Protein AF-0000000084546762 (afdb_homodimer)

Structure (mmCIF, N/CA/C/O backbone):
data_AF-0000000084546762-model_v1
#
loop_
_entity.id
_entity.type
_entity.pdbx_description
1 polymer 'Phosphoserine aminotransferase'
#
loop_
_atom_site.group_PDB
_atom_site.id
_atom_site.type_symbol
_atom_site.label_atom_id
_atom_site.label_alt_id
_atom_site.label_comp_id
_atom_site.label_asym_id
_atom_site.label_entity_id
_atom_site.label_seq_id
_atom_site.pdbx_PDB_ins_code
_atom_site.Cartn_x
_atom_site.Cartn_y
_atom_site.Cartn_z
_atom_site.occupancy
_atom_site.B_iso_or_equiv
_atom_site.auth_seq_id
_atom_site.auth_comp_id
_atom_site.auth_asym_id
_atom_site.auth_atom_id
_atom_site.pdbx_PDB_model_num
ATOM 1 N N . MET A 1 1 ? 28.578 -10.852 -1.796 1 57.81 1 MET A N 1
ATOM 2 C CA . MET A 1 1 ? 27.297 -11.039 -1.132 1 57.81 1 MET A CA 1
ATOM 3 C C . MET A 1 1 ? 26.719 -12.414 -1.463 1 57.81 1 MET A C 1
ATOM 5 O O . MET A 1 1 ? 26.859 -12.898 -2.588 1 57.81 1 MET A O 1
ATOM 9 N N . ASP A 1 2 ? 26.531 -13.266 -0.466 1 83.56 2 ASP A N 1
ATOM 10 C CA . ASP A 1 2 ? 26.078 -14.633 -0.708 1 83.56 2 ASP A CA 1
ATOM 11 C C . ASP A 1 2 ? 24.547 -14.688 -0.795 1 83.56 2 ASP A C 1
ATOM 13 O O . ASP A 1 2 ? 23.875 -14.93 0.208 1 83.56 2 ASP A O 1
ATOM 17 N N . ARG A 1 3 ? 24.031 -14.391 -1.993 1 93.69 3 ARG A N 1
ATOM 18 C CA . ARG A 1 3 ? 22.594 -14.383 -2.199 1 93.69 3 ARG A CA 1
ATOM 19 C C . ARG A 1 3 ? 22.062 -15.797 -2.436 1 93.69 3 ARG A C 1
ATOM 21 O O . ARG A 1 3 ? 22.703 -16.609 -3.094 1 93.69 3 ARG A O 1
ATOM 28 N N . VAL A 1 4 ? 20.922 -16.078 -1.923 1 96.88 4 VAL A N 1
ATOM 29 C CA . VAL A 1 4 ? 20.266 -17.359 -2.135 1 96.88 4 VAL A CA 1
ATOM 30 C C . VAL A 1 4 ? 19.562 -17.375 -3.49 1 96.88 4 VAL A C 1
ATOM 32 O O . VAL A 1 4 ? 19.375 -16.312 -4.105 1 96.88 4 VAL A O 1
ATOM 35 N N . VAL A 1 5 ? 19.281 -18.594 -4.016 1 97.62 5 VAL A N 1
ATOM 36 C CA . VAL A 1 5 ? 18.391 -18.766 -5.164 1 97.62 5 VAL A CA 1
ATOM 37 C C . VAL A 1 5 ? 16.938 -18.859 -4.688 1 97.62 5 VAL A C 1
ATOM 39 O O . VAL A 1 5 ? 16.531 -19.859 -4.109 1 97.62 5 VAL A O 1
ATOM 42 N N . ASN A 1 6 ? 16.172 -17.828 -4.965 1 97.44 6 ASN A N 1
ATOM 43 C CA . ASN A 1 6 ? 14.852 -17.641 -4.387 1 97.44 6 ASN A CA 1
ATOM 44 C C . ASN A 1 6 ? 13.75 -18.031 -5.371 1 97.44 6 ASN A C 1
ATOM 46 O O . ASN A 1 6 ? 13.547 -17.359 -6.383 1 97.44 6 ASN A O 1
ATOM 50 N N . PHE A 1 7 ? 13.016 -19.078 -5.066 1 98 7 PHE A N 1
ATOM 51 C CA . PHE A 1 7 ? 11.938 -19.562 -5.918 1 98 7 PHE A CA 1
ATOM 52 C C . PHE A 1 7 ? 10.578 -19.188 -5.344 1 98 7 PHE A C 1
ATOM 54 O O . PHE A 1 7 ? 9.578 -19.859 -5.594 1 98 7 PHE A O 1
ATOM 61 N N . SER A 1 8 ? 10.523 -18.062 -4.586 1 96.81 8 SER A N 1
ATOM 62 C CA . SER A 1 8 ? 9.297 -17.625 -3.92 1 96.81 8 SER A CA 1
ATOM 63 C C . SER A 1 8 ? 8.211 -17.266 -4.93 1 96.81 8 SER A C 1
ATOM 65 O O . SER A 1 8 ? 8.5 -16.688 -5.977 1 96.81 8 SER A O 1
ATOM 67 N N . ALA A 1 9 ? 6.977 -17.562 -4.57 1 95.88 9 ALA A N 1
ATOM 68 C CA . ALA A 1 9 ? 5.824 -17.344 -5.441 1 95.88 9 ALA A CA 1
ATOM 69 C C . ALA A 1 9 ? 5.289 -15.93 -5.293 1 95.88 9 ALA A C 1
ATOM 71 O O . ALA A 1 9 ? 4.348 -15.539 -5.988 1 95.88 9 ALA A O 1
ATOM 72 N N . GLY A 1 10 ? 5.828 -15.094 -4.348 1 92.31 10 GLY A N 1
ATOM 73 C CA . GLY A 1 10 ? 5.414 -13.719 -4.121 1 92.31 10 GLY A CA 1
ATOM 74 C C . GLY A 1 10 ? 5.383 -13.344 -2.652 1 92.31 10 GLY A C 1
ATOM 75 O O . GLY A 1 10 ? 4.566 -13.867 -1.889 1 92.31 10 GLY A O 1
ATOM 76 N N . PRO A 1 11 ? 6.23 -12.336 -2.232 1 96.31 11 PRO A N 1
ATOM 77 C CA . PRO A 1 11 ? 7.18 -11.562 -3.031 1 96.31 11 PRO A CA 1
ATOM 78 C C . PRO A 1 11 ? 8.289 -12.422 -3.633 1 96.31 11 PRO A C 1
ATOM 80 O O . PRO A 1 11 ? 8.625 -13.477 -3.078 1 96.31 11 PRO A O 1
ATOM 83 N N . SER A 1 12 ? 8.758 -12.055 -4.754 1 95.31 12 SER A N 1
ATOM 84 C CA . SER A 1 12 ? 9.688 -12.906 -5.492 1 95.31 12 SER A CA 1
ATOM 85 C C . SER A 1 12 ? 11.008 -12.188 -5.758 1 95.31 12 SER A C 1
ATOM 87 O O . SER A 1 12 ? 11.148 -11.008 -5.441 1 95.31 12 SER A O 1
ATOM 89 N N . ALA A 1 13 ? 11.906 -12.953 -6.285 1 95.81 13 ALA A N 1
ATOM 90 C CA . ALA A 1 13 ? 13.219 -12.414 -6.641 1 95.81 13 ALA A CA 1
ATOM 91 C 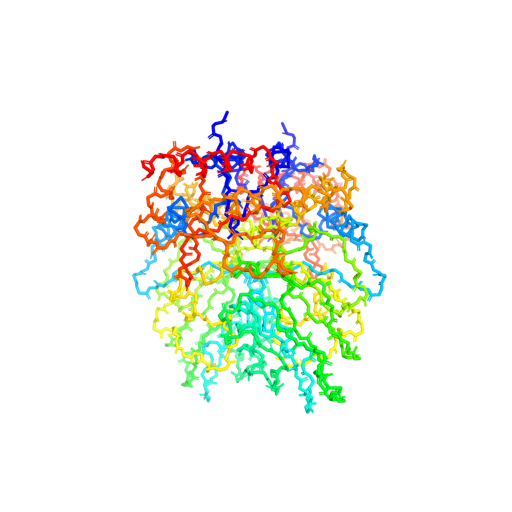C . ALA A 1 13 ? 13.078 -11.219 -7.582 1 95.81 13 ALA A C 1
ATOM 93 O O . ALA A 1 13 ? 12.203 -11.203 -8.453 1 95.81 13 ALA A O 1
ATOM 94 N N . MET A 1 14 ? 13.93 -10.266 -7.348 1 97.56 14 MET A N 1
ATOM 95 C CA . MET A 1 14 ? 14.086 -9.117 -8.242 1 97.56 14 MET A CA 1
ATOM 96 C C . MET A 1 14 ? 15.461 -9.117 -8.898 1 97.56 14 MET A C 1
ATOM 98 O O . MET A 1 14 ? 16.422 -9.672 -8.344 1 97.56 14 MET A O 1
ATOM 102 N N . PRO A 1 15 ? 15.562 -8.508 -10.117 1 97.56 15 PRO A N 1
ATOM 103 C CA . PRO A 1 15 ? 16.891 -8.445 -10.727 1 97.56 15 PRO A CA 1
ATOM 104 C C . PRO A 1 15 ? 17.906 -7.699 -9.859 1 97.56 15 PRO A C 1
ATOM 106 O O . PRO A 1 15 ? 17.609 -6.617 -9.352 1 97.56 15 PRO A O 1
ATOM 109 N N . LEU A 1 16 ? 19.062 -8.336 -9.742 1 97 16 LEU A N 1
ATOM 110 C CA . LEU A 1 16 ? 20.109 -7.727 -8.922 1 97 16 LEU A CA 1
ATOM 111 C C . LEU A 1 16 ? 20.422 -6.316 -9.406 1 97 16 LEU A C 1
ATOM 113 O O . LEU A 1 16 ? 20.625 -5.406 -8.602 1 97 16 LEU A O 1
ATOM 117 N N . GLU A 1 17 ? 20.438 -6.125 -10.727 1 97.25 17 GLU A N 1
ATOM 118 C CA . GLU A 1 17 ? 20.719 -4.82 -11.312 1 97.25 17 GLU A CA 1
ATOM 119 C C . GLU A 1 17 ? 19.703 -3.771 -10.859 1 97.25 17 GLU A C 1
ATOM 121 O O . GLU A 1 17 ? 20.062 -2.625 -10.594 1 97.25 17 GLU A O 1
ATOM 126 N N . VAL A 1 18 ? 18.5 -4.156 -10.797 1 98.38 18 VAL A N 1
ATOM 127 C CA . VAL A 1 18 ? 17.438 -3.248 -10.383 1 98.38 18 VAL A CA 1
ATOM 128 C C . VAL A 1 18 ? 17.594 -2.91 -8.898 1 98.38 18 VAL A C 1
ATOM 130 O O . VAL A 1 18 ? 17.469 -1.747 -8.508 1 98.38 18 VAL A O 1
ATOM 133 N N . LEU A 1 19 ? 17.859 -3.896 -8.039 1 98.44 19 LEU A N 1
ATOM 134 C CA . LEU A 1 19 ? 18.062 -3.684 -6.613 1 98.44 19 LEU A CA 1
ATOM 135 C C . LEU A 1 19 ? 19.25 -2.754 -6.367 1 98.44 19 LEU A C 1
ATOM 137 O O . LEU A 1 19 ? 19.188 -1.858 -5.523 1 98.44 19 LEU A O 1
ATOM 141 N N . MET A 1 20 ? 20.297 -2.973 -7.105 1 98.31 20 MET A N 1
ATOM 142 C CA . MET A 1 20 ? 21.5 -2.17 -6.934 1 98.31 20 MET A CA 1
ATOM 143 C C . MET A 1 20 ? 21.266 -0.725 -7.359 1 98.31 20 MET A C 1
ATOM 145 O O . MET A 1 20 ? 21.781 0.205 -6.734 1 98.31 20 MET A O 1
ATOM 149 N N . ARG A 1 21 ? 20.531 -0.541 -8.43 1 98.31 21 ARG A N 1
ATOM 150 C CA . ARG A 1 21 ? 20.156 0.807 -8.836 1 98.31 21 ARG A CA 1
ATOM 151 C C . ARG A 1 21 ? 19.312 1.494 -7.762 1 98.31 21 ARG A C 1
ATOM 153 O O . ARG A 1 21 ? 19.594 2.637 -7.391 1 98.31 21 ARG A O 1
ATOM 160 N N . ALA A 1 22 ? 18.344 0.836 -7.273 1 98.56 22 ALA A N 1
ATOM 161 C CA . ALA A 1 22 ? 17.5 1.38 -6.203 1 98.56 22 ALA A CA 1
ATOM 162 C C . ALA A 1 22 ? 18.344 1.715 -4.973 1 98.56 22 ALA A C 1
ATOM 164 O O . ALA A 1 22 ? 18.141 2.748 -4.332 1 98.56 22 ALA A O 1
ATOM 165 N N . GLN A 1 23 ? 19.234 0.809 -4.621 1 98.44 23 GLN A N 1
ATOM 166 C CA . GLN A 1 23 ? 20.125 1.029 -3.486 1 98.44 23 GLN A CA 1
ATOM 167 C C . GLN A 1 23 ? 20.938 2.311 -3.662 1 98.44 23 GLN A C 1
ATOM 169 O O . GLN A 1 23 ? 21.016 3.135 -2.748 1 98.44 23 GLN A O 1
ATOM 174 N N . SER A 1 24 ? 21.469 2.494 -4.809 1 97.81 24 SER A N 1
ATOM 175 C CA . SER A 1 24 ? 22.344 3.627 -5.066 1 97.81 24 SER A CA 1
ATOM 176 C C . SER A 1 24 ? 21.578 4.945 -5.02 1 97.81 24 SER A C 1
ATOM 178 O O . SER A 1 24 ? 22.156 5.992 -4.711 1 97.81 24 SER A O 1
ATOM 180 N N . GLU A 1 25 ? 20.281 4.887 -5.246 1 96.94 25 GLU A N 1
ATOM 181 C CA . GLU A 1 25 ? 19.469 6.094 -5.367 1 96.94 25 GLU A CA 1
ATOM 182 C C . GLU A 1 25 ? 18.594 6.293 -4.137 1 96.94 25 GLU A C 1
ATOM 184 O O . GLU A 1 25 ? 17.828 7.254 -4.062 1 96.94 25 GLU A O 1
ATOM 189 N N . LEU A 1 26 ? 18.703 5.43 -3.189 1 98.19 26 LEU A N 1
ATOM 190 C CA . LEU A 1 26 ? 17.703 5.363 -2.135 1 98.19 26 LEU A CA 1
ATOM 191 C C . LEU A 1 26 ? 17.641 6.672 -1.355 1 98.19 26 LEU A C 1
ATOM 193 O O . LEU A 1 26 ? 16.562 7.152 -1.022 1 98.19 26 LEU A O 1
ATOM 197 N N . VAL A 1 27 ? 18.781 7.309 -1.034 1 97.88 27 VAL A N 1
ATOM 198 C CA . VAL A 1 27 ? 18.875 8.492 -0.187 1 97.88 27 VAL A CA 1
ATOM 199 C C . VAL A 1 27 ? 18.594 9.742 -1.02 1 97.88 27 VAL A C 1
ATOM 201 O O . VAL A 1 27 ? 18.047 10.727 -0.516 1 97.88 27 VAL A O 1
ATOM 204 N N . ASP A 1 28 ? 18.953 9.703 -2.281 1 97.38 28 ASP A N 1
ATOM 205 C CA . ASP A 1 28 ? 18.781 10.797 -3.234 1 97.38 28 ASP A CA 1
ATOM 206 C C . ASP A 1 28 ? 18.391 10.266 -4.613 1 97.38 28 ASP A C 1
ATOM 208 O O . ASP A 1 28 ? 19.25 10.047 -5.465 1 97.38 28 ASP A O 1
ATOM 212 N N . THR A 1 29 ? 17.078 10.211 -4.809 1 97.56 29 THR A N 1
ATOM 213 C CA . THR A 1 29 ? 16.562 9.602 -6.023 1 97.56 29 THR A CA 1
ATOM 214 C C . THR A 1 29 ? 16.609 10.586 -7.188 1 97.56 29 THR A C 1
ATOM 216 O O . THR A 1 29 ? 16.094 11.703 -7.086 1 97.56 29 THR A O 1
ATOM 219 N N . ASN A 1 30 ? 17.266 10.188 -8.312 1 95.5 30 ASN A N 1
ATOM 220 C CA . ASN A 1 30 ? 17.359 10.984 -9.531 1 95.5 30 ASN A CA 1
ATOM 221 C C . ASN A 1 30 ? 17.969 12.359 -9.258 1 95.5 30 ASN A C 1
ATOM 223 O O . ASN A 1 30 ? 17.578 13.344 -9.875 1 95.5 30 ASN A O 1
ATOM 227 N N . HIS A 1 31 ? 18.719 12.484 -8.195 1 94.81 31 HIS A N 1
ATOM 228 C CA . HIS A 1 31 ? 19.422 13.711 -7.824 1 94.81 31 HIS A CA 1
ATOM 229 C C . HIS A 1 31 ? 18.438 14.812 -7.461 1 94.81 31 HIS A C 1
ATOM 231 O O . HIS A 1 31 ? 18.656 15.984 -7.785 1 94.81 31 HIS A O 1
ATOM 237 N N . ALA A 1 32 ? 17.344 14.43 -6.867 1 95.38 32 ALA A N 1
ATOM 238 C CA . ALA A 1 32 ? 16.312 15.391 -6.492 1 95.38 32 ALA A CA 1
ATOM 239 C C . ALA A 1 32 ? 16.641 16.062 -5.156 1 95.38 32 ALA A C 1
ATOM 241 O O . ALA A 1 32 ? 15.953 16.984 -4.73 1 95.38 32 ALA A O 1
ATOM 242 N N . GLY A 1 33 ? 17.672 15.609 -4.5 1 96.38 33 GLY A N 1
ATOM 243 C CA . GLY A 1 33 ? 18.016 16.125 -3.182 1 96.38 33 GLY A CA 1
ATOM 244 C C . GLY A 1 33 ? 17.219 15.477 -2.066 1 96.38 33 GLY A C 1
ATOM 245 O O . GLY A 1 33 ? 17.219 15.961 -0.934 1 96.38 33 GLY A O 1
ATOM 246 N N . MET A 1 34 ? 16.5 14.461 -2.377 1 97.44 34 MET A N 1
ATOM 247 C CA . MET A 1 34 ? 15.703 13.711 -1.408 1 97.44 34 MET A CA 1
ATOM 248 C C . MET A 1 34 ? 15.359 12.328 -1.94 1 97.44 34 MET A C 1
ATOM 250 O O . MET A 1 34 ? 15.516 12.055 -3.133 1 97.44 34 MET A O 1
ATOM 254 N N . SER A 1 35 ? 14.977 11.398 -1.072 1 98.19 35 SER A N 1
ATOM 255 C CA . SER A 1 35 ? 14.516 10.062 -1.427 1 98.19 35 SER A CA 1
ATOM 256 C C . SER A 1 35 ? 13.133 10.102 -2.076 1 98.19 35 SER A C 1
ATOM 258 O O . SER A 1 35 ? 12.32 10.969 -1.755 1 98.19 35 SER A O 1
ATOM 260 N N . VAL A 1 36 ? 12.828 9.172 -2.984 1 98.44 36 VAL A N 1
ATOM 261 C CA . VAL A 1 36 ? 11.5 9.016 -3.566 1 98.44 36 VAL A CA 1
ATOM 262 C C . VAL A 1 36 ? 10.469 8.828 -2.457 1 98.44 36 VAL A C 1
ATOM 264 O O . VAL A 1 36 ? 9.312 9.227 -2.607 1 98.44 36 VAL A O 1
ATOM 267 N N . MET A 1 37 ? 10.859 8.352 -1.28 1 98.44 37 MET A N 1
ATOM 268 C CA . MET A 1 37 ? 9.969 8.141 -0.143 1 98.44 37 MET A CA 1
ATOM 269 C C . MET A 1 37 ? 9.617 9.469 0.524 1 98.44 37 MET A C 1
ATOM 271 O O . MET A 1 37 ? 8.703 9.531 1.346 1 98.44 37 MET A O 1
ATOM 275 N N . GLU A 1 38 ? 10.312 10.547 0.164 1 98 38 GLU A N 1
ATOM 276 C CA . GLU A 1 38 ? 10.133 11.852 0.78 1 98 38 GLU A CA 1
ATOM 277 C C . GLU A 1 38 ? 9.477 12.836 -0.187 1 98 38 GLU A C 1
ATOM 279 O O . GLU A 1 38 ? 9.117 13.945 0.198 1 98 38 GLU A O 1
ATOM 284 N N . MET A 1 39 ? 9.281 12.43 -1.425 1 97.31 39 MET A N 1
ATOM 285 C CA . MET A 1 39 ? 8.75 13.312 -2.459 1 97.31 39 MET A CA 1
ATOM 286 C C . MET A 1 39 ? 7.25 13.523 -2.283 1 97.31 39 MET A C 1
ATOM 288 O O . MET A 1 39 ? 6.5 12.562 -2.113 1 97.31 39 MET A O 1
ATOM 292 N N . SER A 1 40 ? 6.887 14.805 -2.357 1 95 40 SER A N 1
ATOM 293 C CA . SER A 1 40 ? 5.457 15.039 -2.529 1 95 40 SER A CA 1
ATOM 294 C C . SER A 1 40 ? 4.93 14.352 -3.783 1 95 40 SER A C 1
ATOM 296 O O . SER A 1 40 ? 5.562 14.406 -4.84 1 95 40 SER A O 1
ATOM 298 N N . HIS A 1 41 ? 3.783 13.742 -3.66 1 93.75 41 HIS A N 1
ATOM 299 C CA . HIS A 1 41 ? 3.193 13.07 -4.809 1 93.75 41 HIS A CA 1
ATOM 300 C C . HIS A 1 41 ? 2.643 14.07 -5.816 1 93.75 41 HIS A C 1
ATOM 302 O O . HIS A 1 41 ? 2.176 13.688 -6.891 1 93.75 41 HIS A O 1
ATOM 308 N N . ARG A 1 42 ? 2.734 15.336 -5.457 1 91.25 42 ARG A N 1
ATOM 309 C CA . ARG A 1 42 ? 2.314 16.406 -6.363 1 91.25 42 ARG A CA 1
ATOM 310 C C . ARG A 1 42 ? 3.516 17.172 -6.902 1 91.25 42 ARG A C 1
ATOM 312 O O . ARG A 1 42 ? 3.357 18.141 -7.637 1 91.25 42 ARG A O 1
ATOM 319 N N . SER A 1 43 ? 4.672 16.797 -6.512 1 93.5 43 SER A N 1
ATOM 320 C CA . SER A 1 43 ? 5.887 17.453 -6.98 1 93.5 43 SER A CA 1
ATOM 321 C C . SER A 1 43 ? 6.23 17.047 -8.406 1 93.5 43 SER A C 1
ATOM 323 O O . SER A 1 43 ? 5.84 15.961 -8.852 1 93.5 43 SER A O 1
ATOM 325 N N . LYS A 1 44 ? 6.949 17.891 -9.055 1 94.44 44 LYS A N 1
ATOM 326 C CA . LYS A 1 44 ? 7.43 17.562 -10.391 1 94.44 44 LYS A CA 1
ATOM 327 C C . LYS A 1 44 ? 8.328 16.328 -10.375 1 94.44 44 LYS A C 1
ATOM 329 O O . LYS A 1 44 ? 8.266 15.492 -11.273 1 94.44 44 LYS A O 1
ATOM 334 N N . ALA A 1 45 ? 9.125 16.281 -9.352 1 95.69 45 ALA A N 1
ATOM 335 C CA . ALA A 1 45 ? 10.047 15.141 -9.234 1 95.69 45 ALA A CA 1
ATOM 336 C C . ALA A 1 45 ? 9.289 13.82 -9.266 1 95.69 45 ALA A C 1
ATOM 338 O O . ALA A 1 45 ? 9.672 12.891 -9.984 1 95.69 45 ALA A O 1
ATOM 339 N N . PHE A 1 46 ? 8.25 13.703 -8.516 1 97.62 46 PHE A N 1
ATOM 340 C CA . PHE A 1 46 ? 7.508 12.453 -8.5 1 97.62 46 PHE A CA 1
ATOM 341 C C . PHE A 1 46 ? 6.676 12.297 -9.766 1 97.62 46 PHE A C 1
ATOM 343 O O . PHE A 1 46 ? 6.516 11.188 -10.281 1 97.62 46 PHE A O 1
ATOM 350 N N . GLU A 1 47 ? 6.102 13.352 -10.25 1 97.19 47 GLU A N 1
ATOM 351 C CA . GLU A 1 47 ? 5.34 13.297 -11.5 1 97.19 47 GLU A CA 1
ATOM 352 C C . GLU A 1 47 ? 6.172 12.695 -12.625 1 97.19 47 GLU A C 1
ATOM 354 O O . GLU A 1 47 ? 5.66 11.922 -13.438 1 97.19 47 GLU A O 1
ATOM 359 N N . ASP A 1 48 ? 7.414 13.047 -12.664 1 98.06 48 ASP A N 1
ATOM 360 C CA . ASP A 1 48 ? 8.312 12.492 -13.68 1 98.06 48 ASP A CA 1
ATOM 361 C C . ASP A 1 48 ? 8.445 10.984 -13.531 1 98.06 48 ASP A C 1
ATOM 363 O O . ASP A 1 48 ? 8.477 10.258 -14.523 1 98.06 48 ASP A O 1
ATOM 367 N N . ILE A 1 49 ? 8.547 10.523 -12.312 1 98.38 49 ILE A N 1
ATOM 368 C CA . ILE A 1 49 ? 8.641 9.094 -12.031 1 98.38 49 ILE A CA 1
ATOM 369 C C . ILE A 1 49 ? 7.355 8.398 -12.484 1 98.38 49 ILE A C 1
ATOM 371 O O . ILE A 1 49 ? 7.406 7.375 -13.172 1 98.38 49 ILE A O 1
ATOM 375 N N . LEU A 1 50 ? 6.227 8.969 -12.109 1 98.5 50 LEU A N 1
ATOM 376 C CA . LEU A 1 50 ? 4.926 8.398 -12.43 1 98.5 50 LEU A CA 1
ATOM 377 C C . LEU A 1 50 ? 4.719 8.336 -13.938 1 98.5 50 LEU A C 1
ATOM 379 O O . LEU A 1 50 ? 4.316 7.297 -14.477 1 98.5 50 LEU A O 1
ATOM 383 N N . GLU A 1 51 ? 5.027 9.406 -14.617 1 98.19 51 GLU A N 1
ATOM 384 C CA . GLU A 1 51 ? 4.844 9.484 -16.062 1 98.19 51 GLU A CA 1
ATOM 385 C C . GLU A 1 51 ? 5.758 8.508 -16.797 1 98.19 51 GLU A C 1
ATOM 387 O O . GLU A 1 51 ? 5.34 7.859 -17.75 1 98.19 51 GLU A O 1
ATOM 392 N N . ASN A 1 52 ? 6.977 8.469 -16.359 1 98.44 52 ASN A N 1
ATOM 393 C CA . ASN A 1 52 ? 7.906 7.523 -16.969 1 98.44 52 ASN A CA 1
ATOM 394 C C . ASN A 1 52 ? 7.434 6.082 -16.781 1 98.44 52 ASN A C 1
ATOM 396 O O . ASN A 1 52 ? 7.52 5.277 -17.719 1 98.44 52 ASN A O 1
ATOM 400 N N . THR A 1 53 ? 6.996 5.75 -15.594 1 98.69 53 THR A N 1
ATOM 401 C CA . THR A 1 53 ? 6.52 4.402 -15.297 1 98.69 53 THR A CA 1
ATOM 402 C C . THR A 1 53 ? 5.328 4.043 -16.172 1 98.69 53 THR A C 1
ATOM 404 O O . THR A 1 53 ? 5.281 2.957 -16.766 1 98.69 53 THR A O 1
ATOM 407 N N . LYS A 1 54 ? 4.367 4.953 -16.328 1 98.69 54 LYS A N 1
ATOM 408 C CA . LYS A 1 54 ? 3.207 4.73 -17.188 1 98.69 54 LYS A CA 1
ATOM 409 C C . LYS A 1 54 ? 3.625 4.582 -18.656 1 98.69 54 LYS A C 1
ATOM 411 O O . LYS A 1 54 ? 3.127 3.701 -19.359 1 98.69 54 LYS A O 1
ATOM 416 N N . HIS A 1 55 ? 4.52 5.426 -19.047 1 98.62 55 HIS A N 1
ATOM 417 C CA . HIS A 1 55 ? 5.004 5.387 -20.422 1 98.62 55 HIS A CA 1
ATOM 418 C C . HIS A 1 55 ? 5.652 4.043 -20.75 1 98.62 55 HIS A C 1
ATOM 420 O O . HIS A 1 55 ? 5.367 3.445 -21.781 1 98.62 55 HIS A O 1
ATOM 426 N N . LEU A 1 56 ? 6.484 3.617 -19.875 1 98.81 56 LEU A N 1
ATOM 427 C CA . LEU A 1 56 ? 7.195 2.361 -20.078 1 98.81 56 LEU A CA 1
ATOM 428 C C . LEU A 1 56 ? 6.227 1.184 -20.094 1 98.81 56 LEU A C 1
ATOM 430 O O . LEU A 1 56 ? 6.379 0.257 -20.891 1 98.81 56 LEU A O 1
ATOM 434 N N . LEU A 1 57 ? 5.262 1.181 -19.203 1 98.81 57 LEU A N 1
ATOM 435 C CA . LEU A 1 57 ? 4.277 0.104 -19.172 1 98.81 57 LEU A CA 1
ATOM 436 C C . LEU A 1 57 ? 3.477 0.074 -20.469 1 98.81 57 LEU A C 1
ATOM 438 O O . LEU A 1 57 ? 3.234 -0.998 -21.031 1 98.81 57 LEU A O 1
ATOM 442 N N . LYS A 1 58 ? 3.062 1.237 -20.938 1 98.69 58 LYS A N 1
ATOM 443 C CA . LYS A 1 58 ? 2.348 1.354 -22.203 1 98.69 58 LYS A CA 1
ATOM 444 C C . LYS A 1 58 ? 3.18 0.803 -23.359 1 98.69 58 LYS A C 1
ATOM 446 O O . LYS A 1 58 ? 2.674 0.052 -24.203 1 98.69 58 LYS A O 1
ATOM 451 N N . LYS A 1 59 ? 4.422 1.16 -23.359 1 98.56 59 LYS A N 1
ATOM 452 C CA . LYS A 1 59 ? 5.332 0.731 -24.422 1 98.56 59 LYS A CA 1
ATOM 453 C C . LYS A 1 59 ? 5.547 -0.778 -24.375 1 98.56 59 LYS A C 1
ATOM 455 O O . LYS A 1 59 ? 5.355 -1.465 -25.391 1 98.56 59 LYS A O 1
ATOM 460 N N . VAL A 1 60 ? 5.871 -1.287 -23.234 1 98.38 60 VAL A N 1
ATOM 461 C CA . VAL A 1 60 ? 6.289 -2.678 -23.078 1 98.38 60 VAL A CA 1
ATOM 462 C C . VAL A 1 60 ? 5.109 -3.605 -23.359 1 98.38 60 VAL A C 1
ATOM 464 O O . VAL A 1 60 ? 5.277 -4.672 -23.969 1 98.38 60 VAL A O 1
ATOM 467 N N . MET A 1 61 ? 3.861 -3.188 -23.031 1 98.69 61 MET A N 1
ATOM 468 C CA . MET A 1 61 ? 2.693 -4.051 -23.188 1 98.69 61 MET A CA 1
ATOM 469 C C . MET A 1 61 ? 1.867 -3.629 -24.406 1 98.69 61 MET A C 1
ATOM 471 O O . MET A 1 61 ? 0.817 -4.215 -24.672 1 98.69 61 MET A O 1
ATOM 475 N N . SER A 1 62 ? 2.307 -2.596 -25.078 1 98.5 62 SER A N 1
ATOM 476 C CA . SER A 1 62 ? 1.544 -2.057 -26.203 1 98.5 62 SER A CA 1
ATOM 477 C C . SER A 1 62 ? 0.098 -1.779 -25.812 1 98.5 62 SER A C 1
ATOM 479 O O . SER A 1 62 ? -0.833 -2.234 -26.484 1 98.5 62 SER A O 1
ATOM 481 N N . ILE A 1 63 ? -0.072 -1.031 -24.76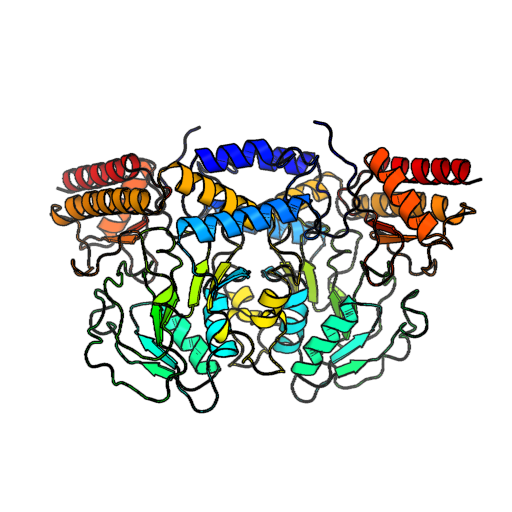6 1 98.81 63 ILE A N 1
ATOM 482 C CA . ILE A 1 63 ? -1.402 -0.731 -24.25 1 98.81 63 ILE A CA 1
ATOM 483 C C . ILE A 1 63 ? -2.078 0.311 -25.141 1 98.81 63 ILE A C 1
ATOM 485 O O . ILE A 1 63 ? -1.536 1.397 -25.344 1 98.81 63 ILE A O 1
ATOM 489 N N . PRO A 1 64 ? -3.271 0.017 -25.641 1 98.75 64 PRO A N 1
ATOM 490 C CA . PRO A 1 64 ? -3.971 0.979 -26.5 1 98.75 64 PRO A CA 1
ATOM 491 C C . PRO A 1 64 ? -4.355 2.256 -25.75 1 98.75 64 PRO A C 1
ATOM 493 O O . PRO A 1 64 ? -4.422 2.264 -24.516 1 98.75 64 PRO A O 1
ATOM 496 N N . GLU A 1 65 ? -4.691 3.314 -26.453 1 98.25 65 GLU A N 1
ATOM 497 C CA . GLU A 1 65 ? -4.957 4.637 -25.891 1 98.25 65 GLU A CA 1
ATOM 498 C C . GLU A 1 65 ? -6.262 4.656 -25.109 1 98.25 65 GLU A C 1
ATOM 500 O O . GLU A 1 65 ? -6.445 5.488 -24.219 1 98.25 65 GLU A O 1
ATOM 505 N N . ASN A 1 66 ? -7.156 3.803 -25.484 1 98.56 66 ASN A N 1
ATOM 506 C CA . ASN A 1 66 ? -8.453 3.811 -24.812 1 98.56 66 ASN A CA 1
ATOM 507 C C . ASN A 1 66 ? -8.43 2.992 -23.531 1 98.56 66 ASN A C 1
ATOM 509 O O . ASN A 1 66 ? -9.469 2.512 -23.078 1 98.56 66 ASN A O 1
ATOM 513 N N . TYR A 1 67 ? -7.297 2.721 -23.047 1 98.88 67 TYR A N 1
ATOM 514 C CA . TYR A 1 67 ? -7.133 2.113 -21.719 1 98.88 67 TYR A CA 1
ATOM 515 C C . TYR A 1 67 ? -6.523 3.104 -20.734 1 98.88 67 TYR A C 1
ATOM 517 O O . TYR A 1 67 ? -5.82 4.035 -21.141 1 98.88 67 TYR A O 1
ATOM 525 N N . LYS A 1 68 ? -6.82 2.947 -19.453 1 98.81 68 LYS A N 1
ATOM 526 C CA . LYS A 1 68 ? -6.195 3.688 -18.359 1 98.81 68 LYS A CA 1
ATOM 527 C C . LYS A 1 68 ? -5.309 2.777 -17.516 1 98.81 68 LYS A C 1
ATOM 529 O O . LYS A 1 68 ? -5.609 1.593 -17.344 1 98.81 68 LYS A O 1
ATOM 534 N N . ILE A 1 69 ? -4.207 3.307 -17.109 1 98.88 69 ILE A N 1
ATOM 535 C CA . ILE A 1 69 ? -3.309 2.633 -16.172 1 98.88 69 ILE A CA 1
ATOM 536 C C . ILE A 1 69 ? -3.482 3.215 -14.773 1 98.88 69 ILE A C 1
ATOM 538 O O . ILE A 1 69 ? -3.279 4.414 -14.562 1 98.88 69 ILE A O 1
ATOM 542 N N . LEU A 1 70 ? -3.867 2.398 -13.812 1 98.81 70 LEU A N 1
ATOM 543 C CA . LEU A 1 70 ? -4.055 2.826 -12.43 1 98.81 70 LEU A CA 1
ATOM 544 C C . LEU A 1 70 ? -3.074 2.115 -11.5 1 98.81 70 LEU A C 1
ATOM 546 O O . LEU A 1 70 ? -2.881 0.903 -11.609 1 98.81 70 LEU A O 1
ATOM 550 N N . PHE A 1 71 ? -2.371 2.852 -10.68 1 98.75 71 PHE A N 1
ATOM 551 C CA . PHE A 1 71 ? -1.582 2.318 -9.578 1 98.75 71 PHE A CA 1
ATOM 552 C C . PHE A 1 71 ? -2.369 2.371 -8.273 1 98.75 71 PHE A C 1
ATOM 554 O O . PHE A 1 71 ? -2.641 3.453 -7.75 1 98.75 71 PHE A O 1
ATOM 561 N N . LEU A 1 72 ? -2.719 1.206 -7.785 1 98.5 72 LEU A N 1
ATOM 562 C CA . LEU A 1 72 ? -3.582 1.075 -6.617 1 98.5 72 LEU A CA 1
ATOM 563 C C . LEU A 1 72 ? -2.885 0.294 -5.508 1 98.5 72 LEU A C 1
ATOM 565 O O . LEU A 1 72 ? -1.686 0.017 -5.602 1 98.5 72 LEU A O 1
ATOM 569 N N . GLN A 1 73 ? -3.598 0.05 -4.422 1 98 73 GLN A N 1
ATOM 570 C CA . GLN A 1 73 ? -3.113 -0.723 -3.281 1 98 73 GLN A CA 1
ATOM 571 C C . GLN A 1 73 ? -4.109 -1.812 -2.893 1 98 73 GLN A C 1
ATOM 573 O O . GLN A 1 73 ? -5.242 -1.824 -3.373 1 98 73 GLN A O 1
ATOM 578 N N . GLY A 1 74 ? -3.674 -2.764 -2.092 1 97.19 74 GLY A N 1
ATOM 579 C CA . GLY A 1 74 ? -4.559 -3.814 -1.612 1 97.19 74 GLY A CA 1
ATOM 580 C C . GLY A 1 74 ? -4.355 -5.137 -2.33 1 97.19 74 GLY A C 1
ATOM 581 O O . GLY A 1 74 ? -4.898 -6.164 -1.913 1 97.19 74 GLY A O 1
ATOM 582 N N . GLY A 1 75 ? -3.596 -5.117 -3.414 1 96.62 75 GLY A N 1
ATOM 583 C CA . GLY A 1 75 ? -3.299 -6.348 -4.133 1 96.62 75 GLY A CA 1
ATOM 584 C C . GLY A 1 75 ? -4.465 -6.855 -4.957 1 96.62 75 GLY A C 1
ATOM 585 O O . GLY A 1 75 ? -5.496 -6.188 -5.059 1 96.62 75 GLY A O 1
ATOM 586 N N . ALA A 1 76 ? -4.223 -8.016 -5.574 1 96.75 76 ALA A N 1
ATOM 587 C CA . ALA A 1 76 ? -5.297 -8.672 -6.316 1 96.75 76 ALA A CA 1
ATOM 588 C C . ALA A 1 76 ? -6.484 -8.984 -5.406 1 96.75 76 ALA A C 1
ATOM 590 O O . ALA A 1 76 ? -7.633 -8.938 -5.844 1 96.75 76 ALA A O 1
ATOM 591 N N . SER A 1 77 ? -6.188 -9.203 -4.172 1 98.12 77 SER A N 1
ATOM 592 C CA . SER A 1 77 ? -7.238 -9.539 -3.215 1 98.12 77 SER A CA 1
ATOM 593 C C . SER A 1 77 ? -8.281 -8.43 -3.127 1 98.12 77 SER A C 1
ATOM 595 O O . SER A 1 77 ? -9.484 -8.703 -3.08 1 98.12 77 SER A O 1
ATOM 597 N N . LEU A 1 78 ? -7.82 -7.199 -3.094 1 98.69 78 LEU A N 1
ATOM 598 C CA . LEU A 1 78 ? -8.797 -6.113 -3.061 1 98.69 78 LEU A CA 1
ATOM 599 C C . LEU A 1 78 ? -9.484 -5.965 -4.41 1 98.69 78 LEU A C 1
ATOM 601 O O . LEU A 1 78 ? -10.656 -5.59 -4.473 1 98.69 78 LEU A O 1
ATOM 605 N N . GLN A 1 79 ? -8.852 -6.273 -5.488 1 98.88 79 GLN A N 1
ATOM 606 C CA . GLN A 1 79 ? -9.461 -6.207 -6.812 1 98.88 79 GLN A CA 1
ATOM 607 C C . GLN A 1 79 ? -10.609 -7.203 -6.941 1 98.88 79 GLN A C 1
ATOM 609 O O . GLN A 1 79 ? -11.586 -6.945 -7.645 1 98.88 79 GLN A O 1
ATOM 614 N N . PHE A 1 80 ? -10.508 -8.367 -6.203 1 98.88 80 PHE A N 1
ATOM 615 C CA . PHE A 1 80 ? -11.594 -9.336 -6.227 1 98.88 80 PHE A CA 1
ATOM 616 C C . PHE A 1 80 ? -12.914 -8.672 -5.855 1 98.88 80 PHE A C 1
ATOM 618 O O . PHE A 1 80 ? -13.977 -9.055 -6.359 1 98.88 80 PHE A O 1
ATOM 625 N N . SER A 1 81 ? -12.875 -7.656 -5.02 1 98.56 81 SER A N 1
ATOM 626 C CA . SER A 1 81 ? -14.07 -6.941 -4.594 1 98.56 81 SER A CA 1
ATOM 627 C C . SER A 1 81 ? -14.32 -5.715 -5.469 1 98.56 81 SER A C 1
ATOM 629 O O . SER A 1 81 ? -15.461 -5.418 -5.816 1 98.56 81 SER A O 1
ATOM 631 N N . MET A 1 82 ? -13.273 -4.988 -5.848 1 98.75 82 MET A N 1
ATOM 632 C CA . MET A 1 82 ? -13.422 -3.758 -6.621 1 98.75 82 MET A CA 1
ATOM 633 C C . MET A 1 82 ? -14.07 -4.043 -7.973 1 98.75 82 MET A C 1
ATOM 635 O O . MET A 1 82 ? -14.898 -3.264 -8.445 1 98.75 82 MET A O 1
ATOM 639 N N . ILE A 1 83 ? -13.711 -5.164 -8.586 1 98.88 83 ILE A N 1
ATOM 640 C CA . ILE A 1 83 ? -14.18 -5.496 -9.93 1 98.88 83 ILE A CA 1
ATOM 641 C C . ILE A 1 83 ? -15.703 -5.621 -9.93 1 98.88 83 ILE A C 1
ATOM 643 O O . ILE A 1 83 ? -16.391 -4.887 -10.641 1 98.88 83 ILE A O 1
ATOM 647 N N . PRO A 1 84 ? -16.281 -6.492 -9.102 1 98.5 84 PRO A N 1
ATOM 648 C CA . PRO A 1 84 ? -17.734 -6.574 -9.133 1 98.5 84 PRO A CA 1
ATOM 649 C C . PRO A 1 84 ? -18.406 -5.297 -8.633 1 98.5 84 PRO A C 1
ATOM 651 O O . PRO A 1 84 ? -19.484 -4.922 -9.125 1 98.5 84 PRO A O 1
ATOM 654 N N . LEU A 1 85 ? -17.828 -4.586 -7.684 1 98.19 85 LEU A N 1
ATOM 655 C CA . LEU A 1 85 ? -18.422 -3.365 -7.152 1 98.19 85 LEU A CA 1
ATOM 656 C C . LEU A 1 85 ? -18.516 -2.293 -8.234 1 98.19 85 LEU A C 1
ATOM 658 O O . LEU A 1 85 ? -19.391 -1.438 -8.195 1 98.19 85 LEU A O 1
ATOM 662 N N . ASN A 1 86 ? -17.594 -2.314 -9.156 1 98.62 86 ASN A N 1
ATOM 663 C CA . ASN A 1 86 ? -17.547 -1.29 -10.188 1 98.62 86 ASN A CA 1
ATOM 664 C C . ASN A 1 86 ? -18.219 -1.761 -11.477 1 98.62 86 ASN A C 1
ATOM 666 O O . ASN A 1 86 ? -18.781 -0.952 -12.219 1 98.62 86 ASN A O 1
ATOM 670 N N . LEU A 1 87 ? -18.172 -3.105 -11.789 1 98.38 87 LEU A N 1
ATOM 671 C CA . LEU A 1 87 ? -18.453 -3.527 -13.156 1 98.38 87 LEU A CA 1
ATOM 672 C C . LEU A 1 87 ? -19.703 -4.398 -13.211 1 98.38 87 LEU A C 1
ATOM 674 O O . LEU A 1 87 ? -20.281 -4.598 -14.281 1 98.38 87 LEU A O 1
ATOM 678 N N . LEU A 1 88 ? -20.078 -5.035 -12.07 1 97.69 88 LEU A N 1
ATOM 679 C CA . LEU A 1 88 ? -21.234 -5.906 -12.094 1 97.69 88 LEU A CA 1
ATOM 680 C C . LEU A 1 88 ? -22.531 -5.086 -12.133 1 97.69 88 LEU A C 1
ATOM 682 O O . LEU A 1 88 ? -22.875 -4.426 -11.156 1 97.69 88 LEU A O 1
ATOM 686 N N . GLN A 1 89 ? -23.188 -5.113 -13.25 1 94.5 89 GLN A N 1
ATOM 687 C CA . GLN A 1 89 ? -24.391 -4.32 -13.461 1 94.5 89 GLN A CA 1
ATOM 688 C C . GLN A 1 89 ? -25.594 -4.969 -12.789 1 94.5 89 GLN A C 1
ATOM 690 O O . GLN A 1 89 ? -25.672 -6.195 -12.68 1 94.5 89 GLN A O 1
ATOM 695 N N . LYS A 1 90 ? -26.516 -4.055 -12.555 1 89.94 90 LYS A N 1
ATOM 696 C CA . LYS A 1 90 ? -27.781 -4.535 -11.977 1 89.94 90 LYS A CA 1
ATOM 697 C C . LYS A 1 90 ? -28.5 -5.465 -12.938 1 89.94 90 LYS A C 1
ATOM 699 O O . LYS A 1 90 ? -28.531 -5.223 -14.148 1 89.94 90 LYS A O 1
ATOM 704 N N . ASP A 1 91 ? -28.984 -6.539 -12.633 1 90.81 91 ASP A N 1
ATOM 705 C CA . ASP A 1 91 ? -29.781 -7.496 -13.391 1 90.81 91 ASP A CA 1
ATOM 706 C C . ASP A 1 91 ? -28.922 -8.281 -14.375 1 90.81 91 ASP A C 1
ATOM 708 O O . ASP A 1 91 ? -29.438 -8.906 -15.297 1 90.81 91 ASP A O 1
ATOM 712 N N . HIS A 1 92 ? -27.656 -8.047 -14.406 1 94.75 92 HIS A N 1
ATOM 713 C CA . HIS A 1 92 ? -26.719 -8.859 -15.172 1 94.75 92 HIS A CA 1
ATOM 714 C C . HIS A 1 92 ? -25.969 -9.836 -14.273 1 94.75 92 HIS A C 1
ATOM 716 O O . HIS A 1 92 ? -26.141 -9.82 -13.047 1 94.75 92 HIS A O 1
ATOM 722 N N . GLU A 1 93 ? -25.266 -10.703 -14.914 1 95.19 93 GLU A N 1
ATOM 723 C CA . GLU A 1 93 ? -24.469 -11.672 -14.172 1 95.19 93 GLU A CA 1
ATOM 724 C C . GLU A 1 93 ? -22.984 -11.539 -14.508 1 95.19 93 GLU A C 1
ATOM 726 O O . GLU A 1 93 ? -22.641 -11.078 -15.602 1 95.19 93 GLU A O 1
ATOM 731 N N . ALA A 1 94 ? -22.156 -11.844 -13.602 1 96.56 94 ALA A N 1
ATOM 732 C CA . ALA A 1 94 ? -20.734 -12.016 -13.852 1 96.56 94 ALA A CA 1
ATOM 733 C C . ALA A 1 94 ? -20.375 -13.492 -13.992 1 96.56 94 ALA A C 1
ATOM 735 O O . ALA A 1 94 ? -20.766 -14.312 -13.156 1 96.56 94 ALA A O 1
ATOM 736 N N . ALA A 1 95 ? -19.734 -13.812 -15.031 1 96.19 95 ALA A N 1
ATOM 737 C CA . ALA A 1 95 ? -19.328 -15.195 -15.258 1 96.19 95 ALA A CA 1
ATOM 738 C C . ALA A 1 95 ? -17.891 -15.422 -14.773 1 96.19 95 ALA A C 1
ATOM 740 O O . ALA A 1 95 ? -17.031 -14.562 -14.945 1 96.19 95 ALA A O 1
ATOM 741 N N . TYR A 1 96 ? -17.688 -16.594 -14.188 1 97.19 96 TYR A N 1
ATOM 742 C CA . TYR A 1 96 ? -16.359 -16.969 -13.703 1 97.19 96 TYR A CA 1
ATOM 743 C C . TYR A 1 96 ? -15.945 -18.328 -14.234 1 97.19 96 TYR A C 1
ATOM 745 O O . TYR A 1 96 ? -16.766 -19.25 -14.289 1 97.19 96 TYR A O 1
ATOM 753 N N . ILE A 1 97 ? -14.75 -18.438 -14.711 1 97.69 97 ILE A N 1
ATOM 754 C CA . ILE A 1 97 ? -14.109 -19.719 -14.984 1 97.69 97 ILE A CA 1
ATOM 755 C C . ILE A 1 97 ? -13.203 -20.094 -13.812 1 97.69 97 ILE A C 1
ATOM 757 O O . ILE A 1 97 ? -12.234 -19.391 -13.516 1 97.69 97 ILE A O 1
ATOM 761 N N . ILE A 1 98 ? -13.492 -21.219 -13.148 1 98.25 98 ILE A N 1
ATOM 762 C CA . ILE A 1 98 ? -12.836 -21.594 -11.906 1 98.25 98 ILE A CA 1
ATOM 763 C C . ILE A 1 98 ? -11.688 -22.562 -12.188 1 98.25 98 ILE A C 1
ATOM 765 O O . ILE A 1 98 ? -11.922 -23.703 -12.586 1 98.25 98 ILE A O 1
ATOM 769 N N . THR A 1 99 ? -10.477 -22.031 -11.984 1 98.56 99 THR A N 1
ATOM 770 C CA . THR A 1 99 ? -9.297 -22.828 -12.336 1 98.56 99 THR A CA 1
ATOM 771 C C . THR A 1 99 ? -8.359 -22.969 -11.141 1 98.56 99 THR A C 1
ATOM 773 O O . THR A 1 99 ? -7.211 -23.375 -11.289 1 98.56 99 THR A O 1
ATOM 776 N N . GLY A 1 100 ? -8.844 -22.562 -9.938 1 97.94 100 GLY A N 1
ATOM 777 C CA . GLY A 1 100 ? -8.016 -22.703 -8.758 1 97.94 100 GLY A CA 1
ATOM 778 C C . GLY A 1 100 ? -8.422 -21.766 -7.629 1 97.94 100 GLY A C 1
ATOM 779 O O . GLY A 1 100 ? -9.547 -21.25 -7.613 1 97.94 100 GLY A O 1
ATOM 780 N N . SER A 1 101 ? -7.492 -21.578 -6.668 1 96.94 101 SER A N 1
ATOM 781 C CA . SER A 1 101 ? -7.734 -20.859 -5.418 1 96.94 101 SER A CA 1
ATOM 782 C C . SER A 1 101 ? -8.102 -19.406 -5.68 1 96.94 101 SER A C 1
ATOM 784 O O . SER A 1 101 ? -9.039 -18.875 -5.074 1 96.94 101 SER A O 1
ATOM 786 N N . TRP A 1 102 ? -7.43 -18.75 -6.602 1 97.88 102 TRP A N 1
ATOM 787 C CA . TRP A 1 102 ? -7.625 -17.328 -6.816 1 97.88 102 TRP A CA 1
ATOM 788 C C . TRP A 1 102 ? -8.953 -17.062 -7.512 1 97.88 102 TRP A C 1
ATOM 790 O O . TRP A 1 102 ? -9.664 -16.109 -7.164 1 97.88 102 TRP A O 1
ATOM 800 N N . SER A 1 103 ? -9.281 -17.828 -8.484 1 98.62 103 SER A N 1
ATOM 801 C CA . SER A 1 103 ? -10.578 -17.672 -9.141 1 98.62 103 SER A CA 1
ATOM 802 C C . SER A 1 103 ? -11.719 -17.953 -8.172 1 98.62 103 SER A C 1
ATOM 804 O O . SER A 1 103 ? -12.773 -17.312 -8.242 1 98.62 103 SER A O 1
ATOM 806 N N . GLN A 1 104 ? -11.516 -18.906 -7.27 1 98.5 104 GLN A N 1
ATOM 807 C CA . GLN A 1 104 ? -12.523 -19.203 -6.254 1 98.5 104 GLN A CA 1
ATOM 808 C C . GLN A 1 104 ? -12.703 -18.016 -5.309 1 98.5 104 GLN A C 1
ATOM 810 O O . GLN A 1 104 ? -13.836 -17.656 -4.969 1 98.5 104 GLN A O 1
ATOM 815 N N . LYS A 1 105 ? -11.633 -17.453 -4.891 1 98.31 105 LYS A N 1
ATOM 816 C CA . LYS A 1 105 ? -11.695 -16.281 -4.008 1 98.31 105 LYS A CA 1
ATOM 817 C C . LYS A 1 105 ? -12.367 -15.109 -4.707 1 98.31 105 LYS A C 1
ATOM 819 O O . LYS A 1 105 ? -13.148 -14.375 -4.09 1 98.31 105 LYS A O 1
ATOM 824 N N . ALA A 1 106 ? -12.047 -14.906 -5.98 1 98.88 106 ALA A N 1
ATOM 825 C CA . ALA A 1 106 ? -12.672 -13.836 -6.754 1 98.88 106 ALA A CA 1
ATOM 826 C C . ALA A 1 106 ? -14.18 -14.031 -6.844 1 98.88 106 ALA A C 1
ATOM 828 O O . ALA A 1 106 ? -14.945 -13.078 -6.664 1 98.88 106 ALA A O 1
ATOM 829 N N . LEU A 1 107 ? -14.594 -15.273 -7.109 1 98.75 107 LEU A N 1
ATOM 830 C CA . LEU A 1 107 ? -16.016 -15.586 -7.184 1 98.75 107 LEU A CA 1
ATOM 831 C C . LEU A 1 107 ? -16.703 -15.305 -5.852 1 98.75 107 LEU A C 1
ATOM 833 O O . LEU A 1 107 ? -17.797 -14.742 -5.82 1 98.75 107 LEU A O 1
ATOM 837 N N . LYS A 1 108 ? -16.078 -15.742 -4.785 1 98.56 108 LYS A N 1
ATOM 838 C CA . LYS A 1 108 ? -16.641 -15.539 -3.455 1 98.56 108 LYS A CA 1
ATOM 839 C C . LYS A 1 108 ? -16.938 -14.07 -3.195 1 98.56 108 LYS A C 1
ATOM 841 O O . LYS A 1 108 ? -17.984 -13.727 -2.643 1 98.56 108 LYS A O 1
ATOM 846 N N . GLU A 1 109 ? -16.062 -13.172 -3.557 1 98.62 109 GLU A N 1
ATOM 847 C CA . GLU A 1 109 ? -16.266 -11.742 -3.377 1 98.62 109 GLU A CA 1
ATOM 848 C C . GLU A 1 109 ? -17.391 -11.227 -4.277 1 98.62 109 GLU A C 1
ATOM 850 O O . GLU A 1 109 ? -18.203 -10.391 -3.859 1 98.62 109 GLU A O 1
ATOM 855 N N . ALA A 1 110 ? -17.406 -11.695 -5.492 1 98.62 110 ALA A N 1
ATOM 856 C CA . ALA A 1 110 ? -18.438 -11.258 -6.438 1 98.62 110 ALA A CA 1
ATOM 857 C C . ALA A 1 110 ? -19.828 -11.633 -5.949 1 98.62 110 ALA A C 1
ATOM 859 O O . ALA A 1 110 ? -20.781 -10.883 -6.156 1 98.62 110 ALA A O 1
ATOM 860 N N . LYS A 1 111 ? -19.938 -12.781 -5.293 1 98.25 111 LYS A N 1
ATOM 861 C CA . LYS A 1 111 ? -21.219 -13.266 -4.789 1 98.25 111 LYS A CA 1
ATOM 862 C C . LYS A 1 111 ? -21.781 -12.32 -3.727 1 98.25 111 LYS A C 1
ATOM 864 O O . LYS A 1 111 ? -23 -12.273 -3.512 1 98.25 111 LYS A O 1
ATOM 869 N N . LYS A 1 112 ? -20.938 -11.578 -3.088 1 97.25 112 LYS A N 1
ATOM 870 C CA . LYS A 1 112 ? -21.375 -10.609 -2.09 1 97.25 112 LYS A CA 1
ATOM 871 C C . LYS A 1 112 ? -22.016 -9.391 -2.75 1 97.25 112 LYS A C 1
ATOM 873 O O . LYS A 1 112 ? -22.703 -8.609 -2.086 1 97.25 112 LYS A O 1
ATOM 878 N N . VAL A 1 113 ? -21.797 -9.227 -4.027 1 96.5 113 VAL A N 1
ATOM 879 C CA . VAL A 1 113 ? -22.172 -7.996 -4.707 1 96.5 113 VAL A CA 1
ATOM 880 C C . VAL A 1 113 ? -23.438 -8.234 -5.543 1 96.5 113 VAL A C 1
ATOM 882 O O . VAL A 1 113 ? -24.359 -7.41 -5.535 1 96.5 113 VAL A O 1
ATOM 885 N N . GLY A 1 114 ? -23.422 -9.383 -6.324 1 96.75 114 GLY A N 1
ATOM 886 C CA . GLY A 1 114 ? -24.547 -9.625 -7.207 1 96.75 114 GLY A CA 1
ATOM 887 C C . GLY A 1 114 ? -24.594 -11.039 -7.754 1 96.75 114 GLY A C 1
ATOM 888 O O . GLY A 1 114 ? -24.062 -11.961 -7.141 1 96.75 114 GLY A O 1
ATOM 889 N N . GLN A 1 115 ? -25.297 -11.195 -8.93 1 96.69 115 GLN A N 1
ATOM 890 C CA . GLN A 1 115 ? -25.484 -12.508 -9.523 1 96.69 115 GLN A CA 1
ATOM 891 C C . GLN A 1 115 ? -24.234 -12.977 -10.25 1 96.69 115 GLN A C 1
ATOM 893 O O . GLN A 1 115 ? -23.609 -12.211 -10.984 1 96.69 115 GLN A O 1
ATOM 898 N N . THR A 1 116 ? -23.922 -14.188 -9.992 1 96.94 116 THR A N 1
ATOM 899 C CA . THR A 1 116 ? -22.75 -14.781 -10.617 1 96.94 116 THR A CA 1
ATOM 900 C C . THR A 1 116 ? -23.078 -16.156 -11.211 1 96.94 116 THR A C 1
ATOM 902 O O . THR A 1 116 ? -24.094 -16.766 -10.844 1 96.94 116 THR A O 1
ATOM 905 N N . THR A 1 117 ? -22.312 -16.562 -12.18 1 94.75 117 THR A N 1
ATOM 906 C CA . THR A 1 117 ? -22.438 -17.906 -12.766 1 94.75 117 THR A CA 1
ATOM 907 C C . THR A 1 117 ? -21.062 -18.5 -13.023 1 94.75 117 THR A C 1
ATOM 909 O O . THR A 1 117 ? -20.125 -17.797 -13.391 1 94.75 117 THR A O 1
ATOM 912 N N . VAL A 1 118 ? -20.922 -19.781 -12.695 1 95.88 118 VAL A N 1
ATOM 913 C CA . VAL A 1 118 ? -19.734 -20.547 -13.07 1 95.88 118 VAL A CA 1
ATOM 914 C C . VAL A 1 118 ? -19.938 -21.203 -14.43 1 95.88 118 VAL A C 1
ATOM 916 O O . VAL A 1 118 ? -20.797 -22.078 -14.578 1 95.88 118 VAL A O 1
ATOM 919 N N . ILE A 1 119 ? -19.125 -20.766 -15.367 1 93.31 119 ILE A N 1
ATOM 920 C CA . ILE A 1 119 ? -19.406 -21.25 -16.719 1 93.31 119 ILE A CA 1
ATOM 921 C C . ILE A 1 119 ? -18.516 -22.453 -17.031 1 93.31 119 ILE A C 1
ATOM 923 O O . ILE A 1 119 ? -18.844 -23.25 -17.922 1 93.31 119 ILE A O 1
ATOM 927 N N . ALA A 1 120 ? -17.406 -22.609 -16.422 1 95.88 120 ALA A N 1
ATOM 928 C CA . ALA A 1 120 ? -16.5 -23.75 -16.531 1 95.88 120 ALA A CA 1
ATOM 929 C C . ALA A 1 120 ? -15.656 -23.891 -15.273 1 95.88 120 ALA A C 1
ATOM 931 O O . ALA A 1 120 ? -15.359 -22.906 -14.594 1 95.88 120 ALA A O 1
ATOM 932 N N . THR A 1 121 ? -15.289 -25.125 -14.938 1 97.06 121 THR A N 1
ATOM 933 C CA . THR A 1 121 ? -14.477 -25.375 -13.75 1 97.06 121 THR A CA 1
ATOM 934 C C . THR A 1 121 ? -13.617 -26.625 -13.938 1 97.06 121 THR A C 1
ATOM 936 O O . THR A 1 121 ? -14.016 -27.547 -14.633 1 97.06 121 THR A O 1
ATOM 939 N N . SER A 1 122 ? -12.453 -26.594 -13.422 1 97.88 122 SER A N 1
ATOM 940 C CA . SER A 1 122 ? -11.594 -27.781 -13.414 1 97.88 122 SER A CA 1
ATOM 941 C C . SER A 1 122 ? -11.508 -28.391 -12.023 1 97.88 122 SER A C 1
ATOM 943 O O . SER A 1 122 ? -10.562 -29.125 -11.711 1 97.88 122 SER A O 1
ATOM 945 N N . GLU A 1 123 ? -12.461 -28.109 -11.133 1 97.25 123 GLU A N 1
ATOM 946 C CA . GLU A 1 123 ? -12.492 -28.609 -9.766 1 97.25 123 GLU A CA 1
ATOM 947 C C . GLU A 1 123 ? -12.469 -30.141 -9.734 1 97.25 123 GLU A C 1
ATOM 949 O O . GLU A 1 123 ? -11.828 -30.734 -8.867 1 97.25 123 GLU A O 1
ATOM 954 N N . GLU A 1 124 ? -13.047 -30.797 -10.656 1 96.62 124 GLU A N 1
ATOM 955 C CA . GLU A 1 124 ? -13.133 -32.25 -10.688 1 96.62 124 GLU A CA 1
ATOM 956 C C . GLU A 1 124 ? -11.773 -32.906 -10.938 1 96.62 124 GLU A C 1
ATOM 958 O O . GLU A 1 124 ? -11.523 -34.031 -10.523 1 96.62 124 GLU A O 1
ATOM 963 N N . THR A 1 125 ? -10.945 -32.188 -11.617 1 96.75 125 THR A N 1
ATOM 964 C CA . THR A 1 125 ? -9.602 -32.688 -11.891 1 96.75 125 THR A CA 1
ATOM 965 C C . THR A 1 125 ? -8.602 -32.094 -10.898 1 96.75 125 THR A C 1
ATOM 967 O O . THR A 1 125 ? -7.391 -32.125 -11.156 1 96.75 125 THR A O 1
ATOM 970 N N . GLN A 1 126 ? -9.109 -31.484 -9.82 1 95.62 126 GLN A N 1
ATOM 971 C CA . GLN A 1 126 ? -8.281 -30.875 -8.789 1 95.62 126 GLN A CA 1
ATOM 972 C C . GLN A 1 126 ? -7.418 -29.75 -9.359 1 95.62 126 GLN A C 1
ATOM 974 O O . GLN A 1 126 ? -6.262 -29.594 -8.969 1 95.62 126 GLN A O 1
ATOM 979 N N . PHE A 1 127 ? -7.98 -29.078 -10.398 1 97.81 127 PHE A N 1
ATOM 980 C CA . PHE A 1 127 ? -7.398 -27.891 -11.008 1 97.81 127 PHE A CA 1
ATOM 981 C C . PHE A 1 127 ? -6.086 -28.234 -11.703 1 97.81 127 PHE A C 1
ATOM 983 O O . PHE A 1 127 ? -5.164 -27.406 -11.727 1 97.81 127 PHE A O 1
ATOM 990 N N . ARG A 1 128 ? -5.93 -29.406 -12.266 1 97.69 128 ARG A N 1
ATOM 991 C CA . ARG A 1 128 ? -4.711 -29.859 -12.938 1 97.69 128 ARG A CA 1
ATOM 992 C C . ARG A 1 128 ? -4.73 -29.453 -14.414 1 97.69 128 ARG A C 1
ATOM 994 O O . ARG A 1 128 ? -3.809 -29.797 -15.164 1 97.69 128 ARG A O 1
ATOM 1001 N N . ASN A 1 129 ? -5.766 -28.781 -14.82 1 98.06 129 ASN A N 1
ATOM 1002 C CA . ASN A 1 129 ? -5.93 -28.344 -16.203 1 98.06 129 ASN A CA 1
ATOM 1003 C C . ASN A 1 129 ? -6.852 -27.125 -16.312 1 98.06 129 ASN A C 1
ATOM 1005 O O . ASN A 1 129 ? -7.531 -26.781 -15.352 1 98.06 129 ASN A O 1
ATOM 1009 N N . ILE A 1 130 ? -6.773 -26.438 -17.438 1 98.31 130 ILE A N 1
ATOM 1010 C CA . ILE A 1 130 ? -7.781 -25.438 -17.781 1 98.31 130 ILE A CA 1
ATOM 1011 C C . ILE A 1 130 ? -9.023 -26.141 -18.328 1 98.31 130 ILE A C 1
ATOM 1013 O O . ILE A 1 130 ? -8.93 -27.016 -19.188 1 98.31 130 ILE A O 1
ATOM 1017 N N . PRO A 1 131 ? -10.188 -25.828 -17.781 1 97.44 131 PRO A N 1
ATOM 1018 C CA . PRO A 1 131 ? -11.398 -26.516 -18.234 1 97.44 131 PRO A CA 1
ATOM 1019 C C . PRO A 1 131 ? -11.805 -26.109 -19.656 1 97.44 131 PRO A C 1
ATOM 1021 O O . PRO A 1 131 ? -11.367 -25.062 -20.156 1 97.44 131 PRO A O 1
ATOM 1024 N N . ASP A 1 132 ? -12.594 -27 -20.234 1 93.38 132 ASP A N 1
ATOM 1025 C CA . ASP A 1 132 ? -13.203 -26.672 -21.516 1 93.38 132 ASP A CA 1
ATOM 1026 C C . ASP A 1 132 ? -14.25 -25.562 -21.359 1 93.38 132 ASP A C 1
ATOM 1028 O O . ASP A 1 132 ? -15.148 -25.656 -20.516 1 93.38 132 ASP A O 1
ATOM 1032 N N . PHE A 1 133 ? -14.148 -24.438 -22.094 1 90.5 133 PHE A N 1
ATOM 1033 C CA . PHE A 1 133 ? -15.086 -23.328 -21.984 1 90.5 133 PHE A CA 1
ATOM 1034 C C . PHE A 1 133 ? -15.688 -23 -23.344 1 90.5 133 PHE A C 1
ATOM 1036 O O . PHE A 1 133 ? -16.141 -21.875 -23.578 1 90.5 133 PHE A O 1
ATOM 1043 N N . SER A 1 134 ? -15.688 -23.891 -24.219 1 80.56 134 SER A N 1
ATOM 1044 C CA . SER A 1 134 ? -16.188 -23.688 -25.578 1 80.56 134 SER A CA 1
ATOM 1045 C C . SER A 1 134 ? -17.688 -23.391 -25.578 1 80.56 134 SER A C 1
ATOM 1047 O O . SER A 1 134 ? -18.203 -22.797 -26.516 1 80.56 134 SER A O 1
ATOM 1049 N N . GLN A 1 135 ? -18.469 -23.781 -24.516 1 67.88 135 GLN A N 1
ATOM 1050 C CA . GLN A 1 135 ? -19.922 -23.609 -24.5 1 67.88 135 GLN A CA 1
ATOM 1051 C C . GLN A 1 135 ? -20.297 -22.25 -23.922 1 67.88 135 GLN A C 1
ATOM 1053 O O . GLN A 1 135 ? -21.484 -21.906 -23.844 1 67.88 135 GLN A O 1
ATOM 1058 N N . ILE A 1 136 ? -19.438 -21.297 -23.484 1 68.38 136 ILE A N 1
ATOM 1059 C CA . ILE A 1 136 ? -19.672 -20.016 -22.812 1 68.38 136 ILE A CA 1
ATOM 1060 C C . ILE A 1 136 ? -20.312 -19.031 -23.766 1 68.38 136 ILE A C 1
ATOM 1062 O O . ILE A 1 136 ? -21.109 -18.188 -23.359 1 68.38 136 ILE A O 1
ATOM 1066 N N . THR A 1 137 ? -20.188 -19.078 -25.109 1 63.22 137 THR A N 1
ATOM 1067 C CA . THR A 1 137 ? -20.438 -18.078 -26.141 1 63.22 137 THR A CA 1
ATOM 1068 C C . THR A 1 137 ? -21.906 -17.703 -26.188 1 63.22 137 THR A C 1
ATOM 1070 O O . THR A 1 137 ? -22.281 -16.703 -26.812 1 63.22 137 THR A O 1
ATOM 1073 N N . HIS A 1 138 ? -22.656 -18.219 -25.25 1 63.34 138 HIS A N 1
ATOM 1074 C CA . HIS A 1 138 ? -24.047 -18.016 -25.672 1 63.34 138 HIS A CA 1
ATOM 1075 C C . HIS A 1 138 ? -24.844 -17.312 -24.578 1 63.34 138 HIS A C 1
ATOM 1077 O O . HIS A 1 138 ? -26.062 -17.156 -24.688 1 63.34 138 HIS A O 1
ATOM 1083 N N . LYS A 1 139 ? -24.234 -16.688 -23.641 1 71 139 LYS A N 1
ATOM 1084 C CA . LYS A 1 139 ? -25.062 -16.109 -22.594 1 71 139 LYS A CA 1
ATOM 1085 C C . LYS A 1 139 ? -25.234 -14.609 -22.797 1 71 139 LYS A C 1
ATOM 1087 O O . LYS A 1 139 ? -24.25 -13.883 -22.969 1 71 139 LYS A O 1
ATOM 1092 N N . GLU A 1 140 ? -26.641 -14.344 -22.984 1 75.19 140 GLU A N 1
ATOM 1093 C CA . GLU A 1 140 ? -27.047 -12.961 -23.203 1 75.19 140 GLU A CA 1
ATOM 1094 C C . GLU A 1 140 ? -27.141 -12.195 -21.891 1 75.19 140 GLU A C 1
ATOM 1096 O O . GLU A 1 140 ? -27.25 -12.797 -20.812 1 75.19 140 GLU A O 1
ATOM 1101 N N . ASN A 1 141 ? -26.297 -11.328 -21.203 1 89.38 141 ASN A N 1
ATOM 1102 C CA . ASN A 1 141 ? -26.406 -10.422 -20.062 1 89.38 141 ASN A CA 1
ATOM 1103 C C . ASN A 1 141 ? -25.234 -10.578 -19.109 1 89.38 141 ASN A C 1
ATOM 1105 O O . ASN A 1 141 ? -25.406 -10.602 -17.891 1 89.38 141 ASN A O 1
ATOM 1109 N N . LEU A 1 142 ? -24.172 -10.766 -19.688 1 93.12 142 LEU A N 1
ATOM 1110 C CA . LEU A 1 142 ? -22.969 -10.836 -18.859 1 93.12 142 LEU A CA 1
ATOM 1111 C C . LEU A 1 142 ? -22.328 -9.461 -18.719 1 93.12 142 LEU A C 1
ATOM 1113 O O . LEU A 1 142 ? -22.062 -8.789 -19.719 1 93.12 142 LEU A O 1
ATOM 1117 N N . SER A 1 143 ? -22.109 -9.094 -17.453 1 96.69 143 SER A N 1
ATOM 1118 C CA . SER A 1 143 ? -21.328 -7.887 -17.219 1 96.69 143 SER A CA 1
ATOM 1119 C C . SER A 1 143 ? -19.859 -8.094 -17.594 1 96.69 143 SER A C 1
ATOM 1121 O O . SER A 1 143 ? -19.219 -7.18 -18.109 1 96.69 143 SER A O 1
ATOM 1123 N N . TYR A 1 144 ? -19.359 -9.289 -17.328 1 97.44 144 TYR A N 1
ATOM 1124 C CA . TYR A 1 144 ? -17.969 -9.648 -17.641 1 97.44 144 TYR A CA 1
ATOM 1125 C C . TYR A 1 144 ? -17.734 -11.141 -17.438 1 97.44 144 TYR A C 1
ATOM 1127 O O . TYR A 1 144 ? -18.578 -11.836 -16.859 1 97.44 144 TYR A O 1
ATOM 1135 N N . VAL A 1 145 ? -16.625 -11.602 -18 1 96.81 145 VAL A N 1
ATOM 1136 C CA . VAL A 1 145 ? -16.094 -12.938 -17.75 1 96.81 145 VAL A CA 1
ATOM 1137 C C . VAL A 1 145 ? -14.75 -12.836 -17.047 1 96.81 145 VAL A C 1
ATOM 1139 O O . VAL A 1 145 ? -13.805 -12.234 -17.562 1 96.81 145 VAL A O 1
ATOM 1142 N N . HIS A 1 146 ? -14.711 -13.438 -15.859 1 98.19 146 HIS A N 1
ATOM 1143 C CA . HIS A 1 146 ? -13.484 -13.367 -15.07 1 98.19 146 HIS A CA 1
ATOM 1144 C C . HIS A 1 146 ? -12.648 -14.633 -15.25 1 98.19 146 HIS A C 1
ATOM 1146 O O . HIS A 1 146 ? -13.164 -15.75 -15.141 1 98.19 146 HIS A O 1
ATOM 1152 N N . ILE A 1 147 ? -11.344 -14.445 -15.5 1 98.5 147 ILE A N 1
ATOM 1153 C CA . ILE A 1 147 ? -10.398 -15.555 -15.547 1 98.5 147 ILE A CA 1
ATOM 1154 C C . ILE A 1 147 ? -9.18 -15.242 -14.688 1 98.5 147 ILE A C 1
ATOM 1156 O O . ILE A 1 147 ? -8.906 -14.07 -14.391 1 98.5 147 ILE A O 1
ATOM 1160 N N . THR A 1 148 ? -8.562 -16.266 -14.195 1 98.75 148 THR A N 1
ATOM 1161 C CA . THR A 1 148 ? -7.211 -16.203 -13.656 1 98.75 148 THR A CA 1
ATOM 1162 C C . THR A 1 148 ? -6.195 -16.719 -14.672 1 98.75 148 THR A C 1
ATOM 1164 O O . THR A 1 148 ? -6.027 -17.938 -14.828 1 98.75 148 THR A O 1
ATOM 1167 N N . GLY A 1 149 ? -5.555 -15.789 -15.367 1 98.62 149 GLY A N 1
ATOM 1168 C CA . GLY A 1 149 ? -4.746 -16.125 -16.531 1 98.62 149 GLY A CA 1
ATOM 1169 C C . GLY A 1 149 ? -3.635 -17.109 -16.219 1 98.62 149 GLY A C 1
ATOM 1170 O O . GLY A 1 149 ? -3.266 -17.922 -17.062 1 98.62 149 GLY A O 1
ATOM 1171 N N . ASN A 1 150 ? -3.098 -17 -15.078 1 98.62 150 ASN A N 1
ATOM 1172 C CA . ASN A 1 150 ? -2.057 -17.875 -14.555 1 98.62 150 ASN A CA 1
ATOM 1173 C C . ASN A 1 150 ? -2.273 -18.172 -13.07 1 98.62 150 ASN A C 1
ATOM 1175 O O . ASN A 1 150 ? -2.422 -17.266 -12.266 1 98.62 150 ASN A O 1
ATOM 1179 N N . ASN A 1 151 ? -2.338 -19.469 -12.758 1 98.31 151 ASN A N 1
ATOM 1180 C CA . ASN A 1 151 ? -2.58 -19.875 -11.383 1 98.31 151 ASN A CA 1
ATOM 1181 C C . ASN A 1 151 ? -1.276 -20.172 -10.641 1 98.31 151 ASN A C 1
ATOM 1183 O O . ASN A 1 151 ? -0.658 -21.219 -10.859 1 98.31 151 ASN A O 1
ATOM 1187 N N . THR A 1 152 ? -1.002 -19.344 -9.688 1 97.75 152 THR A N 1
ATOM 1188 C CA . THR A 1 152 ? 0.249 -19.438 -8.945 1 97.75 152 THR A CA 1
ATOM 1189 C C . THR A 1 152 ? 0.336 -20.75 -8.188 1 97.75 152 THR A C 1
ATOM 1191 O O . THR A 1 152 ? 1.394 -21.391 -8.148 1 97.75 152 THR A O 1
ATOM 1194 N N . ILE A 1 153 ? -0.75 -21.172 -7.602 1 96.44 153 ILE A N 1
ATOM 1195 C CA . ILE A 1 153 ? -0.759 -22.344 -6.727 1 96.44 153 ILE A CA 1
ATOM 1196 C C . ILE A 1 153 ? -0.818 -23.609 -7.566 1 96.44 153 ILE A C 1
ATOM 1198 O O . ILE A 1 153 ? 0.004 -24.516 -7.395 1 96.44 153 ILE A O 1
ATOM 1202 N N . GLU A 1 154 ? -1.69 -23.625 -8.578 1 97.44 154 GLU A N 1
ATOM 1203 C CA . GLU A 1 154 ? -1.986 -24.844 -9.328 1 97.44 154 GLU A CA 1
ATOM 1204 C C . GLU A 1 154 ? -1.018 -25.031 -10.492 1 97.44 154 GLU A C 1
ATOM 1206 O O . GLU A 1 154 ? -0.858 -26.141 -11.008 1 97.44 154 GLU A O 1
ATOM 1211 N N . GLY A 1 155 ? -0.456 -23.906 -10.93 1 98.25 155 GLY A N 1
ATOM 1212 C CA . GLY A 1 155 ? 0.535 -24 -11.992 1 98.25 155 GLY A CA 1
ATOM 1213 C C . GLY A 1 155 ? -0.079 -24.156 -13.367 1 98.25 155 GLY A C 1
ATOM 1214 O O . GLY A 1 155 ? 0.566 -24.672 -14.281 1 98.25 155 GLY A O 1
ATOM 1215 N N . THR A 1 156 ? -1.353 -23.812 -13.516 1 98.62 156 THR A N 1
ATOM 1216 C CA . THR A 1 156 ? -2.004 -23.859 -14.82 1 98.62 156 THR A CA 1
ATOM 1217 C C . THR A 1 156 ? -2.092 -22.453 -15.422 1 98.62 156 THR A C 1
ATOM 1219 O O . THR A 1 156 ? -2.078 -21.453 -14.695 1 98.62 156 THR A O 1
ATOM 1222 N N . ARG A 1 157 ? -2.172 -22.406 -16.734 1 98.44 157 ARG A N 1
ATOM 1223 C CA . ARG A 1 157 ? -2.172 -21.141 -17.469 1 98.44 157 ARG A CA 1
ATOM 1224 C C . ARG A 1 157 ? -3.102 -21.219 -18.672 1 98.44 157 ARG A C 1
ATOM 1226 O O . ARG A 1 157 ? -3.146 -22.234 -19.375 1 98.44 157 ARG A O 1
ATOM 1233 N N . PHE A 1 158 ? -3.859 -20.109 -18.891 1 98 158 PHE A N 1
ATOM 1234 C CA . PHE A 1 158 ? -4.68 -20 -20.094 1 98 158 PHE A CA 1
ATOM 1235 C C . PHE A 1 158 ? -3.809 -19.797 -21.328 1 98 158 PHE A C 1
ATOM 1237 O O . PHE A 1 158 ? -2.947 -18.906 -21.344 1 98 158 PHE A O 1
ATOM 1244 N N . THR A 1 159 ? -3.986 -20.609 -22.328 1 95.81 159 THR A N 1
ATOM 1245 C CA . THR A 1 159 ? -3.273 -20.422 -23.594 1 95.81 159 THR A CA 1
ATOM 1246 C C . THR A 1 159 ? -4.219 -19.938 -24.672 1 95.81 159 THR A C 1
ATOM 1248 O O . THR A 1 159 ? -3.775 -19.484 -25.734 1 95.81 159 THR A O 1
ATOM 1251 N N . THR A 1 160 ? -5.512 -20 -24.422 1 94.94 160 THR A N 1
ATOM 1252 C CA . THR A 1 160 ? -6.566 -19.469 -25.266 1 94.94 160 THR A CA 1
ATOM 1253 C C . THR A 1 160 ? -7.613 -18.734 -24.422 1 94.94 160 THR A C 1
ATOM 1255 O O . THR A 1 160 ? -7.723 -18.969 -23.219 1 94.94 160 THR A O 1
ATOM 1258 N N . LEU A 1 161 ? -8.289 -17.859 -25.047 1 95.25 161 LEU A N 1
ATOM 1259 C CA . LEU A 1 161 ? -9.312 -17.094 -24.344 1 95.25 161 LEU A CA 1
ATOM 1260 C C . LEU A 1 161 ? -10.711 -17.531 -24.766 1 95.25 161 LEU A C 1
ATOM 1262 O O . LEU A 1 161 ? -10.906 -18.031 -25.875 1 95.25 161 LEU A O 1
ATOM 1266 N N . PRO A 1 162 ? -11.625 -17.375 -23.844 1 93.06 162 PRO A N 1
ATOM 1267 C CA . PRO A 1 162 ? -13.008 -17.656 -24.234 1 93.06 162 PRO A CA 1
ATOM 1268 C C . PRO A 1 162 ? -13.531 -16.688 -25.281 1 93.06 162 PRO A C 1
ATOM 1270 O O . PRO A 1 162 ? -13.148 -15.516 -25.297 1 93.06 162 PRO A O 1
ATOM 1273 N N . LYS A 1 163 ? -14.461 -17.234 -26.141 1 91.44 163 LYS A N 1
ATOM 1274 C CA . LYS A 1 163 ? -15.172 -16.375 -27.078 1 91.44 163 LYS A CA 1
ATOM 1275 C C . LYS A 1 163 ? -16.406 -15.758 -26.438 1 91.44 163 LYS A C 1
ATOM 1277 O O . LYS A 1 163 ? -17.344 -16.469 -26.062 1 91.44 163 LYS A O 1
ATOM 1282 N N . THR A 1 164 ? -16.375 -14.469 -26.281 1 91.56 164 THR A N 1
ATOM 1283 C CA . THR A 1 164 ? -17.453 -13.766 -25.609 1 91.56 164 THR A CA 1
ATOM 1284 C C . THR A 1 164 ? -17.516 -12.305 -26.062 1 91.56 164 THR A C 1
ATOM 1286 O O . THR A 1 164 ? -16.5 -11.75 -26.484 1 91.56 164 THR A O 1
ATOM 1289 N N . ASP A 1 165 ? -18.734 -11.727 -26 1 90.88 165 ASP A N 1
ATOM 1290 C CA . ASP A 1 165 ? -18.891 -10.305 -26.266 1 90.88 165 ASP A CA 1
ATOM 1291 C C . ASP A 1 165 ? -18.703 -9.477 -25.016 1 90.88 165 ASP A C 1
ATOM 1293 O O . ASP A 1 165 ? -18.516 -8.258 -25.078 1 90.88 165 ASP A O 1
ATOM 1297 N N . ALA A 1 166 ? -18.797 -10.141 -23.875 1 94.5 166 ALA A N 1
ATOM 1298 C CA . ALA A 1 166 ? -18.562 -9.453 -22.609 1 94.5 166 ALA A CA 1
ATOM 1299 C C . ALA A 1 166 ? -17.078 -9.203 -22.375 1 94.5 166 ALA A C 1
ATOM 1301 O O . ALA A 1 166 ? -16.234 -9.969 -22.844 1 94.5 166 ALA A O 1
ATOM 1302 N N . PRO A 1 167 ? -16.75 -8.109 -21.703 1 96.88 167 PRO A N 1
ATOM 1303 C CA . PRO A 1 167 ? -15.344 -7.887 -21.391 1 96.88 167 PRO A CA 1
ATOM 1304 C C . PRO A 1 167 ? -14.734 -9.016 -20.547 1 96.88 167 PRO A C 1
ATOM 1306 O O . PRO A 1 167 ? -15.391 -9.547 -19.656 1 96.88 167 PRO A O 1
ATOM 1309 N N . ILE A 1 168 ? -13.516 -9.398 -20.875 1 97.81 168 ILE A N 1
ATOM 1310 C CA . ILE A 1 168 ? -12.766 -10.383 -20.094 1 97.81 168 ILE A CA 1
ATOM 1311 C C . ILE A 1 168 ? -11.93 -9.664 -19.031 1 97.81 168 ILE A C 1
ATOM 1313 O O . ILE A 1 168 ? -11.227 -8.703 -19.344 1 97.81 168 ILE A O 1
ATOM 1317 N N . ILE A 1 169 ? -12.102 -10.047 -17.797 1 98.81 169 ILE A N 1
ATOM 1318 C CA . ILE A 1 169 ? -11.281 -9.578 -16.688 1 98.81 169 ILE A CA 1
ATOM 1319 C C . ILE A 1 169 ? -10.211 -10.617 -16.359 1 98.81 169 ILE A C 1
ATOM 1321 O O . ILE A 1 169 ? -10.523 -11.773 -16.062 1 98.81 169 ILE A O 1
ATOM 1325 N N . ASN A 1 170 ? -8.992 -10.203 -16.375 1 98.88 170 ASN A N 1
ATOM 1326 C CA . ASN A 1 170 ? -7.891 -11.148 -16.219 1 98.88 170 ASN A CA 1
ATOM 1327 C C . ASN A 1 170 ? -7.059 -10.844 -14.977 1 98.88 170 ASN A C 1
ATOM 1329 O O . ASN A 1 170 ? -6.406 -9.797 -14.898 1 98.88 170 ASN A O 1
ATOM 1333 N N . ASP A 1 171 ? -7.125 -11.727 -13.969 1 98.81 171 ASP A N 1
ATOM 1334 C CA . ASP A 1 171 ? -6.082 -11.727 -12.945 1 98.81 171 ASP A CA 1
ATOM 1335 C C . ASP A 1 171 ? -4.746 -12.188 -13.523 1 98.81 171 ASP A C 1
ATOM 1337 O O . ASP A 1 171 ? -4.539 -13.383 -13.734 1 98.81 171 ASP A O 1
ATOM 1341 N N . TRP A 1 172 ? -3.865 -11.25 -13.734 1 98.62 172 TRP A N 1
ATOM 1342 C CA . TRP A 1 172 ? -2.6 -11.539 -14.398 1 98.62 172 TRP A CA 1
ATOM 1343 C C . TRP A 1 172 ? -1.424 -11.312 -13.453 1 98.62 172 TRP A C 1
ATOM 1345 O O . TRP A 1 172 ? -0.321 -10.984 -13.891 1 98.62 172 TRP A O 1
ATOM 1355 N N . SER A 1 173 ? -1.624 -11.477 -12.125 1 98.19 173 SER A N 1
ATOM 1356 C CA . SER A 1 173 ? -0.607 -11.195 -11.117 1 98.19 173 SER A CA 1
ATOM 1357 C C . SER A 1 173 ? 0.671 -11.984 -11.383 1 98.19 173 SER A C 1
ATOM 1359 O O . SER A 1 173 ? 1.76 -11.406 -11.453 1 98.19 173 SER A O 1
ATOM 1361 N N . SER A 1 174 ? 0.565 -13.25 -11.594 1 98.06 174 SER A N 1
ATOM 1362 C CA . SER A 1 174 ? 1.759 -14.07 -11.734 1 98.06 174 SER A CA 1
ATOM 1363 C C . SER A 1 174 ? 2.184 -14.195 -13.188 1 98.06 174 SER A C 1
ATOM 1365 O O . SER A 1 174 ? 3.26 -14.711 -13.492 1 98.06 174 SER A O 1
ATOM 1367 N N . GLY A 1 175 ? 1.37 -13.648 -14.125 1 98.31 175 GLY A N 1
ATOM 1368 C CA . GLY A 1 175 ? 1.704 -13.766 -15.531 1 98.31 175 GLY A CA 1
ATOM 1369 C C . GLY A 1 175 ? 2.027 -12.438 -16.188 1 98.31 175 GLY A C 1
ATOM 1370 O O . GLY A 1 175 ? 2.508 -12.398 -17.328 1 98.31 175 GLY A O 1
ATOM 1371 N N . ILE A 1 176 ? 1.8 -11.328 -15.445 1 98.12 176 ILE A N 1
ATOM 1372 C CA . ILE A 1 176 ? 1.979 -10.008 -16.031 1 98.12 176 ILE A CA 1
ATOM 1373 C C . ILE A 1 176 ? 3.42 -9.852 -16.516 1 98.12 176 ILE A C 1
ATOM 1375 O O . ILE A 1 176 ? 4.363 -10.203 -15.812 1 98.12 176 ILE A O 1
ATOM 1379 N N . LEU A 1 177 ? 3.613 -9.414 -17.781 1 98.25 177 LEU A N 1
ATOM 1380 C CA . LEU A 1 177 ? 4.887 -9.094 -18.422 1 98.25 177 LEU A CA 1
ATOM 1381 C C . LEU A 1 177 ? 5.691 -10.367 -18.688 1 98.25 177 LEU A C 1
ATOM 1383 O O . LEU A 1 177 ? 6.875 -10.297 -19.016 1 98.25 177 LEU A O 1
ATOM 1387 N N . SER A 1 178 ? 5.117 -11.57 -18.484 1 98.25 178 SER A N 1
ATOM 1388 C CA . SER A 1 178 ? 5.859 -12.812 -18.672 1 98.25 178 SER A CA 1
ATOM 1389 C C . SER A 1 178 ? 5.895 -13.219 -20.141 1 98.25 178 SER A C 1
ATOM 1391 O O . SER A 1 178 ? 6.746 -14.016 -20.547 1 98.25 178 SER A O 1
ATOM 1393 N N . GLU A 1 179 ? 4.957 -12.75 -20.875 1 98.25 179 GLU A N 1
ATOM 1394 C CA . GLU A 1 179 ? 4.793 -13.047 -22.297 1 98.25 179 GLU A CA 1
ATOM 1395 C C . GLU A 1 179 ? 3.979 -11.969 -23 1 98.25 179 GLU A C 1
ATOM 1397 O O . GLU A 1 179 ? 3.359 -11.125 -22.344 1 98.25 179 GLU A O 1
ATOM 1402 N N . GLU A 1 180 ? 4.043 -11.945 -24.281 1 97.62 180 GLU A N 1
ATOM 1403 C CA . GLU A 1 180 ? 3.238 -10.992 -25.031 1 97.62 180 GLU A CA 1
ATOM 1404 C C . GLU A 1 180 ? 1.763 -11.383 -25.031 1 97.62 180 GLU A C 1
ATOM 1406 O O . GLU A 1 180 ? 1.425 -12.555 -25.234 1 97.62 180 GLU A O 1
ATOM 1411 N N . ILE A 1 181 ? 0.918 -10.43 -24.734 1 97.81 181 ILE A N 1
ATOM 1412 C CA . ILE A 1 181 ? -0.526 -10.594 -24.875 1 97.81 181 ILE A CA 1
ATOM 1413 C C . ILE A 1 181 ? -1.108 -9.391 -25.625 1 97.81 181 ILE A C 1
ATOM 1415 O O . ILE A 1 181 ? -0.48 -8.336 -25.703 1 97.81 181 ILE A O 1
ATOM 1419 N N . ASN A 1 182 ? -2.279 -9.586 -26.219 1 98.31 182 ASN A N 1
ATOM 1420 C CA . ASN A 1 182 ? -3.021 -8.469 -26.797 1 98.31 182 ASN A CA 1
ATOM 1421 C C . ASN A 1 182 ? -3.943 -7.816 -25.766 1 98.31 182 ASN A C 1
ATOM 1423 O O . ASN A 1 182 ? -5.02 -8.336 -25.469 1 98.31 182 ASN A O 1
ATOM 1427 N N . VAL A 1 183 ? -3.588 -6.656 -25.297 1 98.75 183 VAL A N 1
ATOM 1428 C CA . VAL A 1 183 ? -4.312 -5.969 -24.234 1 98.75 183 VAL A CA 1
ATOM 1429 C C . VAL A 1 183 ? -5.766 -5.754 -24.656 1 98.75 183 VAL A C 1
ATOM 1431 O O . VAL A 1 183 ? -6.676 -5.82 -23.828 1 98.75 183 VAL A O 1
ATOM 1434 N N . SER A 1 184 ? -6.031 -5.582 -25.891 1 98.5 184 SER A N 1
ATOM 1435 C CA . SER A 1 184 ? -7.363 -5.266 -26.406 1 98.5 184 SER A CA 1
ATOM 1436 C C . SER A 1 184 ? -8.312 -6.449 -26.234 1 98.5 184 SER A C 1
ATOM 1438 O O . SER A 1 184 ? -9.531 -6.297 -26.375 1 98.5 184 SER A O 1
ATOM 1440 N N . ASP A 1 185 ? -7.777 -7.613 -26.016 1 98.38 185 ASP A N 1
ATOM 1441 C CA . ASP A 1 185 ? -8.617 -8.789 -25.797 1 98.38 185 ASP A CA 1
ATOM 1442 C C . ASP A 1 185 ? -9.289 -8.734 -24.422 1 98.38 185 ASP A C 1
ATOM 1444 O O . ASP A 1 185 ? -10.219 -9.5 -24.156 1 98.38 185 ASP A O 1
ATOM 1448 N N . TYR A 1 186 ? -8.883 -7.809 -23.594 1 98.69 186 TYR A N 1
ATOM 1449 C CA . TYR A 1 186 ? -9.344 -7.762 -22.219 1 98.69 186 TYR A CA 1
ATOM 1450 C C . TYR A 1 186 ? -10.039 -6.438 -21.922 1 98.69 186 TYR A C 1
ATOM 1452 O O . TYR A 1 186 ? -9.727 -5.414 -22.531 1 98.69 186 TYR A O 1
ATOM 1460 N N . GLY A 1 187 ? -10.992 -6.492 -21.016 1 98.81 187 GLY A N 1
ATOM 1461 C CA . GLY A 1 187 ? -11.555 -5.27 -20.453 1 98.81 187 GLY A CA 1
ATOM 1462 C C . GLY A 1 187 ? -10.742 -4.715 -19.297 1 98.81 187 GLY A C 1
ATOM 1463 O O . GLY A 1 187 ? -10.617 -3.498 -19.156 1 98.81 187 GLY A O 1
ATOM 1464 N N . VAL A 1 188 ? -10.273 -5.633 -18.469 1 98.94 188 VAL A N 1
ATOM 1465 C CA . VAL A 1 188 ? -9.422 -5.281 -17.344 1 98.94 188 VAL A CA 1
ATOM 1466 C C . VAL A 1 188 ? -8.312 -6.316 -17.188 1 98.94 188 VAL A C 1
ATOM 1468 O O . VAL A 1 188 ? -8.555 -7.52 -17.281 1 98.94 188 VAL A O 1
ATOM 1471 N N . ILE A 1 189 ? -7.086 -5.859 -17.031 1 98.94 189 ILE A N 1
ATOM 1472 C CA . ILE A 1 189 ? -5.957 -6.652 -16.562 1 98.94 189 ILE A CA 1
ATOM 1473 C C . ILE A 1 189 ? -5.457 -6.094 -15.234 1 98.94 189 ILE A C 1
ATOM 1475 O O . ILE A 1 189 ? -5.188 -4.898 -15.117 1 98.94 189 ILE A O 1
ATOM 1479 N N . TYR A 1 190 ? -5.395 -6.918 -14.227 1 98.88 190 TYR A N 1
ATOM 1480 C CA . TYR A 1 190 ? -4.871 -6.422 -12.961 1 98.88 190 TYR A CA 1
ATOM 1481 C C . TYR A 1 190 ? -3.814 -7.363 -12.398 1 98.88 190 TYR A C 1
ATOM 1483 O O . TYR A 1 190 ? -3.787 -8.547 -12.734 1 98.88 190 TYR A O 1
ATOM 1491 N N . ALA A 1 191 ? -2.91 -6.805 -11.594 1 98.75 191 ALA A N 1
ATOM 1492 C CA . ALA A 1 191 ? -1.797 -7.598 -11.078 1 98.75 191 ALA A CA 1
ATOM 1493 C C . ALA A 1 191 ? -1.201 -6.965 -9.828 1 98.75 191 ALA A C 1
ATOM 1495 O O . ALA A 1 191 ? -0.879 -5.773 -9.82 1 98.75 191 ALA A O 1
ATOM 1496 N N . GLY A 1 192 ? -1.125 -7.789 -8.727 1 97.94 192 GLY A N 1
ATOM 1497 C CA . GLY A 1 192 ? -0.186 -7.387 -7.691 1 97.94 192 GLY A CA 1
ATOM 1498 C C . GLY A 1 192 ? 1.251 -7.34 -8.18 1 97.94 192 GLY A C 1
ATOM 1499 O O . GLY A 1 192 ? 1.682 -8.203 -8.945 1 97.94 192 GLY A O 1
ATOM 1500 N N . ALA A 1 193 ? 2.014 -6.441 -7.719 1 96.75 193 ALA A N 1
ATOM 1501 C CA . ALA A 1 193 ? 3.309 -6.164 -8.336 1 96.75 193 ALA A CA 1
ATOM 1502 C C . ALA A 1 193 ? 4.359 -7.176 -7.883 1 96.75 193 ALA A C 1
ATOM 1504 O O . ALA A 1 193 ? 5.348 -7.41 -8.586 1 96.75 193 ALA A O 1
ATOM 1505 N N . GLN A 1 194 ? 4.223 -7.816 -6.773 1 96.56 194 GLN A N 1
ATOM 1506 C CA . GLN A 1 194 ? 5.289 -8.469 -6.012 1 96.56 194 GLN A CA 1
ATOM 1507 C C . GLN A 1 194 ? 5.75 -9.75 -6.699 1 96.56 194 GLN A C 1
ATOM 1509 O O . GLN A 1 194 ? 6.586 -10.477 -6.164 1 96.56 194 GLN A O 1
ATOM 1514 N N . LYS A 1 195 ? 5.184 -10.055 -7.832 1 95.06 195 LYS A N 1
ATOM 1515 C CA . LYS A 1 195 ? 5.578 -11.266 -8.539 1 95.06 195 LYS A CA 1
ATOM 1516 C C . LYS A 1 195 ? 6.457 -10.945 -9.742 1 95.06 195 LYS A C 1
ATOM 1518 O O . LYS A 1 195 ? 7.652 -11.25 -9.75 1 95.06 195 LYS A O 1
ATOM 1523 N N . ASN A 1 196 ? 6 -10.094 -10.625 1 94.62 196 ASN A N 1
ATOM 1524 C CA . ASN A 1 196 ? 6.734 -9.82 -11.852 1 94.62 196 ASN A CA 1
ATOM 1525 C C . ASN A 1 196 ? 6.973 -8.32 -12.039 1 94.62 196 ASN A C 1
ATOM 1527 O O . ASN A 1 196 ? 7.852 -7.922 -12.805 1 94.62 196 ASN A O 1
ATOM 1531 N N . LEU A 1 197 ? 6.316 -7.504 -11.273 1 94.56 197 LEU A N 1
ATOM 1532 C CA . LEU A 1 197 ? 6.27 -6.082 -11.594 1 94.56 197 LEU A CA 1
ATOM 1533 C C . LEU A 1 197 ? 7.152 -5.277 -10.648 1 94.56 197 LEU A C 1
ATOM 1535 O O . LEU A 1 197 ? 7.566 -4.164 -10.977 1 94.56 197 LEU A O 1
ATOM 1539 N N . GLY A 1 198 ? 7.293 -5.816 -9.492 1 95.81 198 GLY A N 1
ATOM 1540 C CA . GLY A 1 198 ? 7.957 -5.035 -8.461 1 95.81 198 GLY A CA 1
ATOM 1541 C C . GLY A 1 198 ? 7.695 -5.547 -7.055 1 95.81 198 GLY A C 1
ATOM 1542 O O . GLY A 1 198 ? 7.547 -6.754 -6.848 1 95.81 198 GLY A O 1
ATOM 1543 N N . PRO A 1 199 ? 7.789 -4.645 -6.078 1 97.62 199 PRO A N 1
ATOM 1544 C CA . PRO A 1 199 ? 7.562 -5.074 -4.699 1 97.62 199 PRO A CA 1
ATOM 1545 C C . PRO A 1 199 ? 6.082 -5.191 -4.352 1 97.62 199 PRO A C 1
ATOM 1547 O O . PRO A 1 199 ? 5.23 -4.715 -5.105 1 97.62 199 PRO A O 1
ATOM 1550 N N . SER A 1 200 ? 5.824 -5.887 -3.248 1 98 200 SER A N 1
ATOM 1551 C CA . SER A 1 200 ? 4.461 -5.883 -2.729 1 98 200 SER A CA 1
ATOM 1552 C C . SER A 1 200 ? 4.035 -4.484 -2.297 1 98 200 SER A C 1
ATOM 1554 O O . SER A 1 200 ? 4.879 -3.639 -1.993 1 98 200 SER A O 1
ATOM 1556 N N . GLY A 1 201 ? 2.689 -4.227 -2.367 1 97.62 201 GLY A N 1
ATOM 1557 C CA . GLY A 1 201 ? 2.156 -2.955 -1.908 1 97.62 201 GLY A CA 1
ATOM 1558 C C . GLY A 1 201 ? 1.656 -2.076 -3.039 1 97.62 201 GLY A C 1
ATOM 1559 O O . GLY A 1 201 ? 1.064 -1.021 -2.797 1 97.62 201 GLY A O 1
ATOM 1560 N N . VAL A 1 202 ? 1.884 -2.506 -4.277 1 98.06 202 VAL A N 1
ATOM 1561 C CA . VAL A 1 202 ? 1.362 -1.795 -5.441 1 98.06 202 VAL A CA 1
ATOM 1562 C C . VAL A 1 202 ? 0.598 -2.764 -6.34 1 98.06 202 VAL A C 1
ATOM 1564 O O . VAL A 1 202 ? 1.052 -3.885 -6.582 1 98.06 202 VAL A O 1
ATOM 1567 N N . THR A 1 203 ? -0.533 -2.326 -6.707 1 98.56 203 THR A N 1
ATOM 1568 C CA . THR A 1 203 ? -1.364 -3.057 -7.656 1 98.56 203 THR A CA 1
ATOM 1569 C C . THR A 1 203 ? -1.526 -2.264 -8.953 1 98.56 203 THR A C 1
ATOM 1571 O O . THR A 1 203 ? -1.801 -1.062 -8.922 1 98.56 203 THR A O 1
ATOM 1574 N N . VAL A 1 204 ? -1.309 -2.881 -10.047 1 98.81 204 VAL A N 1
ATOM 1575 C CA . VAL A 1 204 ? -1.514 -2.24 -11.344 1 98.81 204 VAL A CA 1
ATOM 1576 C C . VAL A 1 204 ? -2.834 -2.709 -11.953 1 98.81 204 VAL A C 1
ATOM 1578 O O . VAL A 1 204 ? -3.125 -3.908 -11.969 1 98.81 204 VAL A O 1
ATOM 1581 N N . VAL A 1 205 ? -3.631 -1.77 -12.383 1 98.88 205 VAL A N 1
ATOM 1582 C CA . VAL A 1 205 ? -4.879 -2.045 -13.086 1 98.88 205 VAL A CA 1
ATOM 1583 C C . VAL A 1 205 ? -4.871 -1.357 -14.445 1 98.88 205 VAL A C 1
ATOM 1585 O O . VAL A 1 205 ? -4.695 -0.14 -14.531 1 98.88 205 VAL A O 1
ATOM 1588 N N . ILE A 1 206 ? -4.891 -2.105 -15.453 1 98.94 206 ILE A N 1
ATOM 1589 C CA . ILE A 1 206 ? -5.102 -1.642 -16.812 1 98.94 206 ILE A CA 1
ATOM 1590 C C . ILE A 1 206 ? -6.559 -1.852 -17.219 1 98.94 206 ILE A C 1
ATOM 1592 O O . ILE A 1 206 ? -7.02 -2.99 -17.328 1 98.94 206 ILE A O 1
ATOM 1596 N N . ILE A 1 207 ? -7.305 -0.785 -17.453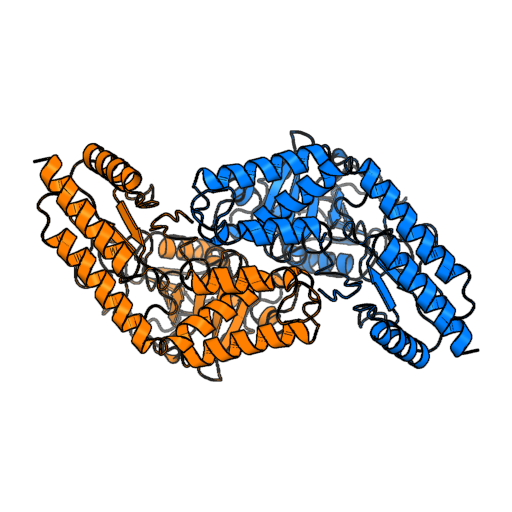 1 98.94 207 ILE A N 1
ATOM 1597 C CA . ILE A 1 207 ? -8.758 -0.891 -17.578 1 98.94 207 ILE A CA 1
ATOM 1598 C C . ILE A 1 207 ? -9.219 -0.08 -18.781 1 98.94 207 ILE A C 1
ATOM 1600 O O . ILE A 1 207 ? -8.781 1.056 -18.984 1 98.94 207 ILE A O 1
ATOM 1604 N N . ARG A 1 208 ? -10.047 -0.682 -19.578 1 98.88 208 ARG A N 1
ATOM 1605 C CA . ARG A 1 208 ? -10.641 0.013 -20.703 1 98.88 208 ARG A CA 1
ATOM 1606 C C . ARG A 1 208 ? -11.492 1.19 -20.25 1 98.88 208 ARG A C 1
ATOM 1608 O O . ARG A 1 208 ? -12.266 1.068 -19.297 1 98.88 208 ARG A O 1
ATOM 1615 N N . ASP A 1 209 ? -11.359 2.301 -20.891 1 98.06 209 ASP A N 1
ATOM 1616 C CA . ASP A 1 209 ? -11.906 3.559 -20.391 1 98.06 209 ASP A CA 1
ATOM 1617 C C . ASP A 1 209 ? -13.43 3.504 -20.312 1 98.06 209 ASP A C 1
ATOM 1619 O O . ASP A 1 209 ? -14.031 4.109 -19.422 1 98.06 209 ASP A O 1
ATOM 1623 N N . ASP A 1 210 ? -14.164 2.777 -21.266 1 98.38 210 ASP A N 1
ATOM 1624 C CA . ASP A 1 210 ? -15.625 2.732 -21.297 1 98.38 210 ASP A CA 1
ATOM 1625 C C . ASP A 1 210 ? -16.172 1.969 -20.109 1 98.38 210 ASP A C 1
ATOM 1627 O O . ASP A 1 210 ? -17.375 2.043 -19.812 1 98.38 210 ASP A O 1
ATOM 1631 N N . LEU A 1 211 ? -15.359 1.215 -19.359 1 98.44 211 LEU A N 1
ATOM 1632 C CA . LEU A 1 211 ? -15.797 0.416 -18.219 1 98.44 211 LEU A CA 1
ATOM 1633 C C . LEU A 1 211 ? -15.773 1.24 -16.938 1 98.44 211 LEU A C 1
ATOM 1635 O O . LEU A 1 211 ? -16.25 0.788 -15.898 1 98.44 211 LEU A O 1
ATOM 1639 N N . ILE A 1 212 ? -15.242 2.389 -16.984 1 98.56 212 ILE A N 1
ATOM 1640 C CA . ILE A 1 212 ? -15.094 3.248 -15.805 1 98.56 212 ILE A CA 1
ATOM 1641 C C . ILE A 1 212 ? -16.312 4.16 -15.68 1 98.56 212 ILE A C 1
ATOM 1643 O O . ILE A 1 212 ? -16.797 4.699 -16.672 1 98.56 212 ILE A O 1
ATOM 1647 N N . GLY A 1 213 ? -16.766 4.434 -14.43 1 96.38 213 GLY A N 1
ATOM 1648 C CA . GLY A 1 213 ? -17.766 5.457 -14.188 1 96.38 213 GLY A CA 1
ATOM 1649 C C . GLY A 1 213 ? -19.172 4.898 -14.023 1 96.38 213 GLY A C 1
ATOM 1650 O O . GLY A 1 213 ? -20.156 5.645 -14.047 1 96.38 213 GLY A O 1
ATOM 1651 N N . HIS A 1 214 ? -19.266 3.566 -13.82 1 93.75 214 HIS A N 1
ATOM 1652 C CA . HIS A 1 214 ? -20.578 2.945 -13.742 1 93.75 214 HIS A CA 1
ATOM 1653 C C . HIS A 1 214 ? -20.875 2.449 -12.328 1 93.75 214 HIS A C 1
ATOM 1655 O O . HIS A 1 214 ? -21.922 1.848 -12.086 1 93.75 214 HIS A O 1
ATOM 1661 N N . ALA A 1 215 ? -20 2.689 -11.406 1 94.5 215 ALA A N 1
ATOM 1662 C CA . ALA A 1 215 ? -20.188 2.244 -10.023 1 94.5 215 ALA A CA 1
ATOM 1663 C C . ALA A 1 215 ? -21.328 2.996 -9.352 1 94.5 215 ALA A C 1
ATOM 1665 O O . ALA A 1 215 ? -21.688 4.102 -9.773 1 94.5 215 ALA A O 1
ATOM 1666 N N . PRO A 1 216 ? -21.953 2.363 -8.375 1 94.25 216 PRO A N 1
ATOM 1667 C CA . PRO A 1 216 ? -23 3.068 -7.621 1 94.25 216 PRO A CA 1
ATOM 1668 C C . PRO A 1 216 ? -22.469 4.301 -6.891 1 94.25 216 PRO A C 1
ATOM 1670 O O . PRO A 1 216 ? -21.297 4.332 -6.496 1 94.25 216 PRO A O 1
ATOM 1673 N N . ASP A 1 217 ? -23.328 5.223 -6.59 1 91.44 217 ASP A N 1
ATOM 1674 C CA . ASP A 1 217 ? -22.969 6.504 -6 1 91.44 217 ASP A CA 1
ATOM 1675 C C . ASP A 1 217 ? -22.469 6.328 -4.566 1 91.44 217 ASP A C 1
ATOM 1677 O O . ASP A 1 217 ? -21.656 7.125 -4.082 1 91.44 217 ASP A O 1
ATOM 1681 N N . ASN A 1 218 ? -22.922 5.32 -3.914 1 93.44 218 ASN A N 1
ATOM 1682 C CA . ASN A 1 218 ? -22.578 5.168 -2.5 1 93.44 218 ASN A CA 1
ATOM 1683 C C . ASN A 1 218 ? -21.359 4.285 -2.305 1 93.44 218 ASN A C 1
ATOM 1685 O O . ASN A 1 218 ? -21.047 3.889 -1.181 1 93.44 218 ASN A O 1
ATOM 1689 N N . LEU A 1 219 ? -20.703 3.932 -3.428 1 97.12 219 LEU A N 1
ATOM 1690 C CA . LEU A 1 219 ? -19.469 3.148 -3.322 1 97.12 219 LEU A CA 1
ATOM 1691 C C . LEU A 1 219 ? -18.391 3.938 -2.604 1 97.12 219 LEU A C 1
ATOM 1693 O O . LEU A 1 219 ? -18.203 5.129 -2.863 1 97.12 219 LEU A O 1
ATOM 1697 N N . PRO A 1 220 ? -17.719 3.322 -1.605 1 97.88 220 PRO A N 1
ATOM 1698 C CA . PRO A 1 220 ? -16.578 4.012 -1.009 1 97.88 220 PRO A CA 1
ATOM 1699 C C . PRO A 1 220 ? -15.656 4.637 -2.055 1 97.88 220 PRO A C 1
ATOM 1701 O O . PRO A 1 220 ? -15.344 4.004 -3.068 1 97.88 220 PRO A O 1
ATOM 1704 N N . THR A 1 221 ? -15.18 5.812 -1.784 1 98.25 221 THR A N 1
ATOM 1705 C CA . THR A 1 221 ? -14.438 6.629 -2.738 1 98.25 221 THR A CA 1
ATOM 1706 C C . THR A 1 221 ? -13.18 5.898 -3.211 1 98.25 221 THR A C 1
ATOM 1708 O O . THR A 1 221 ? -12.883 5.879 -4.406 1 98.25 221 THR A O 1
ATOM 1711 N N . MET A 1 222 ? -12.531 5.219 -2.324 1 98.44 222 MET A N 1
ATOM 1712 C CA . MET A 1 222 ? -11.258 4.582 -2.623 1 98.44 222 MET A CA 1
ATOM 1713 C C . MET A 1 222 ? -11.461 3.287 -3.402 1 98.44 222 MET A C 1
ATOM 1715 O O . MET A 1 222 ? -10.5 2.697 -3.9 1 98.44 222 MET A O 1
ATOM 1719 N N . LEU A 1 223 ? -12.711 2.811 -3.535 1 98.62 223 LEU A N 1
ATOM 1720 C CA . LEU A 1 223 ? -12.984 1.57 -4.254 1 98.62 223 LEU A CA 1
ATOM 1721 C C . LEU A 1 223 ? -13.555 1.855 -5.637 1 98.62 223 LEU A C 1
ATOM 1723 O O . LEU A 1 223 ? -13.867 0.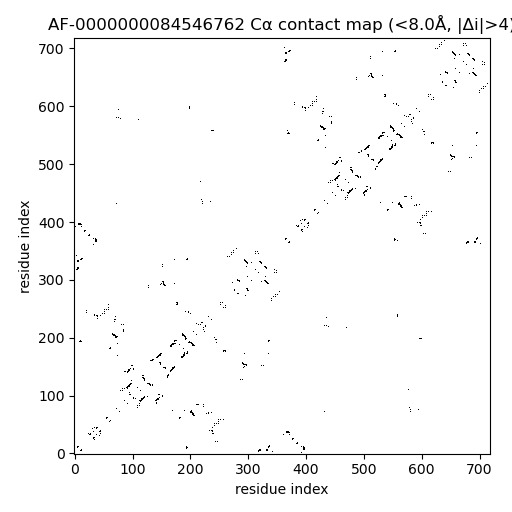928 -6.387 1 98.62 223 LEU A O 1
ATOM 1727 N N . ASP A 1 224 ? -13.711 3.121 -6.008 1 98.62 224 ASP A N 1
ATOM 1728 C CA . ASP A 1 224 ? -14.25 3.559 -7.293 1 98.62 224 ASP A CA 1
ATOM 1729 C C . ASP A 1 224 ? -13.125 3.818 -8.297 1 98.62 224 ASP A C 1
ATOM 1731 O O . ASP A 1 224 ? -12.32 4.727 -8.109 1 98.62 224 ASP A O 1
ATOM 1735 N N . TYR A 1 225 ? -13.141 3.082 -9.414 1 98.75 225 TYR A N 1
ATOM 1736 C CA . TYR A 1 225 ? -12.117 3.291 -10.43 1 98.75 225 TYR A CA 1
ATOM 1737 C C . TYR A 1 225 ? -12.148 4.719 -10.961 1 98.75 225 TYR A C 1
ATOM 1739 O O . TYR A 1 225 ? -11.117 5.285 -11.312 1 98.75 225 TYR A O 1
ATOM 1747 N N . LYS A 1 226 ? -13.297 5.301 -11.016 1 98.62 226 LYS A N 1
ATOM 1748 C CA . LYS A 1 226 ? -13.438 6.668 -11.516 1 98.62 226 LYS A CA 1
ATOM 1749 C C . LYS A 1 226 ? -12.617 7.645 -10.672 1 98.62 226 LYS A C 1
ATOM 1751 O O . LYS A 1 226 ? -12.023 8.586 -11.211 1 98.62 226 LYS A O 1
ATOM 1756 N N . THR A 1 227 ? -12.641 7.441 -9.352 1 98.38 227 THR A N 1
ATOM 1757 C CA . THR A 1 227 ? -11.852 8.281 -8.453 1 98.38 227 THR A CA 1
ATOM 1758 C C . THR A 1 227 ? -10.383 8.258 -8.852 1 98.38 227 THR A C 1
ATOM 1760 O O . THR A 1 227 ? -9.75 9.312 -8.961 1 98.38 227 THR A O 1
ATOM 1763 N N . HIS A 1 228 ? -9.867 7.102 -9.109 1 98.44 228 HIS A N 1
ATOM 1764 C CA . HIS A 1 228 ? -8.453 6.914 -9.414 1 98.44 228 HIS A CA 1
ATOM 1765 C C . HIS A 1 228 ? -8.125 7.383 -10.828 1 98.44 228 HIS A C 1
ATOM 1767 O O . HIS A 1 228 ? -7.047 7.922 -11.078 1 98.44 228 HIS A O 1
ATOM 1773 N N . GLU A 1 229 ? -9.039 7.125 -11.734 1 98.44 229 GLU A N 1
ATOM 1774 C CA . GLU A 1 229 ? -8.859 7.621 -13.094 1 98.44 229 GLU A CA 1
ATOM 1775 C C . GLU A 1 229 ? -8.797 9.141 -13.117 1 98.44 229 GLU A C 1
ATOM 1777 O O . GLU A 1 229 ? -7.883 9.719 -13.719 1 98.44 229 GLU A O 1
ATOM 1782 N N . LYS A 1 230 ? -9.68 9.844 -12.445 1 97.81 230 LYS A N 1
ATOM 1783 C CA . LYS A 1 230 ? -9.781 11.305 -12.438 1 97.81 230 LYS A CA 1
ATOM 1784 C C . LYS A 1 230 ? -8.547 11.938 -11.805 1 97.81 230 LYS A C 1
ATOM 1786 O O . LYS A 1 230 ? -8.133 13.031 -12.195 1 97.81 230 LYS A O 1
ATOM 1791 N N . SER A 1 231 ? -7.988 11.227 -10.859 1 97.19 231 SER A N 1
ATOM 1792 C CA . SER A 1 231 ? -6.867 11.797 -10.117 1 97.19 231 SER A CA 1
ATOM 1793 C C . SER A 1 231 ? -5.539 11.211 -10.586 1 97.19 231 SER A C 1
ATOM 1795 O O . SER A 1 231 ? -4.508 11.391 -9.938 1 97.19 231 SER A O 1
ATOM 1797 N N . ASP A 1 232 ? -5.559 10.414 -11.641 1 96.81 232 ASP A N 1
ATOM 1798 C CA . ASP A 1 232 ? -4.363 9.789 -12.195 1 96.81 232 ASP A CA 1
ATOM 1799 C C . ASP A 1 232 ? -3.605 9 -11.133 1 96.81 232 ASP A C 1
ATOM 1801 O O . ASP A 1 232 ? -2.396 9.172 -10.969 1 96.81 232 ASP A O 1
ATOM 1805 N N . SER A 1 233 ? -4.367 8.266 -10.32 1 96.56 233 SER A N 1
ATOM 1806 C CA . SER A 1 233 ? -3.861 7.375 -9.281 1 96.56 233 SER A CA 1
ATOM 1807 C C . SER A 1 233 ? -3.365 8.164 -8.078 1 96.56 233 SER A C 1
ATOM 1809 O O . SER A 1 233 ? -2.736 7.598 -7.176 1 96.56 233 SER A O 1
ATOM 1811 N N . LEU A 1 234 ? -3.629 9.461 -8 1 96.75 234 LEU A N 1
ATOM 1812 C CA . LEU A 1 234 ? -3.068 10.312 -6.953 1 96.75 234 LEU A CA 1
ATOM 1813 C C . LEU A 1 234 ? -4.172 10.891 -6.078 1 96.75 234 LEU A C 1
ATOM 1815 O O . LEU A 1 234 ? -4.059 12.023 -5.602 1 96.75 234 LEU A O 1
ATOM 1819 N N . TYR A 1 235 ? -5.355 10.188 -5.973 1 96.31 235 TYR A N 1
ATOM 1820 C CA . TYR A 1 235 ? -6.395 10.703 -5.086 1 96.31 235 TYR A CA 1
ATOM 1821 C C . TYR A 1 235 ? -5.859 10.891 -3.67 1 96.31 235 TYR A C 1
ATOM 1823 O O . TYR A 1 235 ? -6.059 11.938 -3.059 1 96.31 235 TYR A O 1
ATOM 1831 N N . ASN A 1 236 ? -5.332 9.867 -3.143 1 95.88 236 ASN A N 1
ATOM 1832 C CA . ASN A 1 236 ? -4.504 9.977 -1.945 1 95.88 236 ASN A CA 1
ATOM 1833 C C . ASN A 1 236 ? -3.031 9.734 -2.256 1 95.88 236 ASN A C 1
ATOM 1835 O O . ASN A 1 236 ? -2.658 9.562 -3.416 1 95.88 236 ASN A O 1
ATOM 1839 N N . THR A 1 237 ? -2.166 9.906 -1.242 1 96.19 237 THR A N 1
ATOM 1840 C CA . THR A 1 237 ? -0.744 9.648 -1.44 1 96.19 237 THR A CA 1
ATOM 1841 C C . THR A 1 237 ? -0.516 8.211 -1.898 1 96.19 237 THR A C 1
ATOM 1843 O O . THR A 1 237 ? -0.872 7.262 -1.191 1 96.19 237 THR A O 1
ATOM 1846 N N . PRO A 1 238 ? 0.013 8.008 -3.086 1 97.56 238 PRO A N 1
ATOM 1847 C CA . PRO A 1 238 ? 0.283 6.652 -3.572 1 97.56 238 PRO A CA 1
ATOM 1848 C C . PRO A 1 238 ? 1.523 6.031 -2.934 1 97.56 238 PRO A C 1
ATOM 1850 O O . PRO A 1 238 ? 2.26 6.715 -2.215 1 97.56 238 PRO A O 1
ATOM 1853 N N . PRO A 1 239 ? 1.71 4.703 -3.07 1 97.94 239 PRO A N 1
ATOM 1854 C CA . PRO A 1 239 ? 2.982 4.109 -2.656 1 97.94 239 PRO A CA 1
ATOM 1855 C C . PRO A 1 239 ? 4.145 4.512 -3.559 1 97.94 239 PRO A C 1
ATOM 1857 O O . PRO A 1 239 ? 4.531 3.754 -4.449 1 97.94 239 PRO A O 1
ATOM 1860 N N . THR A 1 240 ? 4.785 5.57 -3.289 1 98.44 240 THR A N 1
ATOM 1861 C CA . THR A 1 240 ? 5.738 6.238 -4.168 1 98.44 240 THR A CA 1
ATOM 1862 C C . THR A 1 240 ? 6.93 5.332 -4.465 1 98.44 240 THR A C 1
ATOM 1864 O O . THR A 1 240 ? 7.336 5.188 -5.617 1 98.44 240 THR A O 1
ATOM 1867 N N . PHE A 1 241 ? 7.496 4.68 -3.385 1 98.56 241 PHE A N 1
ATOM 1868 C CA . PHE A 1 241 ? 8.641 3.801 -3.582 1 98.56 241 PHE A CA 1
ATOM 1869 C C . PHE A 1 241 ? 8.273 2.629 -4.484 1 98.56 241 PHE A C 1
ATOM 1871 O O . PHE A 1 241 ? 9.055 2.246 -5.359 1 98.56 241 PHE A O 1
ATOM 1878 N N . GLY A 1 242 ? 7.098 2.053 -4.223 1 98.5 242 GLY A N 1
ATOM 1879 C CA . GLY A 1 242 ? 6.637 0.953 -5.055 1 98.5 242 GLY A CA 1
ATOM 1880 C C . GLY A 1 242 ? 6.531 1.319 -6.52 1 98.5 242 GLY A C 1
ATOM 1881 O O . GLY A 1 242 ? 6.957 0.557 -7.391 1 98.5 242 GLY A O 1
ATOM 1882 N N . ILE A 1 243 ? 5.988 2.447 -6.82 1 98.75 243 ILE A N 1
ATOM 1883 C CA . ILE A 1 243 ? 5.82 2.906 -8.195 1 98.75 243 ILE A CA 1
ATOM 1884 C C . ILE A 1 243 ? 7.184 3.148 -8.828 1 98.75 243 ILE A C 1
ATOM 1886 O O . ILE A 1 243 ? 7.414 2.771 -9.984 1 98.75 243 ILE A O 1
ATOM 1890 N N . TYR A 1 244 ? 8.094 3.744 -8.055 1 98.75 244 TYR A N 1
ATOM 1891 C CA . TYR A 1 244 ? 9.469 3.93 -8.5 1 98.75 244 TYR A CA 1
ATOM 1892 C C . TYR A 1 244 ? 10.109 2.596 -8.867 1 98.75 244 TYR A C 1
ATOM 1894 O O . TYR A 1 244 ? 10.719 2.467 -9.93 1 98.75 244 TYR A O 1
ATOM 1902 N N . MET A 1 245 ? 9.93 1.574 -8.07 1 98.75 245 MET A N 1
ATOM 1903 C CA . MET A 1 245 ? 10.5 0.254 -8.312 1 98.75 245 MET A CA 1
ATOM 1904 C C . MET A 1 245 ? 9.914 -0.377 -9.562 1 98.75 245 MET A C 1
ATOM 1906 O O . MET A 1 245 ? 10.625 -1.031 -10.328 1 98.75 245 MET A O 1
ATOM 1910 N N . ILE A 1 246 ? 8.578 -0.228 -9.75 1 98.75 246 ILE A N 1
ATOM 1911 C CA . ILE A 1 246 ? 7.953 -0.725 -10.969 1 98.75 246 ILE A CA 1
ATOM 1912 C C . ILE A 1 246 ? 8.617 -0.086 -12.188 1 98.75 246 ILE A C 1
ATOM 1914 O O . ILE A 1 246 ? 8.898 -0.766 -13.18 1 98.75 246 ILE A O 1
ATOM 1918 N N . GLY A 1 247 ? 8.844 1.236 -12.086 1 98.81 247 GLY A N 1
ATOM 1919 C CA . GLY A 1 247 ? 9.547 1.915 -13.164 1 98.81 247 GLY A CA 1
ATOM 1920 C C . GLY A 1 247 ? 10.898 1.298 -13.477 1 98.81 247 GLY A C 1
ATOM 1921 O O . GLY A 1 247 ? 11.227 1.072 -14.641 1 98.81 247 GLY A O 1
ATOM 1922 N N . LEU A 1 248 ? 11.68 1.04 -12.438 1 98.75 248 LEU A N 1
ATOM 1923 C CA . LEU A 1 248 ? 12.992 0.435 -12.617 1 98.75 248 LEU A CA 1
ATOM 1924 C C . LEU A 1 248 ? 12.875 -0.945 -13.258 1 98.75 248 LEU A C 1
ATOM 1926 O O . LEU A 1 248 ? 13.68 -1.312 -14.117 1 98.75 248 LEU A O 1
ATOM 1930 N N . MET A 1 249 ? 11.898 -1.75 -12.859 1 98.62 249 MET A N 1
ATOM 1931 C CA . MET A 1 249 ? 11.656 -3.072 -13.422 1 98.62 249 MET A CA 1
ATOM 1932 C C . MET A 1 249 ? 11.336 -2.977 -14.914 1 98.62 249 MET A C 1
ATOM 1934 O O . MET A 1 249 ? 11.828 -3.775 -15.711 1 98.62 249 MET A O 1
ATOM 1938 N N . LEU A 1 250 ? 10.484 -2.027 -15.219 1 98.81 250 LEU A N 1
ATOM 1939 C CA . LEU A 1 250 ? 10.086 -1.85 -16.609 1 98.81 250 LEU A CA 1
ATOM 1940 C C . LEU A 1 250 ? 11.258 -1.381 -17.469 1 98.81 250 LEU A C 1
ATOM 1942 O O . LEU A 1 250 ? 11.398 -1.79 -18.625 1 98.81 250 LEU A O 1
ATOM 1946 N N . GLU A 1 251 ? 12.094 -0.497 -16.922 1 98.62 251 GLU A N 1
ATOM 1947 C CA . GLU A 1 251 ? 13.312 -0.104 -17.609 1 98.62 251 GLU A CA 1
ATOM 1948 C C . GLU A 1 251 ? 14.203 -1.312 -17.891 1 98.62 251 GLU A C 1
ATOM 1950 O O . GLU A 1 251 ? 14.781 -1.432 -18.969 1 98.62 251 GLU A O 1
ATOM 1955 N N . TRP A 1 252 ? 14.305 -2.129 -16.906 1 98.62 252 TRP A N 1
ATOM 1956 C CA . TRP A 1 252 ? 15.094 -3.346 -17.031 1 98.62 252 TRP A CA 1
ATOM 1957 C C . TRP A 1 252 ? 14.547 -4.238 -18.141 1 98.62 252 TRP A C 1
ATOM 1959 O O . TRP A 1 252 ? 15.297 -4.688 -19.016 1 98.62 252 TRP A O 1
ATOM 1969 N N . ILE A 1 253 ? 13.266 -4.461 -18.203 1 98.44 253 ILE A N 1
ATOM 1970 C CA . ILE A 1 253 ? 12.617 -5.281 -19.219 1 98.44 253 ILE A CA 1
ATOM 1971 C C . ILE A 1 253 ? 12.844 -4.672 -20.594 1 98.44 253 ILE A C 1
ATOM 1973 O O . ILE A 1 253 ? 13.188 -5.379 -21.547 1 98.44 253 ILE A O 1
ATOM 1977 N N . ASP A 1 254 ? 12.609 -3.404 -20.656 1 98.44 254 ASP A N 1
ATOM 1978 C CA . ASP A 1 254 ? 12.797 -2.693 -21.922 1 98.44 254 ASP A CA 1
ATOM 1979 C C . ASP A 1 254 ? 14.227 -2.822 -22.422 1 98.44 254 ASP A C 1
ATOM 1981 O O . ASP A 1 254 ? 14.461 -2.998 -23.625 1 98.44 254 ASP A O 1
ATOM 1985 N N . SER A 1 255 ? 15.18 -2.764 -21.516 1 98.19 255 SER A N 1
ATOM 1986 C CA . SER A 1 255 ? 16.594 -2.83 -21.875 1 98.19 255 SER A CA 1
ATOM 1987 C C . SER A 1 255 ? 16.969 -4.211 -22.406 1 98.19 255 SER A C 1
ATOM 1989 O O . SER A 1 255 ? 17.938 -4.355 -23.156 1 98.19 255 SER A O 1
ATOM 1991 N N . LEU A 1 256 ? 16.203 -5.234 -22.078 1 97.5 256 LEU A N 1
ATOM 1992 C CA . LEU A 1 256 ? 16.484 -6.605 -22.484 1 97.5 256 LEU A CA 1
ATOM 1993 C C . LEU A 1 256 ? 15.906 -6.883 -23.875 1 97.5 256 LEU A C 1
ATOM 1995 O O . LEU A 1 256 ? 16.188 -7.922 -24.469 1 97.5 256 LEU A O 1
ATOM 1999 N N . GLY A 1 257 ? 15.047 -6.012 -24.375 1 97.62 257 GLY A N 1
ATOM 2000 C CA . GLY A 1 257 ? 14.414 -6.242 -25.656 1 97.62 257 GLY A CA 1
ATOM 2001 C C . GLY A 1 257 ? 12.906 -6.367 -25.578 1 97.62 257 GLY A C 1
ATOM 2002 O O . GLY A 1 257 ? 12.258 -6.793 -26.531 1 97.62 257 GLY A O 1
ATOM 2003 N N . GLY A 1 258 ? 12.359 -6.043 -24.422 1 97.94 258 GLY A N 1
ATOM 2004 C CA . GLY A 1 258 ? 10.914 -6.039 -24.266 1 97.94 258 GLY A CA 1
ATOM 2005 C C . GLY A 1 258 ? 10.336 -7.422 -24.016 1 97.94 258 GLY A C 1
ATOM 2006 O O . GLY A 1 258 ? 11.047 -8.328 -23.578 1 97.94 258 GLY A O 1
ATOM 2007 N N . LEU A 1 259 ? 9.023 -7.586 -24.219 1 98.19 259 LEU A N 1
ATOM 2008 C CA . LEU A 1 259 ? 8.32 -8.797 -23.812 1 98.19 259 LEU A CA 1
ATOM 2009 C C . LEU A 1 259 ? 8.664 -9.961 -24.75 1 98.19 259 LEU A C 1
ATOM 2011 O O . LEU A 1 259 ? 8.578 -11.125 -24.344 1 98.19 259 LEU A O 1
ATOM 2015 N N . LYS A 1 260 ? 9.016 -9.625 -25.922 1 98 260 LYS A N 1
ATOM 2016 C CA . LYS A 1 260 ? 9.422 -10.695 -26.828 1 98 260 LYS A CA 1
ATOM 2017 C C . LYS A 1 260 ? 10.617 -11.461 -26.266 1 98 260 LYS A C 1
ATOM 2019 O O . LYS A 1 260 ? 10.625 -12.695 -26.25 1 98 260 LYS A O 1
ATOM 2024 N N . GLU A 1 261 ? 11.586 -10.719 -25.828 1 98.31 261 GLU A N 1
ATOM 2025 C CA . GLU A 1 261 ? 12.773 -11.328 -25.25 1 98.31 261 GLU A CA 1
ATOM 2026 C C . GLU A 1 261 ? 12.453 -12.008 -23.922 1 98.31 261 GLU A C 1
ATOM 2028 O O . GLU A 1 261 ? 12.938 -13.102 -23.641 1 98.31 261 GLU A O 1
ATOM 2033 N N . ILE A 1 262 ? 11.672 -11.375 -23.109 1 98.44 262 ILE A N 1
ATOM 2034 C CA . ILE A 1 262 ? 11.289 -11.93 -21.812 1 98.44 262 ILE A CA 1
ATOM 2035 C C . ILE A 1 262 ? 10.562 -13.258 -22.016 1 98.44 262 ILE A C 1
ATOM 2037 O O . ILE A 1 262 ? 10.844 -14.242 -21.328 1 98.44 262 ILE A O 1
ATOM 2041 N N . GLU A 1 263 ? 9.633 -13.312 -22.938 1 98.5 263 GLU A N 1
ATOM 2042 C CA . GLU A 1 263 ? 8.898 -14.539 -23.219 1 98.5 263 GLU A CA 1
ATOM 2043 C C . GLU A 1 263 ? 9.828 -15.656 -23.672 1 98.5 263 GLU A C 1
ATOM 2045 O O . GLU A 1 263 ? 9.688 -16.797 -23.219 1 98.5 263 GLU A O 1
ATOM 2050 N N . LYS A 1 264 ? 10.742 -15.312 -24.547 1 98.69 264 LYS A N 1
ATOM 2051 C CA . LYS A 1 264 ? 11.719 -16.297 -25 1 98.69 264 LYS A CA 1
ATOM 2052 C C . LYS A 1 264 ? 12.469 -16.906 -23.812 1 98.69 264 LYS A C 1
ATOM 2054 O O . LYS A 1 264 ? 12.578 -18.125 -23.703 1 98.69 264 LYS A O 1
ATOM 2059 N N . ARG A 1 265 ? 12.961 -16.094 -22.938 1 98.44 265 ARG A N 1
ATOM 2060 C CA . ARG A 1 265 ? 13.695 -16.547 -21.766 1 98.44 265 ARG A CA 1
ATOM 2061 C C . ARG A 1 265 ? 12.812 -17.391 -20.844 1 98.44 265 ARG A C 1
ATOM 2063 O O . ARG A 1 265 ? 13.258 -18.406 -20.312 1 98.44 265 ARG A O 1
ATOM 2070 N N . ASN A 1 266 ? 11.594 -16.922 -20.672 1 98.69 266 ASN A N 1
ATOM 2071 C CA . ASN A 1 266 ? 10.688 -17.625 -19.781 1 98.69 266 ASN A CA 1
ATOM 2072 C C . ASN A 1 266 ? 10.312 -19 -20.312 1 98.69 266 ASN A C 1
ATOM 2074 O O . ASN A 1 266 ? 10.195 -19.969 -19.562 1 98.69 266 ASN A O 1
ATOM 2078 N N . ARG A 1 267 ? 10.102 -19.141 -21.578 1 98.69 267 ARG A N 1
ATOM 2079 C CA . ARG A 1 267 ? 9.82 -20.438 -22.203 1 98.69 267 ARG A CA 1
ATOM 2080 C C . ARG A 1 267 ? 11.016 -21.375 -22.062 1 98.69 267 ARG A C 1
ATOM 2082 O O . ARG A 1 267 ? 10.852 -22.562 -21.828 1 98.69 267 ARG A O 1
ATOM 2089 N N . GLU A 1 268 ? 12.172 -20.812 -22.219 1 98.75 268 GLU A N 1
ATOM 2090 C CA . GLU A 1 268 ? 13.383 -21.609 -22.047 1 98.75 268 GLU A CA 1
ATOM 2091 C C . GLU A 1 268 ? 13.508 -22.125 -20.625 1 98.75 268 GLU A C 1
ATOM 2093 O O . GLU A 1 268 ? 13.797 -23.297 -20.406 1 98.75 268 GLU A O 1
ATOM 2098 N N . LYS A 1 269 ? 13.336 -21.266 -19.672 1 98.75 269 LYS A N 1
ATOM 2099 C CA . LYS A 1 269 ? 13.414 -21.641 -18.25 1 98.75 269 LYS A CA 1
ATOM 2100 C C . LYS A 1 269 ? 12.383 -22.719 -17.922 1 98.75 269 LYS A C 1
ATOM 2102 O O . LYS A 1 269 ? 12.719 -23.734 -17.297 1 98.75 269 LYS A O 1
ATOM 2107 N N . ALA A 1 270 ? 11.156 -22.469 -18.344 1 98.75 270 ALA A N 1
ATOM 2108 C CA . ALA A 1 270 ? 10.078 -23.406 -18.031 1 98.75 270 ALA A CA 1
ATOM 2109 C C . ALA A 1 270 ? 10.352 -24.781 -18.672 1 98.75 270 ALA A C 1
ATOM 2111 O O . ALA A 1 270 ? 10.195 -25.812 -18.016 1 98.75 270 ALA A O 1
ATOM 2112 N N . SER A 1 271 ? 10.758 -24.734 -19.922 1 98.69 271 SER A N 1
ATOM 2113 C CA . SER A 1 271 ? 11.055 -25.984 -20.625 1 98.69 271 SER A CA 1
ATOM 2114 C C . SER A 1 271 ? 12.156 -26.766 -19.922 1 98.69 271 SER A C 1
ATOM 2116 O O . SER A 1 271 ? 12.055 -28 -19.797 1 98.69 271 SER A O 1
ATOM 2118 N N . LEU A 1 272 ? 13.172 -26.094 -19.516 1 98.81 272 LEU A N 1
ATOM 2119 C CA . LEU A 1 272 ? 14.305 -26.719 -18.844 1 98.81 272 LEU A CA 1
ATOM 2120 C C . LEU A 1 272 ? 13.844 -27.453 -17.594 1 98.81 272 LEU A C 1
ATOM 2122 O O . LEU A 1 272 ? 14.203 -28.625 -17.391 1 98.81 272 LEU A O 1
ATOM 2126 N N . LEU A 1 273 ? 13.102 -26.844 -16.75 1 98.88 273 LEU A N 1
ATOM 2127 C CA . LEU A 1 273 ? 12.664 -27.453 -15.5 1 98.88 273 LEU A CA 1
ATOM 2128 C C . LEU A 1 273 ? 11.656 -28.562 -15.758 1 98.88 273 LEU A C 1
ATOM 2130 O O . LEU A 1 273 ? 11.734 -29.625 -15.148 1 98.88 273 LEU A O 1
ATOM 2134 N N . TYR A 1 274 ? 10.656 -28.328 -16.672 1 98.81 274 TYR A N 1
ATOM 2135 C CA . TYR A 1 274 ? 9.672 -29.359 -16.984 1 98.81 274 TYR A CA 1
ATOM 2136 C C . TYR A 1 274 ? 10.344 -30.609 -17.531 1 98.81 274 TYR A C 1
ATOM 2138 O O . TYR A 1 274 ? 9.945 -31.719 -17.203 1 98.81 274 TYR A O 1
ATOM 2146 N N . GLU A 1 275 ? 11.336 -30.422 -18.344 1 98.62 275 GLU A N 1
ATOM 2147 C CA . GLU A 1 275 ? 12.055 -31.562 -18.891 1 98.62 275 GLU A CA 1
ATOM 2148 C C . GLU A 1 275 ? 12.75 -32.344 -17.797 1 98.62 275 GLU A C 1
ATOM 2150 O O . GLU A 1 275 ? 12.711 -33.594 -17.797 1 98.62 275 GLU A O 1
ATOM 2155 N N . ALA A 1 276 ? 13.391 -31.641 -16.891 1 98.62 276 ALA A N 1
ATOM 2156 C CA . ALA A 1 276 ? 14.047 -32.312 -15.766 1 98.62 276 ALA A CA 1
ATOM 2157 C C . ALA A 1 276 ? 13.047 -33.125 -14.945 1 98.62 276 ALA A C 1
ATOM 2159 O O . ALA A 1 276 ? 13.328 -34.25 -14.523 1 98.62 276 ALA A O 1
ATOM 2160 N N . ILE A 1 277 ? 11.891 -32.562 -14.719 1 98.62 277 ILE A N 1
ATOM 2161 C CA . ILE A 1 277 ? 10.852 -33.219 -13.922 1 98.62 277 ILE A CA 1
ATOM 2162 C C . ILE A 1 277 ? 10.273 -34.406 -14.695 1 98.62 277 ILE A C 1
ATOM 2164 O O . ILE A 1 277 ? 10.109 -35.469 -14.133 1 98.62 277 ILE A O 1
ATOM 2168 N N . ASP A 1 278 ? 10.016 -34.188 -15.977 1 98.12 278 ASP A N 1
ATOM 2169 C CA . ASP A 1 278 ? 9.398 -35.219 -16.812 1 98.12 278 ASP A CA 1
ATOM 2170 C C . ASP A 1 278 ? 10.328 -36.406 -17 1 98.12 278 ASP A C 1
ATOM 2172 O O . ASP A 1 278 ? 9.875 -37.531 -17.188 1 98.12 278 ASP A O 1
ATOM 2176 N N . GLN A 1 279 ? 11.562 -36.188 -16.906 1 97.75 279 GLN A N 1
ATOM 2177 C CA . GLN A 1 279 ? 12.547 -37.25 -17.094 1 97.75 279 GLN A CA 1
ATOM 2178 C C . GLN A 1 279 ? 12.867 -37.938 -15.781 1 97.75 279 GLN A C 1
ATOM 2180 O O . GLN A 1 279 ? 13.516 -39 -15.773 1 97.75 279 GLN A O 1
ATOM 2185 N N . SER A 1 280 ? 12.406 -37.375 -14.742 1 97.38 280 SER A N 1
ATOM 2186 C CA . SER A 1 280 ? 12.695 -37.938 -13.422 1 97.38 280 SER A CA 1
ATOM 2187 C C . SER A 1 280 ? 11.844 -39.188 -13.148 1 97.38 280 SER A C 1
ATOM 2189 O O . SER A 1 280 ? 10.688 -39.25 -13.562 1 97.38 280 SER A O 1
ATOM 2191 N N . SER A 1 281 ? 12.391 -40.156 -12.453 1 96.69 281 SER A N 1
ATOM 2192 C CA . SER A 1 281 ? 11.633 -41.312 -11.992 1 96.69 281 SER A CA 1
ATOM 2193 C C . SER A 1 281 ? 11.031 -41.094 -10.609 1 96.69 281 SER A C 1
ATOM 2195 O O . SER A 1 281 ? 10.203 -41.875 -10.141 1 96.69 281 SER A O 1
ATOM 2197 N N . LEU A 1 282 ? 11.391 -40 -10.039 1 97.94 282 LEU A N 1
ATOM 2198 C CA . LEU A 1 282 ? 10.984 -39.719 -8.664 1 97.94 282 LEU A CA 1
ATOM 2199 C C . LEU A 1 282 ? 9.984 -38.562 -8.625 1 97.94 282 LEU A C 1
ATOM 2201 O O . LEU A 1 282 ? 9 -38.625 -7.883 1 97.94 282 LEU A O 1
ATOM 2205 N N . PHE A 1 283 ? 10.227 -37.562 -9.383 1 98.25 283 PHE A N 1
ATOM 2206 C CA . PHE A 1 283 ? 9.414 -36.344 -9.359 1 98.25 283 PHE A CA 1
ATOM 2207 C C . PHE A 1 283 ? 8.469 -36.312 -10.555 1 98.25 283 PHE A C 1
ATOM 2209 O O . PHE A 1 283 ? 8.766 -36.875 -11.609 1 98.25 283 PHE A O 1
ATOM 2216 N N . TYR A 1 284 ? 7.34 -35.656 -10.375 1 97.94 284 TYR A N 1
ATOM 2217 C CA . TYR A 1 284 ? 6.426 -35.406 -11.477 1 97.94 284 TYR A CA 1
ATOM 2218 C C . TYR A 1 284 ? 5.629 -34.125 -11.25 1 97.94 284 TYR A C 1
ATOM 2220 O O . TYR A 1 284 ? 5.469 -33.688 -10.109 1 97.94 284 TYR A O 1
ATOM 2228 N N . SER A 1 285 ? 5.211 -33.531 -12.25 1 98.06 285 SER A N 1
ATOM 2229 C CA . SER A 1 285 ? 4.254 -32.406 -12.172 1 98.06 285 SER A CA 1
ATOM 2230 C C . SER A 1 285 ? 2.824 -32.906 -12.344 1 98.06 285 SER A C 1
ATOM 2232 O O . SER A 1 285 ? 2.529 -33.688 -13.266 1 98.06 285 SER A O 1
ATOM 2234 N N . PRO A 1 286 ? 1.957 -32.469 -11.484 1 96.88 286 PRO A N 1
ATOM 2235 C CA . PRO A 1 286 ? 0.572 -32.938 -11.609 1 96.88 286 PRO A CA 1
ATOM 2236 C C . PRO A 1 286 ? -0.2 -32.219 -12.703 1 96.88 286 PRO A C 1
ATOM 2238 O O . PRO A 1 286 ? -1.352 -32.562 -12.984 1 96.88 286 PRO A O 1
ATOM 2241 N N . VAL A 1 287 ? 0.364 -31.266 -13.336 1 98 287 VAL A N 1
ATOM 2242 C CA . VAL A 1 287 ? -0.336 -30.359 -14.25 1 98 287 VAL A CA 1
ATOM 2243 C C . VAL A 1 287 ? -0.335 -30.953 -15.656 1 98 287 VAL A C 1
ATOM 2245 O O . VAL A 1 287 ? 0.691 -31.453 -16.125 1 98 287 VAL A O 1
ATOM 2248 N N . ASN A 1 288 ? -1.489 -30.875 -16.312 1 97.88 288 ASN A N 1
ATOM 2249 C CA . ASN A 1 288 ? -1.562 -31.266 -17.703 1 97.88 288 ASN A CA 1
ATOM 2250 C C . ASN A 1 288 ? -0.583 -30.469 -18.562 1 97.88 288 ASN A C 1
ATOM 2252 O O . ASN A 1 288 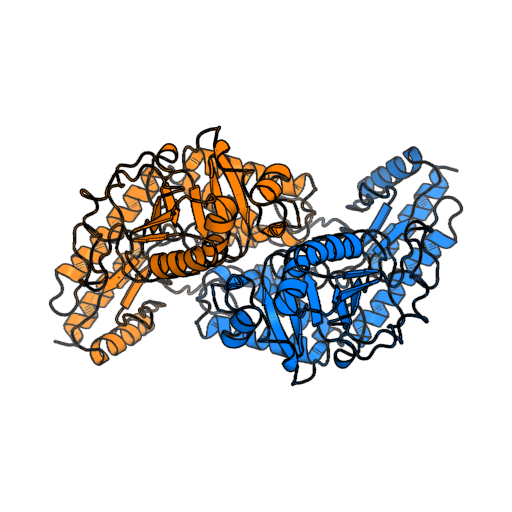? -0.514 -29.25 -18.453 1 97.88 288 ASN A O 1
ATOM 2256 N N . LYS A 1 289 ? 0.084 -31.125 -19.453 1 97.75 289 LYS A N 1
ATOM 2257 C CA . LYS A 1 289 ? 1.193 -30.531 -20.203 1 97.75 289 LYS A CA 1
ATOM 2258 C C . LYS A 1 289 ? 0.735 -29.328 -21.016 1 97.75 289 LYS A C 1
ATOM 2260 O O . LYS A 1 289 ? 1.44 -28.312 -21.078 1 97.75 289 LYS A O 1
ATOM 2265 N N . GLU A 1 290 ? -0.414 -29.297 -21.531 1 96.75 290 GLU A N 1
ATOM 2266 C CA . GLU A 1 290 ? -0.888 -28.266 -22.438 1 96.75 290 GLU A CA 1
ATOM 2267 C C . GLU A 1 290 ? -1.231 -26.984 -21.672 1 96.75 290 GLU A C 1
ATOM 2269 O O . GLU A 1 290 ? -1.371 -25.922 -22.266 1 96.75 290 GLU A O 1
ATOM 2274 N N . ASP A 1 291 ? -1.385 -27.141 -20.375 1 98.38 291 ASP A N 1
ATOM 2275 C CA . ASP A 1 291 ? -1.878 -26.016 -19.594 1 98.38 291 ASP A CA 1
ATOM 2276 C C . ASP A 1 291 ? -0.816 -25.531 -18.609 1 98.38 291 ASP A C 1
ATOM 2278 O O . ASP A 1 291 ? -1.115 -24.75 -17.703 1 98.38 291 ASP A O 1
ATOM 2282 N N . ARG A 1 292 ? 0.386 -25.953 -18.797 1 98.62 292 ARG A N 1
ATOM 2283 C CA . ARG A 1 292 ? 1.452 -25.688 -17.828 1 98.62 292 ARG A CA 1
ATOM 2284 C C . ARG A 1 292 ? 1.844 -24.219 -17.828 1 98.62 292 ARG A C 1
ATOM 2286 O O . ARG A 1 292 ? 2.002 -23.609 -18.891 1 98.62 292 ARG A O 1
ATOM 2293 N N . SER A 1 293 ? 1.953 -23.672 -16.641 1 98.69 293 SER A N 1
ATOM 2294 C CA . SER A 1 293 ? 2.404 -22.297 -16.422 1 98.69 293 SER A CA 1
ATOM 2295 C C . SER A 1 293 ? 3.857 -22.125 -16.844 1 98.69 293 SER A C 1
ATOM 2297 O O . SER A 1 293 ? 4.676 -23.031 -16.688 1 98.69 293 SER A O 1
ATOM 2299 N N . LEU A 1 294 ? 4.203 -20.953 -17.328 1 98.44 294 LEU A N 1
ATOM 2300 C CA . LEU A 1 294 ? 5.594 -20.609 -17.594 1 98.44 294 LEU A CA 1
ATOM 2301 C C . LEU A 1 294 ? 6.277 -20.078 -16.328 1 98.44 294 LEU A C 1
ATOM 2303 O O . LEU A 1 294 ? 7.504 -20 -16.281 1 98.44 294 LEU A O 1
ATOM 2307 N N . MET A 1 295 ? 5.52 -19.734 -15.305 1 98.62 295 MET A N 1
ATOM 2308 C CA . MET A 1 295 ? 6.02 -18.969 -14.164 1 98.62 295 MET A CA 1
ATOM 2309 C C . MET A 1 295 ? 6.062 -19.844 -12.906 1 98.62 295 MET A C 1
ATOM 2311 O O . MET A 1 295 ? 6.992 -19.734 -12.109 1 98.62 295 MET A O 1
ATOM 2315 N N . ASN A 1 296 ? 5.082 -20.641 -12.695 1 98.56 296 ASN A N 1
ATOM 2316 C CA . ASN A 1 296 ? 4.914 -21.422 -11.484 1 98.56 296 ASN A CA 1
ATOM 2317 C C . ASN A 1 296 ? 4.836 -22.922 -11.797 1 98.56 296 ASN A C 1
ATOM 2319 O O . ASN A 1 296 ? 3.877 -23.375 -12.422 1 98.56 296 ASN A O 1
ATOM 2323 N N . ILE A 1 297 ? 5.758 -23.688 -11.312 1 98.69 297 ILE A N 1
ATOM 2324 C CA . ILE A 1 297 ? 5.848 -25.109 -11.672 1 98.69 297 ILE A CA 1
ATOM 2325 C C . ILE A 1 297 ? 5.754 -25.969 -10.414 1 98.69 297 ILE A C 1
ATOM 2327 O O . ILE A 1 297 ? 6.746 -26.172 -9.711 1 98.69 297 ILE A O 1
ATOM 2331 N N . PRO A 1 298 ? 4.566 -26.469 -10.133 1 98.31 298 PRO A N 1
ATOM 2332 C CA . PRO A 1 298 ? 4.445 -27.438 -9.047 1 98.31 298 PRO A CA 1
ATOM 2333 C C . PRO A 1 298 ? 4.984 -28.812 -9.414 1 98.31 298 PRO A C 1
ATOM 2335 O O . PRO A 1 298 ? 4.832 -29.25 -10.562 1 98.31 298 PRO A O 1
ATOM 2338 N N . PHE A 1 299 ? 5.605 -29.453 -8.484 1 98.5 299 PHE A N 1
ATOM 2339 C CA . PHE A 1 299 ? 6.059 -30.828 -8.648 1 98.5 299 PHE A CA 1
ATOM 2340 C C . PHE A 1 299 ? 6.113 -31.547 -7.305 1 98.5 299 PHE A C 1
ATOM 2342 O O . PHE A 1 299 ? 6.07 -30.906 -6.25 1 98.5 299 PHE A O 1
ATOM 2349 N N . LYS A 1 300 ? 6.078 -32.812 -7.328 1 97.69 300 LYS A N 1
ATOM 2350 C CA . LYS A 1 300 ? 6.059 -33.594 -6.098 1 97.69 300 LYS A CA 1
ATOM 2351 C C . LYS A 1 300 ? 6.516 -35.031 -6.348 1 97.69 300 LYS A C 1
ATOM 2353 O O . LYS A 1 300 ? 6.805 -35.406 -7.484 1 97.69 300 LYS A O 1
ATOM 2358 N N . THR A 1 301 ? 6.742 -35.75 -5.305 1 97.38 301 THR A N 1
ATOM 2359 C CA . THR A 1 301 ? 6.945 -37.188 -5.328 1 97.38 301 THR A CA 1
ATOM 2360 C C . THR A 1 301 ? 5.711 -37.906 -4.805 1 97.38 301 THR A C 1
ATOM 2362 O O . THR A 1 301 ? 4.68 -37.281 -4.547 1 97.38 301 THR A O 1
ATOM 2365 N N . ASP A 1 302 ? 5.824 -39.188 -4.684 1 95.62 302 ASP A N 1
ATOM 2366 C CA . ASP A 1 302 ? 4.703 -39.969 -4.172 1 95.62 302 ASP A CA 1
ATOM 2367 C C . ASP A 1 302 ? 4.738 -40.062 -2.646 1 95.62 302 ASP A C 1
ATOM 2369 O O . ASP A 1 302 ? 3.93 -40.75 -2.037 1 95.62 302 ASP A O 1
ATOM 2373 N N . SER A 1 303 ? 5.629 -39.281 -2.041 1 95.5 303 SER A N 1
ATOM 2374 C CA . SER A 1 303 ? 5.812 -39.344 -0.595 1 95.5 303 SER A CA 1
ATOM 2375 C C . SER A 1 303 ? 6.023 -37.969 -0.009 1 95.5 303 SER A C 1
ATOM 2377 O O . SER A 1 303 ? 6.965 -37.25 -0.384 1 95.5 303 SER A O 1
ATOM 2379 N N . GLU A 1 304 ? 5.172 -37.594 0.908 1 96 304 GLU A N 1
ATOM 2380 C CA . GLU A 1 304 ? 5.332 -36.312 1.595 1 96 304 GLU A CA 1
ATOM 2381 C C . GLU A 1 304 ? 6.68 -36.25 2.309 1 96 304 GLU A C 1
ATOM 2383 O O . GLU A 1 304 ? 7.277 -35.188 2.398 1 96 304 GLU A O 1
ATOM 2388 N N . GLU A 1 305 ? 7.055 -37.375 2.844 1 96.69 305 GLU A N 1
ATOM 2389 C CA . GLU A 1 305 ? 8.344 -37.438 3.521 1 96.69 305 GLU A CA 1
ATOM 2390 C C . GLU A 1 305 ? 9.492 -37.156 2.557 1 96.69 305 GLU A C 1
ATOM 2392 O O . GLU A 1 305 ? 10.438 -36.438 2.904 1 96.69 305 GLU A O 1
ATOM 2397 N N . THR A 1 306 ? 9.367 -37.781 1.377 1 97.38 306 THR A N 1
ATOM 2398 C CA . THR A 1 306 ? 10.383 -37.562 0.358 1 97.38 306 THR A CA 1
ATOM 2399 C C . THR A 1 306 ? 10.375 -36.094 -0.097 1 97.38 306 THR A C 1
ATOM 2401 O O . THR A 1 306 ? 11.43 -35.5 -0.341 1 97.38 306 THR A O 1
ATOM 2404 N N . ASP A 1 307 ? 9.18 -35.562 -0.268 1 97.88 307 ASP A N 1
ATOM 2405 C CA . ASP A 1 307 ? 9.062 -34.125 -0.613 1 97.88 307 ASP A CA 1
ATOM 2406 C C . ASP A 1 307 ? 9.781 -33.25 0.412 1 97.88 307 ASP A C 1
ATOM 2408 O O . ASP A 1 307 ? 10.539 -32.344 0.045 1 97.88 307 ASP A O 1
ATOM 2412 N N . LYS A 1 308 ? 9.547 -33.469 1.68 1 97.31 308 LYS A N 1
ATOM 2413 C CA . LYS A 1 308 ? 10.172 -32.719 2.76 1 97.31 308 LYS A CA 1
ATOM 2414 C C . LYS A 1 308 ? 11.688 -32.844 2.725 1 97.31 308 LYS A C 1
ATOM 2416 O O . LYS A 1 308 ? 12.414 -31.875 2.932 1 97.31 308 LYS A O 1
ATOM 2421 N N . ALA A 1 309 ? 12.109 -34.062 2.508 1 98 309 ALA A N 1
ATOM 2422 C CA . ALA A 1 309 ? 13.547 -34.344 2.428 1 98 309 ALA A CA 1
ATOM 2423 C C . ALA A 1 309 ? 14.18 -33.562 1.286 1 98 309 ALA A C 1
ATOM 2425 O O . ALA A 1 309 ? 15.297 -33.031 1.419 1 98 309 ALA A O 1
ATOM 2426 N N . PHE A 1 310 ? 13.531 -33.531 0.146 1 98.38 310 PHE A N 1
ATOM 2427 C CA . PHE A 1 310 ? 14.062 -32.781 -0.986 1 98.38 310 PHE A CA 1
ATOM 2428 C C . PHE A 1 310 ? 14.156 -31.281 -0.656 1 98.38 310 PHE A C 1
ATOM 2430 O O . PHE A 1 310 ? 15.141 -30.625 -1.005 1 98.38 310 PHE A O 1
ATOM 2437 N N . ILE A 1 311 ? 13.133 -30.719 -0.068 1 98.12 311 ILE A N 1
ATOM 2438 C CA . ILE A 1 311 ? 13.109 -29.297 0.29 1 98.12 311 ILE A CA 1
ATOM 2439 C C . ILE A 1 311 ? 14.305 -28.984 1.187 1 98.12 311 ILE A C 1
ATOM 2441 O O . ILE A 1 311 ? 14.977 -27.969 0.991 1 98.12 311 ILE A O 1
ATOM 2445 N N . GLU A 1 312 ? 14.586 -29.797 2.158 1 97.88 312 GLU A N 1
ATOM 2446 C CA . GLU A 1 312 ? 15.734 -29.625 3.039 1 97.88 312 GLU A CA 1
ATOM 2447 C C . GLU A 1 312 ? 17.047 -29.734 2.266 1 97.88 312 GLU A C 1
ATOM 2449 O O . GLU A 1 312 ? 17.969 -28.953 2.496 1 97.88 312 GLU A O 1
ATOM 2454 N N . PHE A 1 313 ? 17.062 -30.734 1.438 1 98.44 313 PHE A N 1
ATOM 2455 C CA . PHE A 1 313 ? 18.234 -30.922 0.595 1 98.44 313 PHE A CA 1
ATOM 2456 C C . PHE A 1 313 ? 18.5 -29.688 -0.261 1 98.44 313 PHE A C 1
ATOM 2458 O O . PHE A 1 313 ? 19.625 -29.203 -0.322 1 98.44 313 PHE A O 1
ATOM 2465 N N . ALA A 1 314 ? 17.469 -29.234 -0.969 1 98.5 314 ALA A N 1
ATOM 2466 C CA . ALA A 1 314 ? 17.578 -28.047 -1.8 1 98.5 314 ALA A CA 1
ATOM 2467 C C . ALA A 1 314 ? 18.047 -26.844 -0.977 1 98.5 314 ALA A C 1
ATOM 2469 O O . ALA A 1 314 ? 18.891 -26.062 -1.431 1 98.5 314 ALA A O 1
ATOM 2470 N N . ALA A 1 315 ? 17.5 -26.672 0.213 1 97.19 315 ALA A N 1
ATOM 2471 C CA . ALA A 1 315 ? 17.891 -25.562 1.099 1 97.19 315 ALA A CA 1
ATOM 2472 C C . ALA A 1 315 ? 19.375 -25.641 1.449 1 97.19 315 ALA A C 1
ATOM 2474 O O . ALA A 1 315 ? 20.031 -24.594 1.575 1 97.19 315 ALA A O 1
ATOM 2475 N N . SER A 1 316 ? 19.859 -26.812 1.686 1 97.62 316 SER A N 1
ATOM 2476 C CA . SER A 1 316 ? 21.281 -27 1.991 1 97.62 316 SER A CA 1
ATOM 2477 C C . SER A 1 316 ? 22.156 -26.531 0.837 1 97.62 316 SER A C 1
ATOM 2479 O O . SER A 1 316 ? 23.344 -26.266 1.023 1 97.62 316 SER A O 1
ATOM 2481 N N . LYS A 1 317 ? 21.562 -26.438 -0.338 1 97.62 317 LYS A N 1
ATOM 2482 C CA . LYS A 1 317 ? 22.266 -25.938 -1.521 1 97.62 317 LYS A CA 1
ATOM 2483 C C . LYS A 1 317 ? 21.875 -24.5 -1.82 1 97.62 317 LYS A C 1
ATOM 2485 O O . LYS A 1 317 ? 22.078 -24 -2.934 1 97.62 317 LYS A O 1
ATOM 2490 N N . GLN A 1 318 ? 21.156 -23.859 -0.942 1 97.06 318 GLN A N 1
ATOM 2491 C CA . GLN A 1 318 ? 20.781 -22.453 -0.985 1 97.06 318 GLN A CA 1
ATOM 2492 C C . GLN A 1 318 ? 19.688 -22.203 -2.02 1 97.06 318 GLN A C 1
ATOM 2494 O O . GLN A 1 318 ? 19.578 -21.109 -2.578 1 97.06 318 GLN A O 1
ATOM 2499 N N . LEU A 1 319 ? 18.984 -23.281 -2.387 1 98.31 319 LEU A N 1
ATOM 2500 C CA . LEU A 1 319 ? 17.734 -23.156 -3.141 1 98.31 319 LEU A CA 1
ATOM 2501 C C . LEU A 1 319 ? 16.547 -23.062 -2.203 1 98.31 319 LEU A C 1
ATOM 2503 O O . LEU A 1 319 ? 16.172 -24.047 -1.561 1 98.31 319 LEU A O 1
ATOM 2507 N N . VAL A 1 320 ? 15.898 -21.859 -2.188 1 97.19 320 VAL A N 1
ATOM 2508 C CA . VAL A 1 320 ? 14.953 -21.641 -1.098 1 97.19 320 VAL A CA 1
ATOM 2509 C C . VAL A 1 320 ? 13.57 -21.344 -1.666 1 97.19 320 VAL A C 1
ATOM 2511 O O . VAL A 1 320 ? 13.43 -21.062 -2.859 1 97.19 320 VAL A O 1
ATOM 2514 N N . GLU A 1 321 ? 12.547 -21.453 -0.825 1 96.75 321 GLU A N 1
ATOM 2515 C CA . GLU A 1 321 ? 11.148 -21.125 -1.097 1 96.75 321 GLU A CA 1
ATOM 2516 C C . GLU A 1 321 ? 10.555 -22.062 -2.146 1 96.75 321 GLU A C 1
ATOM 2518 O O . GLU A 1 321 ? 9.852 -21.609 -3.053 1 96.75 321 GLU A O 1
ATOM 2523 N N . LEU A 1 322 ? 10.859 -23.359 -1.992 1 97.88 322 LEU A N 1
ATOM 2524 C CA . LEU A 1 322 ? 10.344 -24.359 -2.93 1 97.88 322 LEU A CA 1
ATOM 2525 C C . LEU A 1 322 ? 9.102 -25.047 -2.369 1 97.88 322 LEU A C 1
ATOM 2527 O O . LEU A 1 322 ? 8.398 -25.75 -3.094 1 97.88 322 LEU A O 1
ATOM 2531 N N . LYS A 1 323 ? 8.891 -24.812 -1.052 1 94.69 323 LYS A N 1
ATOM 2532 C CA . LYS A 1 323 ? 7.742 -25.484 -0.447 1 94.69 323 LYS A CA 1
ATOM 2533 C C . LYS A 1 323 ? 6.441 -25.031 -1.112 1 94.69 323 LYS A C 1
ATOM 2535 O O . LYS A 1 323 ? 6.188 -23.844 -1.257 1 94.69 323 LYS A O 1
ATOM 2540 N N . GLY A 1 324 ? 5.73 -26.031 -1.486 1 90.25 324 GLY A N 1
ATOM 2541 C CA . GLY A 1 324 ? 4.441 -25.734 -2.1 1 90.25 324 GLY A CA 1
ATOM 2542 C C . GLY A 1 324 ? 3.451 -25.109 -1.139 1 90.25 324 GLY A C 1
ATOM 2543 O O . GLY A 1 324 ? 3.664 -25.109 0.075 1 90.25 324 GLY A O 1
ATOM 2544 N N . HIS A 1 325 ? 2.449 -24.578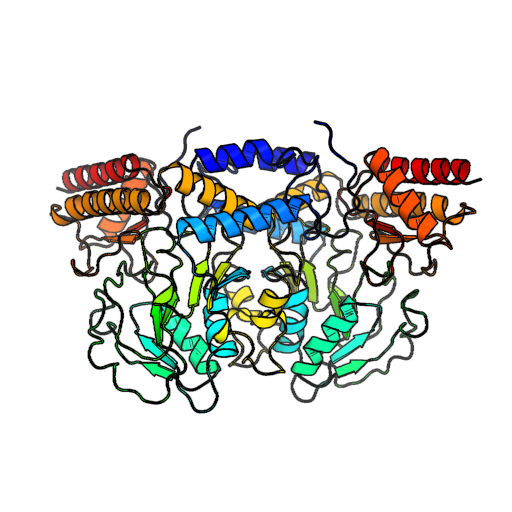 -1.709 1 82.94 325 HIS A N 1
ATOM 2545 C CA . HIS A 1 325 ? 1.386 -24 -0.896 1 82.94 325 HIS A CA 1
ATOM 2546 C C . HIS A 1 325 ? 0.761 -25.047 0.022 1 82.94 325 HIS A C 1
ATOM 2548 O O . HIS A 1 325 ? 0.605 -26.203 -0.366 1 82.94 325 HIS A O 1
ATOM 2554 N N . ARG A 1 326 ? 0.384 -24.734 1.086 1 77.19 326 ARG A N 1
ATOM 2555 C CA . ARG A 1 326 ? -0.105 -25.609 2.145 1 77.19 326 ARG A CA 1
ATOM 2556 C C . ARG A 1 326 ? -1.3 -26.422 1.668 1 77.19 326 ARG A C 1
ATOM 2558 O O . ARG A 1 326 ? -1.507 -27.547 2.123 1 77.19 326 ARG A O 1
ATOM 2565 N N . SER A 1 327 ? -2.051 -25.844 0.731 1 75.69 327 SER A N 1
ATOM 2566 C CA . SER A 1 327 ? -3.271 -26.5 0.266 1 75.69 327 SER A CA 1
ATOM 2567 C C . SER A 1 327 ? -2.955 -27.672 -0.662 1 75.69 327 SER A C 1
ATOM 2569 O O . SER A 1 327 ? -3.795 -28.547 -0.87 1 75.69 327 SER A O 1
ATOM 2571 N N . VAL A 1 328 ? -1.771 -27.734 -1.281 1 82.69 328 VAL A N 1
ATOM 2572 C CA . VAL A 1 328 ? -1.507 -28.734 -2.307 1 82.69 328 VAL A CA 1
ATOM 2573 C C . VAL A 1 328 ? -0.285 -29.562 -1.916 1 82.69 328 VAL A C 1
ATOM 2575 O O . VAL A 1 328 ? -0.127 -30.703 -2.369 1 82.69 328 VAL A O 1
ATOM 2578 N N . GLY A 1 329 ? 0.596 -28.938 -1.091 1 88.38 329 GLY A N 1
ATOM 2579 C CA . GLY A 1 329 ? 1.81 -29.641 -0.691 1 88.38 329 GLY A CA 1
ATOM 2580 C C . GLY A 1 329 ? 2.832 -29.734 -1.806 1 88.38 329 GLY A C 1
ATOM 2581 O O . GLY A 1 329 ? 2.77 -29 -2.785 1 88.38 329 GLY A O 1
ATOM 2582 N N . GLY A 1 330 ? 3.873 -30.594 -1.579 1 96.31 330 GLY A N 1
ATOM 2583 C CA . GLY A 1 330 ? 4.922 -30.734 -2.576 1 96.31 330 GLY A CA 1
ATOM 2584 C C . GLY A 1 330 ? 5.812 -29.516 -2.684 1 96.31 330 GLY A C 1
ATOM 2585 O O . GLY A 1 330 ? 6.094 -28.859 -1.68 1 96.31 330 GLY A O 1
ATOM 2586 N N . MET A 1 331 ? 6.309 -29.359 -3.912 1 98.25 331 MET A N 1
ATOM 2587 C CA . MET A 1 331 ? 7.156 -28.219 -4.227 1 98.25 331 MET A CA 1
ATOM 2588 C C . MET A 1 331 ? 6.504 -27.328 -5.281 1 98.25 331 MET A C 1
ATOM 2590 O O . MET A 1 331 ? 5.637 -27.781 -6.031 1 98.25 331 MET A O 1
ATOM 2594 N N . ARG A 1 332 ? 6.867 -26.172 -5.297 1 98.38 332 ARG A N 1
ATOM 2595 C CA . ARG A 1 332 ? 6.547 -25.234 -6.371 1 98.38 332 ARG A CA 1
ATOM 2596 C C . ARG A 1 332 ? 7.73 -24.312 -6.668 1 98.38 332 ARG A C 1
ATOM 2598 O O . ARG A 1 332 ? 8.219 -23.625 -5.773 1 98.38 332 ARG A O 1
ATOM 2605 N N . ALA A 1 333 ? 8.195 -24.359 -7.836 1 98.62 333 ALA A N 1
ATOM 2606 C CA . ALA A 1 333 ? 9.227 -23.422 -8.281 1 98.62 333 ALA A CA 1
ATOM 2607 C C . ALA A 1 333 ? 8.625 -22.25 -9.039 1 98.62 333 ALA A C 1
ATOM 2609 O O . ALA A 1 333 ? 8.055 -22.438 -10.125 1 98.62 333 ALA A O 1
ATOM 2610 N N . SER A 1 334 ? 8.688 -21.078 -8.508 1 98.38 334 SER A N 1
ATOM 2611 C CA . SER A 1 334 ? 8.273 -19.875 -9.227 1 98.38 334 SER A CA 1
ATOM 2612 C C . SER A 1 334 ? 9.453 -19.203 -9.906 1 98.38 334 SER A C 1
ATOM 2614 O O . SER A 1 334 ? 10.398 -18.781 -9.242 1 98.38 334 SER A O 1
ATOM 2616 N N . MET A 1 335 ? 9.391 -19.141 -11.172 1 97.81 335 MET A N 1
ATOM 2617 C CA . MET A 1 335 ? 10.484 -18.641 -11.992 1 97.81 335 MET A CA 1
ATOM 2618 C C . MET A 1 335 ? 10.062 -17.391 -12.75 1 97.81 335 MET A C 1
ATOM 2620 O O . MET A 1 335 ? 10.078 -17.359 -13.984 1 97.81 335 MET A O 1
ATOM 2624 N N . TYR A 1 336 ? 9.852 -16.344 -12.031 1 98.12 336 TYR A N 1
ATOM 2625 C CA . TYR A 1 336 ? 9.375 -15.102 -12.617 1 98.12 336 TYR A CA 1
ATOM 2626 C C . TYR A 1 336 ? 10.461 -14.438 -13.461 1 98.12 336 TYR A C 1
ATOM 2628 O O . TYR A 1 336 ? 11.555 -14.984 -13.602 1 98.12 336 TYR A O 1
ATOM 2636 N N . ASN A 1 337 ? 10.18 -13.312 -14.094 1 97.88 337 ASN A N 1
ATOM 2637 C CA . ASN A 1 337 ? 11.031 -12.641 -15.07 1 97.88 337 ASN A CA 1
ATOM 2638 C C . ASN A 1 337 ? 12.445 -12.438 -14.539 1 97.88 337 ASN A C 1
ATOM 2640 O O . ASN A 1 337 ? 13.422 -12.578 -15.281 1 97.88 337 ASN A O 1
ATOM 2644 N N . ALA A 1 338 ? 12.594 -12.188 -13.305 1 96.88 338 ALA A N 1
ATOM 2645 C CA . ALA A 1 338 ? 13.852 -11.766 -12.711 1 96.88 338 ALA A CA 1
ATOM 2646 C C . ALA A 1 338 ? 14.797 -12.945 -12.523 1 96.88 338 ALA A C 1
ATOM 2648 O O . ALA A 1 338 ? 16 -12.766 -12.336 1 96.88 338 ALA A O 1
ATOM 2649 N N . MET A 1 339 ? 14.312 -14.18 -12.516 1 96.5 339 MET A N 1
ATOM 2650 C CA . MET A 1 339 ? 15.141 -15.359 -12.258 1 96.5 339 MET A CA 1
ATOM 2651 C C . MET A 1 339 ? 16 -15.695 -13.469 1 96.5 339 MET A C 1
ATOM 2653 O O . MET A 1 339 ? 15.477 -15.961 -14.547 1 96.5 339 MET A O 1
ATOM 2657 N N . PRO A 1 340 ? 17.281 -15.719 -13.258 1 96.31 340 PRO A N 1
ATOM 2658 C CA . PRO A 1 340 ? 18.141 -16.125 -14.375 1 96.31 340 PRO A CA 1
ATOM 2659 C C . PRO A 1 340 ? 18.078 -17.625 -14.648 1 96.31 340 PRO A C 1
ATOM 2661 O O . PRO A 1 340 ? 17.75 -18.406 -13.75 1 96.31 340 PRO A O 1
ATOM 2664 N N . ILE A 1 341 ? 18.375 -18.016 -15.867 1 98 341 ILE A N 1
ATOM 2665 C CA . ILE A 1 341 ? 18.281 -19.406 -16.297 1 98 341 ILE A CA 1
ATOM 2666 C C . ILE A 1 341 ? 19.25 -20.266 -15.469 1 98 341 ILE A C 1
ATOM 2668 O O . ILE A 1 341 ? 18.969 -21.422 -15.188 1 98 341 ILE A O 1
ATOM 2672 N N . GLU A 1 342 ? 20.391 -19.656 -15 1 98.06 342 GLU A N 1
ATOM 2673 C CA . GLU A 1 342 ? 21.391 -20.375 -14.219 1 98.06 342 GLU A CA 1
ATOM 2674 C C . GLU A 1 342 ? 20.797 -20.875 -12.898 1 98.06 342 GLU A C 1
ATOM 2676 O O . GLU A 1 342 ? 21.188 -21.938 -12.406 1 98.06 342 GLU A O 1
ATOM 2681 N N . HIS A 1 343 ? 19.906 -20.141 -12.336 1 98.06 343 HIS A N 1
ATOM 2682 C CA . HIS A 1 343 ? 19.25 -20.562 -11.102 1 98.06 343 HIS A CA 1
ATOM 2683 C C . HIS A 1 343 ? 18.344 -21.75 -11.336 1 98.06 343 HIS A C 1
ATOM 2685 O O . HIS A 1 343 ? 18.234 -22.641 -10.477 1 98.06 343 HIS A O 1
ATOM 2691 N N . VAL A 1 344 ? 17.703 -21.797 -12.492 1 98.69 344 VAL A N 1
ATOM 2692 C CA . VAL A 1 344 ? 16.859 -22.938 -12.859 1 98.69 344 VAL A CA 1
ATOM 2693 C C . VAL A 1 344 ? 17.734 -24.172 -13.078 1 98.69 344 VAL A C 1
ATOM 2695 O O . VAL A 1 344 ? 17.375 -25.266 -12.664 1 98.69 344 VAL A O 1
ATOM 2698 N N . GLU A 1 345 ? 18.875 -23.969 -13.68 1 98.75 345 GLU A N 1
ATOM 2699 C CA . GLU A 1 345 ? 19.828 -25.047 -13.891 1 98.75 345 GLU A CA 1
ATOM 2700 C C . GLU A 1 345 ? 20.266 -25.656 -12.562 1 98.75 345 GLU A C 1
ATOM 2702 O O . GLU A 1 345 ? 20.422 -26.875 -12.445 1 98.75 345 GLU A O 1
ATOM 2707 N N . ARG A 1 346 ? 20.469 -24.812 -11.617 1 98.62 346 ARG A N 1
ATOM 2708 C CA . ARG A 1 346 ? 20.859 -25.297 -10.305 1 98.62 346 ARG A CA 1
ATOM 2709 C C . ARG A 1 346 ? 19.766 -26.172 -9.688 1 98.62 346 ARG A C 1
ATOM 2711 O O . ARG A 1 346 ? 20.062 -27.172 -9.039 1 98.62 346 ARG A O 1
ATOM 2718 N N . LEU A 1 347 ? 18.562 -25.781 -9.859 1 98.75 347 LEU A N 1
ATOM 2719 C CA . LEU A 1 347 ? 17.469 -26.594 -9.352 1 98.75 347 LEU A CA 1
ATOM 2720 C C . LEU A 1 347 ? 17.391 -27.922 -10.078 1 98.75 347 LEU A C 1
ATOM 2722 O O . LEU A 1 347 ? 17.188 -28.969 -9.445 1 98.75 347 LEU A O 1
ATOM 2726 N N . CYS A 1 348 ? 17.562 -27.922 -11.398 1 98.75 348 CYS A N 1
ATOM 2727 C CA . CYS A 1 348 ? 17.562 -29.156 -12.18 1 98.75 348 CYS A CA 1
ATOM 2728 C C . CYS A 1 348 ? 18.656 -30.094 -11.695 1 98.75 348 CYS A C 1
ATOM 2730 O O . CYS A 1 348 ? 18.422 -31.297 -11.555 1 98.75 348 CYS A O 1
ATOM 2732 N N . SER A 1 349 ? 19.781 -29.516 -11.438 1 98.62 349 SER A N 1
ATOM 2733 C CA . SER A 1 349 ? 20.891 -30.312 -10.922 1 98.62 349 SER A CA 1
ATOM 2734 C C . SER A 1 349 ? 20.562 -30.906 -9.562 1 98.62 349 SER A C 1
ATOM 2736 O O . SER A 1 349 ? 20.938 -32.062 -9.273 1 98.62 349 SER A O 1
ATOM 2738 N N . ALA A 1 350 ? 19.984 -30.094 -8.719 1 98.62 350 ALA A N 1
ATOM 2739 C CA . ALA A 1 350 ? 19.609 -30.578 -7.391 1 98.62 350 ALA A CA 1
ATOM 2740 C C . ALA A 1 350 ? 18.594 -31.719 -7.488 1 98.62 350 ALA A C 1
ATOM 2742 O O . ALA A 1 350 ? 18.656 -32.688 -6.707 1 98.62 350 ALA A O 1
ATOM 2743 N N . ILE A 1 351 ? 17.672 -31.641 -8.414 1 98.5 351 ILE A N 1
ATOM 2744 C CA . ILE A 1 351 ? 16.672 -32.688 -8.633 1 98.5 351 ILE A CA 1
ATOM 2745 C C . ILE A 1 351 ? 17.359 -34 -9.023 1 98.5 351 ILE A C 1
ATOM 2747 O O . ILE A 1 351 ? 17.078 -35.031 -8.438 1 98.5 351 ILE A O 1
ATOM 2751 N N . ARG A 1 352 ? 18.266 -33.906 -9.867 1 98 352 ARG A N 1
ATOM 2752 C CA . ARG A 1 352 ? 18.984 -35.094 -10.336 1 98 352 ARG A CA 1
ATOM 2753 C C . ARG A 1 352 ? 19.844 -35.688 -9.219 1 98 352 ARG A C 1
ATOM 2755 O O . ARG A 1 352 ? 19.859 -36.906 -9.039 1 98 352 ARG A O 1
ATOM 2762 N N . GLU A 1 353 ? 20.484 -34.781 -8.562 1 98.19 353 GLU A N 1
ATOM 2763 C CA . GLU A 1 353 ? 21.344 -35.25 -7.469 1 98.19 353 GLU A CA 1
ATOM 2764 C C . GLU A 1 353 ? 20.516 -35.938 -6.383 1 98.19 353 GLU A C 1
ATOM 2766 O O . GLU A 1 353 ? 20.938 -36.969 -5.855 1 98.19 353 GLU A O 1
ATOM 2771 N N . PHE A 1 354 ? 19.469 -35.375 -6.016 1 98.31 354 PHE A N 1
ATOM 2772 C CA . PHE A 1 354 ? 18.609 -35.938 -4.98 1 98.31 354 PHE A CA 1
ATOM 2773 C C . PHE A 1 354 ? 18.062 -37.281 -5.418 1 98.31 354 PHE A C 1
ATOM 2775 O O . PHE A 1 354 ? 18 -38.219 -4.617 1 98.31 354 PHE A O 1
ATOM 2782 N N . GLU A 1 355 ? 17.625 -37.406 -6.645 1 96.94 355 GLU A N 1
ATOM 2783 C CA . GLU A 1 355 ? 17.125 -38.656 -7.191 1 96.94 355 GLU A CA 1
ATOM 2784 C C . GLU A 1 355 ? 18.172 -39.75 -7.09 1 96.94 355 GLU A C 1
ATOM 2786 O O . GLU A 1 355 ? 17.844 -40.906 -6.762 1 96.94 355 GLU A O 1
ATOM 2791 N N . GLU A 1 356 ? 19.359 -39.406 -7.316 1 96.25 356 GLU A N 1
ATOM 2792 C CA . GLU A 1 356 ? 20.453 -40.375 -7.23 1 96.25 356 GLU A CA 1
ATOM 2793 C C . GLU A 1 356 ? 20.688 -40.812 -5.789 1 96.25 356 GLU A C 1
ATOM 2795 O O . GLU A 1 356 ? 21.078 -41.938 -5.531 1 96.25 356 GLU A O 1
ATOM 2800 N N . LYS A 1 357 ? 20.469 -39.906 -4.914 1 94.44 357 LYS A N 1
ATOM 2801 C CA . LYS A 1 357 ? 20.703 -40.188 -3.5 1 94.44 357 LYS A CA 1
ATOM 2802 C C . LYS A 1 357 ? 19.609 -41.094 -2.947 1 94.44 357 LYS A C 1
ATOM 2804 O O . LYS A 1 357 ? 19.875 -41.906 -2.045 1 94.44 357 LYS A O 1
ATOM 2809 N N . VAL A 1 358 ? 18.453 -40.875 -3.303 1 91.38 358 VAL A N 1
ATOM 2810 C CA . VAL A 1 358 ? 17.328 -41.656 -2.797 1 91.38 358 VAL A CA 1
ATOM 2811 C C . VAL A 1 358 ? 17.266 -43 -3.482 1 91.38 358 VAL A C 1
ATOM 2813 O O . VAL A 1 358 ? 16.719 -43.969 -2.934 1 91.38 358 VAL A O 1
ATOM 2816 N N . LYS A 1 359 ? 17.922 -43.25 -4.578 1 78.69 359 LYS A N 1
ATOM 2817 C CA . LYS A 1 359 ? 18.031 -44.562 -5.191 1 78.69 359 LYS A CA 1
ATOM 2818 C C . LYS A 1 359 ? 18.953 -45.469 -4.387 1 78.69 359 LYS A C 1
ATOM 2820 O O . LYS A 1 359 ? 19.938 -45 -3.809 1 78.69 359 LYS A O 1
ATOM 2825 N N . MET B 1 1 ? 26.547 14.852 -0.303 1 58.19 1 MET B N 1
ATOM 2826 C CA . MET B 1 1 ? 25.203 14.82 -0.886 1 58.19 1 MET B CA 1
ATOM 2827 C C . MET B 1 1 ? 24.438 16.078 -0.543 1 58.19 1 MET B C 1
ATOM 2829 O O . MET B 1 1 ? 24.562 16.625 0.559 1 58.19 1 MET B O 1
ATOM 2833 N N . ASP B 1 2 ? 24.047 16.859 -1.541 1 83.94 2 ASP B N 1
ATOM 2834 C CA . ASP B 1 2 ? 23.375 18.141 -1.312 1 83.94 2 ASP B CA 1
ATOM 2835 C C . ASP B 1 2 ? 21.875 17.953 -1.138 1 83.94 2 ASP B C 1
ATOM 2837 O O . ASP B 1 2 ? 21.109 18.109 -2.092 1 83.94 2 ASP B O 1
ATOM 2841 N N . ARG B 1 3 ? 21.484 17.562 0.084 1 93.69 3 ARG B N 1
ATOM 2842 C CA . ARG B 1 3 ? 20.078 17.328 0.368 1 93.69 3 ARG B CA 1
ATOM 2843 C C . ARG B 1 3 ? 19.344 18.625 0.646 1 93.69 3 ARG B C 1
ATOM 2845 O O . ARG B 1 3 ? 19.891 19.531 1.277 1 93.69 3 ARG B O 1
ATOM 2852 N N . VAL B 1 4 ? 18.141 18.719 0.207 1 96.88 4 VAL B N 1
ATOM 2853 C CA . VAL B 1 4 ? 17.312 19.891 0.46 1 96.88 4 VAL B CA 1
ATOM 2854 C C . VAL B 1 4 ? 16.688 19.781 1.85 1 96.88 4 VAL B C 1
ATOM 2856 O O . VAL B 1 4 ? 16.703 18.719 2.467 1 96.88 4 VAL B O 1
ATOM 2859 N N . VAL B 1 5 ? 16.219 20.953 2.396 1 97.69 5 VAL B N 1
ATOM 2860 C CA . VAL B 1 5 ? 15.383 20.969 3.592 1 97.69 5 VAL B CA 1
ATOM 2861 C C . VAL B 1 5 ? 13.914 20.828 3.199 1 97.69 5 VAL B C 1
ATOM 2863 O O . VAL B 1 5 ? 13.32 21.766 2.654 1 97.69 5 VAL B O 1
ATOM 2866 N N . ASN B 1 6 ? 13.352 19.688 3.5 1 97.5 6 ASN B N 1
ATOM 2867 C CA . ASN B 1 6 ? 12.047 19.281 2.994 1 97.5 6 ASN B CA 1
ATOM 2868 C C . ASN B 1 6 ? 10.953 19.5 4.039 1 97.5 6 ASN B C 1
ATOM 2870 O O . ASN B 1 6 ? 10.922 18.797 5.059 1 97.5 6 ASN B O 1
ATOM 2874 N N . PHE B 1 7 ? 10.031 20.406 3.781 1 98 7 PHE B N 1
ATOM 2875 C CA . PHE B 1 7 ? 8.938 20.719 4.695 1 98 7 PHE B CA 1
ATOM 2876 C C . PHE B 1 7 ? 7.633 20.109 4.195 1 98 7 PHE B C 1
ATOM 2878 O O . PHE B 1 7 ? 6.551 20.625 4.504 1 98 7 PHE B O 1
ATOM 2885 N N . SER B 1 8 ? 7.715 19 3.436 1 96.81 8 SER B N 1
ATOM 2886 C CA . SER B 1 8 ? 6.547 18.359 2.834 1 96.81 8 SER B CA 1
ATOM 2887 C C . SER B 1 8 ? 5.59 17.844 3.9 1 96.81 8 SER B C 1
ATOM 2889 O O . SER B 1 8 ? 6.023 17.312 4.93 1 96.81 8 SER B O 1
ATOM 2891 N N . ALA B 1 9 ? 4.305 17.922 3.611 1 95.88 9 ALA B N 1
ATOM 2892 C CA . ALA B 1 9 ? 3.254 17.516 4.543 1 95.88 9 ALA B CA 1
ATOM 2893 C C . ALA B 1 9 ? 2.949 16.031 4.422 1 95.88 9 ALA B C 1
ATOM 2895 O O . ALA B 1 9 ? 2.121 15.5 5.164 1 95.88 9 ALA B O 1
ATOM 2896 N N . GLY B 1 10 ? 3.559 15.281 3.441 1 92.38 10 GLY B N 1
ATOM 2897 C CA . GLY B 1 10 ? 3.354 13.859 3.232 1 92.38 10 GLY B CA 1
ATOM 2898 C C . GLY B 1 10 ? 3.307 13.477 1.766 1 92.38 10 GLY B C 1
ATOM 2899 O O . GLY B 1 10 ? 2.383 13.859 1.047 1 92.38 10 GLY B O 1
ATOM 2900 N N . PRO B 1 11 ? 4.281 12.625 1.296 1 96.31 11 PRO B N 1
ATOM 2901 C CA . PRO B 1 11 ? 5.395 12.023 2.037 1 96.31 11 PRO B CA 1
ATOM 2902 C C . PRO B 1 11 ? 6.371 13.062 2.578 1 96.31 11 PRO B C 1
ATOM 2904 O O . PRO B 1 11 ? 6.496 14.148 2.018 1 96.31 11 PRO B O 1
ATOM 2907 N N . SER B 1 12 ? 6.969 12.781 3.67 1 95.31 12 SER B N 1
ATOM 2908 C CA . SER B 1 12 ? 7.785 13.773 4.359 1 95.31 12 SER B CA 1
ATOM 2909 C C . SER B 1 12 ? 9.211 13.281 4.559 1 95.31 12 SER B C 1
ATOM 2911 O O . SER B 1 12 ? 9.531 12.133 4.227 1 95.31 12 SER B O 1
ATOM 2913 N N . ALA B 1 13 ? 10 14.188 5.043 1 95.88 13 ALA B N 1
ATOM 2914 C CA . ALA B 1 13 ? 11.398 13.867 5.324 1 95.88 13 ALA B CA 1
ATOM 2915 C C . ALA B 1 13 ? 11.508 12.672 6.262 1 95.88 13 ALA B C 1
ATOM 2917 O O . ALA B 1 13 ? 10.695 12.516 7.18 1 95.88 13 ALA B O 1
ATOM 2918 N N . MET B 1 14 ? 12.492 11.859 5.984 1 97.56 14 MET B N 1
ATOM 2919 C CA . MET B 1 14 ? 12.875 10.758 6.855 1 97.56 14 MET B CA 1
ATOM 2920 C C . MET B 1 14 ? 14.266 10.984 7.438 1 97.56 14 MET B C 1
ATOM 2922 O O . MET B 1 14 ? 15.086 11.688 6.84 1 97.56 14 MET B O 1
ATOM 2926 N N . PRO B 1 15 ? 14.523 10.406 8.656 1 97.62 15 PRO B N 1
ATOM 2927 C CA . PRO B 1 15 ? 15.883 10.562 9.188 1 97.62 15 PRO B CA 1
ATOM 2928 C C . PRO B 1 15 ? 16.953 9.984 8.258 1 97.62 15 PRO B C 1
ATOM 2930 O O . PRO B 1 15 ? 16.797 8.867 7.762 1 97.62 15 PRO B O 1
ATOM 2933 N N . LEU B 1 16 ? 17.984 10.805 8.078 1 97.06 16 LEU B N 1
ATOM 2934 C CA . LEU B 1 16 ? 19.062 10.367 7.199 1 97.06 16 LEU B CA 1
ATOM 2935 C C . LEU B 1 16 ? 19.625 9.031 7.656 1 97.06 16 LEU B C 1
ATOM 2937 O O . LEU B 1 16 ? 19.938 8.164 6.832 1 97.06 16 LEU B O 1
ATOM 2941 N N . GLU B 1 17 ? 19.75 8.852 8.977 1 97.31 17 GLU B N 1
ATOM 2942 C CA . GLU B 1 17 ? 20.266 7.613 9.539 1 97.31 17 GLU B CA 1
ATOM 2943 C C . GLU B 1 17 ? 19.422 6.414 9.133 1 97.31 17 GLU B C 1
ATOM 2945 O O . GLU B 1 17 ? 19.938 5.34 8.844 1 97.31 17 GLU B O 1
ATOM 2950 N N . VAL B 1 18 ? 18.156 6.594 9.141 1 98.38 18 VAL B N 1
ATOM 2951 C CA . VAL B 1 18 ? 17.234 5.527 8.781 1 98.38 18 VAL B CA 1
ATOM 2952 C C . VAL B 1 18 ? 17.359 5.215 7.289 1 98.38 18 VAL B C 1
ATOM 2954 O O . VAL B 1 18 ? 17.406 4.047 6.898 1 98.38 18 VAL B O 1
ATOM 2957 N N . LEU B 1 19 ? 17.422 6.23 6.418 1 98.44 19 LEU B N 1
ATOM 2958 C CA . LEU B 1 19 ? 17.578 6.047 4.98 1 98.44 19 LEU B CA 1
ATOM 2959 C C . LEU B 1 19 ? 18.891 5.32 4.668 1 98.44 19 LEU B C 1
ATOM 2961 O O . LEU B 1 19 ? 18.922 4.418 3.826 1 98.44 19 LEU B O 1
ATOM 2965 N N . MET B 1 20 ? 19.922 5.711 5.355 1 98.31 20 MET B N 1
ATOM 2966 C CA . MET B 1 20 ? 21.234 5.113 5.113 1 98.31 20 MET B CA 1
ATOM 2967 C C . MET B 1 20 ? 21.25 3.65 5.547 1 98.31 20 MET B C 1
ATOM 2969 O O . MET B 1 20 ? 21.875 2.814 4.891 1 98.31 20 MET B O 1
ATOM 2973 N N . ARG B 1 21 ? 20.625 3.352 6.648 1 98.31 21 ARG B N 1
ATOM 2974 C CA . ARG B 1 21 ? 20.5 1.961 7.07 1 98.31 21 ARG B CA 1
ATOM 2975 C C . ARG B 1 21 ? 19.734 1.145 6.035 1 98.31 21 ARG B C 1
ATOM 2977 O O . ARG B 1 21 ? 20.172 0.063 5.641 1 98.31 21 ARG B O 1
ATOM 2984 N N . ALA B 1 22 ? 18.625 1.627 5.605 1 98.56 22 ALA B N 1
ATOM 2985 C CA . ALA B 1 22 ? 17.828 0.953 4.578 1 98.56 22 ALA B CA 1
ATOM 2986 C C . ALA B 1 22 ? 18.641 0.754 3.303 1 98.56 22 ALA B C 1
ATOM 2988 O O . ALA B 1 22 ? 18.562 -0.302 2.67 1 98.56 22 ALA B O 1
ATOM 2989 N N . GLN B 1 23 ? 19.344 1.797 2.908 1 98.44 23 GLN B N 1
ATOM 2990 C CA . GLN B 1 23 ? 20.203 1.721 1.729 1 98.44 23 GLN B CA 1
ATOM 2991 C C . GLN B 1 23 ? 21.219 0.583 1.855 1 98.44 23 GLN B C 1
ATOM 2993 O O . GLN B 1 23 ? 21.375 -0.219 0.933 1 98.44 23 GLN B O 1
ATOM 2998 N N . SER B 1 24 ? 21.828 0.489 2.971 1 97.81 24 SER B N 1
ATOM 2999 C CA . SER B 1 24 ? 22.891 -0.489 3.176 1 97.81 24 SER B CA 1
ATOM 3000 C C . SER B 1 24 ? 22.344 -1.912 3.168 1 97.81 24 SER B C 1
ATOM 3002 O O . SER B 1 24 ? 23.062 -2.855 2.824 1 97.81 24 SER B O 1
ATOM 3004 N N . GLU B 1 25 ? 21.078 -2.064 3.463 1 97.06 25 GLU B N 1
ATOM 3005 C CA . GLU B 1 25 ? 20.469 -3.387 3.621 1 97.06 25 GLU B CA 1
ATOM 3006 C C . GLU B 1 25 ? 19.562 -3.727 2.439 1 97.06 25 GLU B C 1
ATOM 3008 O O . GLU B 1 25 ? 18.953 -4.797 2.406 1 97.06 25 GLU B O 1
ATOM 3013 N N . LEU B 1 26 ? 19.5 -2.859 1.479 1 98.19 26 LEU B N 1
ATOM 3014 C CA . LEU B 1 26 ? 18.453 -2.959 0.478 1 98.19 26 LEU B CA 1
ATOM 3015 C C . LEU B 1 26 ? 18.562 -4.266 -0.303 1 98.19 26 LEU B C 1
ATOM 3017 O O . LEU B 1 26 ? 17.547 -4.914 -0.587 1 98.19 26 LEU B O 1
ATOM 3021 N N . VAL B 1 27 ? 19.781 -4.703 -0.682 1 97.88 27 VAL B N 1
ATOM 3022 C CA . VAL B 1 27 ? 20 -5.867 -1.533 1 97.88 27 VAL B CA 1
ATOM 3023 C C . VAL B 1 27 ? 19.984 -7.141 -0.688 1 97.88 27 VAL B C 1
ATOM 3025 O O . VAL B 1 27 ? 19.562 -8.195 -1.161 1 97.88 27 VAL B O 1
ATOM 3028 N N . ASP B 1 28 ? 20.391 -7.039 0.542 1 97.44 28 ASP B N 1
ATOM 3029 C CA . ASP B 1 28 ? 20.453 -8.133 1.504 1 97.44 28 ASP B CA 1
ATOM 3030 C C . ASP B 1 28 ? 20.062 -7.66 2.9 1 97.44 28 ASP B C 1
ATOM 3032 O O . ASP B 1 28 ? 20.922 -7.281 3.701 1 97.44 28 ASP B O 1
ATOM 3036 N N . THR B 1 29 ? 18.766 -7.832 3.178 1 97.62 29 THR B N 1
ATOM 3037 C CA . THR B 1 29 ? 18.219 -7.309 4.422 1 97.62 29 THR B CA 1
ATOM 3038 C C . THR B 1 29 ? 18.484 -8.266 5.578 1 97.62 29 THR B C 1
ATOM 3040 O O . THR B 1 29 ? 18.156 -9.453 5.5 1 97.62 29 THR B O 1
ATOM 3043 N N . ASN B 1 30 ? 19.141 -7.766 6.664 1 95.62 30 ASN B N 1
ATOM 3044 C CA . ASN B 1 30 ? 19.422 -8.523 7.875 1 95.62 30 ASN B CA 1
ATOM 3045 C C . ASN B 1 30 ? 20.234 -9.789 7.566 1 95.62 30 ASN B C 1
ATOM 3047 O O . ASN B 1 30 ? 20.031 -10.828 8.203 1 95.62 30 ASN B O 1
ATOM 3051 N N . HIS B 1 31 ? 20.938 -9.797 6.469 1 94.88 31 HIS B N 1
ATOM 3052 C CA . HIS B 1 31 ? 21.797 -10.898 6.059 1 94.88 31 HIS B CA 1
ATOM 3053 C C . HIS B 1 31 ? 20.984 -12.148 5.738 1 94.88 31 HIS B C 1
ATOM 3055 O O . HIS B 1 31 ? 21.406 -13.266 6.047 1 94.88 31 HIS B O 1
ATOM 3061 N N . ALA B 1 32 ? 19.828 -11.945 5.203 1 95.38 32 ALA B N 1
ATOM 3062 C CA . ALA B 1 32 ? 18.938 -13.062 4.875 1 95.38 32 ALA B CA 1
ATOM 3063 C C . ALA B 1 32 ? 19.297 -13.664 3.521 1 95.38 32 ALA B C 1
ATOM 3065 O O . ALA B 1 32 ? 18.75 -14.703 3.129 1 95.38 32 ALA B O 1
ATOM 3066 N N . GLY B 1 33 ? 20.219 -13.062 2.822 1 96.31 33 GLY B N 1
ATOM 3067 C CA . GLY B 1 33 ? 20.562 -13.516 1.486 1 96.31 33 GLY B CA 1
ATOM 3068 C C . GLY B 1 33 ? 19.609 -13.016 0.418 1 96.31 33 GLY B C 1
ATOM 3069 O O . GLY B 1 33 ? 19.625 -13.492 -0.717 1 96.31 33 GLY B O 1
ATOM 3070 N N . MET B 1 34 ? 18.766 -12.133 0.765 1 97.44 34 MET B N 1
ATOM 3071 C CA . MET B 1 34 ? 17.797 -11.531 -0.155 1 97.44 34 MET B CA 1
ATOM 3072 C C . MET B 1 34 ? 17.266 -10.211 0.403 1 97.44 34 MET B C 1
ATOM 3074 O O . MET B 1 34 ? 17.438 -9.922 1.587 1 97.44 34 MET B O 1
ATOM 3078 N N . SER B 1 35 ? 16.688 -9.367 -0.442 1 98.19 35 SER B N 1
ATOM 3079 C CA . SER B 1 35 ? 16.031 -8.117 -0.057 1 98.19 35 SER B CA 1
ATOM 3080 C C . SER B 1 35 ? 14.719 -8.383 0.665 1 98.19 35 SER B C 1
ATOM 3082 O O . SER B 1 35 ? 14.031 -9.367 0.381 1 98.19 35 SER B O 1
ATOM 3084 N N . VAL B 1 36 ? 14.32 -7.508 1.587 1 98.44 36 VAL B N 1
ATOM 3085 C CA . VAL B 1 36 ? 13.016 -7.566 2.24 1 98.44 36 VAL B CA 1
ATOM 3086 C C . VAL B 1 36 ? 11.906 -7.555 1.187 1 98.44 36 VAL B C 1
ATOM 3088 O O . VAL B 1 36 ? 10.836 -8.133 1.397 1 98.44 36 VAL B O 1
ATOM 3091 N N . MET B 1 37 ? 12.148 -7.027 -0.005 1 98.44 37 MET B N 1
ATOM 3092 C CA . MET B 1 37 ? 11.172 -6.973 -1.092 1 98.44 37 MET B CA 1
ATOM 3093 C C . MET B 1 37 ? 11.008 -8.344 -1.742 1 98.44 37 MET B C 1
ATOM 3095 O O . MET B 1 37 ? 10.07 -8.555 -2.512 1 98.44 37 MET B O 1
ATOM 3099 N N . GLU B 1 38 ? 11.883 -9.281 -1.415 1 98 38 GLU B N 1
ATOM 3100 C CA . GLU B 1 38 ? 11.891 -10.609 -2.025 1 98 38 GLU B CA 1
ATOM 3101 C C . GLU B 1 38 ? 11.453 -11.68 -1.027 1 98 38 GLU B C 1
ATOM 3103 O O . GLU B 1 38 ? 11.258 -12.836 -1.396 1 98 38 GLU B O 1
ATOM 3108 N N . MET B 1 39 ? 11.258 -11.305 0.214 1 97.31 39 MET B N 1
ATOM 3109 C CA . MET B 1 39 ? 10.945 -12.258 1.271 1 97.31 39 MET B CA 1
ATOM 3110 C C . MET B 1 39 ? 9.492 -12.711 1.179 1 97.31 39 MET B C 1
ATOM 3112 O O . MET B 1 39 ? 8.586 -11.883 1.055 1 97.31 39 MET B O 1
ATOM 3116 N N . SER B 1 40 ? 9.336 -14.031 1.259 1 95 40 SER B N 1
ATOM 3117 C CA . SER B 1 40 ? 7.977 -14.5 1.507 1 95 40 SER B CA 1
ATOM 3118 C C . SER B 1 40 ? 7.414 -13.898 2.791 1 95 40 SER B C 1
ATOM 3120 O O . SER B 1 40 ? 8.102 -13.844 3.811 1 95 40 SER B O 1
ATOM 3122 N N . HIS B 1 41 ? 6.188 -13.484 2.732 1 93.81 41 HIS B N 1
ATOM 3123 C CA . HIS B 1 41 ? 5.559 -12.906 3.916 1 93.81 41 HIS B CA 1
ATOM 3124 C C . HIS B 1 41 ? 5.234 -13.984 4.945 1 93.81 41 HIS B C 1
ATOM 3126 O O . HIS B 1 41 ? 4.766 -13.68 6.047 1 93.81 41 HIS B O 1
ATOM 3132 N N . ARG B 1 42 ? 5.504 -15.219 4.582 1 91.31 42 ARG B N 1
ATOM 3133 C CA . ARG B 1 42 ? 5.316 -16.328 5.504 1 91.31 42 ARG B CA 1
ATOM 3134 C C . ARG B 1 42 ? 6.656 -16.891 5.973 1 91.31 42 ARG B C 1
ATOM 3136 O O . ARG B 1 42 ? 6.699 -17.875 6.719 1 91.31 42 ARG B O 1
ATOM 3143 N N . SER B 1 43 ? 7.707 -16.344 5.523 1 93.56 43 SER B N 1
ATOM 3144 C CA . SER B 1 43 ? 9.039 -16.797 5.922 1 93.56 43 SER B CA 1
ATOM 3145 C C . SER B 1 43 ? 9.383 -16.312 7.328 1 93.56 43 SER B C 1
ATOM 3147 O O . SER B 1 43 ? 8.844 -15.312 7.801 1 93.56 43 SER B O 1
ATOM 3149 N N . LYS B 1 44 ? 10.273 -17.031 7.934 1 94.44 44 LYS B N 1
ATOM 3150 C CA . LYS B 1 44 ? 10.766 -16.625 9.25 1 94.44 44 LYS B CA 1
ATOM 3151 C C . LYS B 1 44 ? 11.445 -15.266 9.18 1 94.44 44 LYS B C 1
ATOM 3153 O O . LYS B 1 44 ? 11.297 -14.445 10.094 1 94.44 44 LYS B O 1
ATOM 3158 N N . ALA B 1 45 ? 12.164 -15.086 8.125 1 95.69 45 ALA B N 1
ATOM 3159 C CA . ALA B 1 45 ? 12.875 -13.82 7.957 1 95.69 45 ALA B CA 1
ATOM 3160 C C . ALA B 1 45 ? 11.914 -12.633 8.031 1 95.69 45 ALA B C 1
ATOM 3162 O O . ALA B 1 45 ? 12.18 -11.656 8.734 1 95.69 45 ALA B O 1
ATOM 3163 N N . PHE B 1 46 ? 10.836 -12.703 7.34 1 97.62 46 PHE B N 1
ATOM 3164 C CA . PHE B 1 46 ? 9.898 -11.594 7.367 1 97.62 46 PHE B CA 1
ATOM 3165 C C . PHE B 1 46 ? 9.125 -11.562 8.68 1 97.62 46 PHE B C 1
ATOM 3167 O O . PHE B 1 46 ? 8.812 -10.492 9.203 1 97.62 46 PHE B O 1
ATOM 3174 N N . GLU B 1 47 ? 8.758 -12.688 9.195 1 97.19 47 GLU B N 1
ATOM 3175 C CA . GLU B 1 47 ? 8.062 -12.75 10.484 1 97.19 47 GLU B CA 1
ATOM 3176 C C . GLU B 1 47 ? 8.852 -12.016 11.562 1 97.19 47 GLU B C 1
ATOM 3178 O O . GLU B 1 47 ? 8.266 -11.336 12.406 1 97.19 47 GLU B O 1
ATOM 3183 N N . ASP B 1 48 ? 10.133 -12.164 11.531 1 98.06 48 ASP B N 1
ATOM 3184 C CA . ASP B 1 48 ? 10.984 -11.469 12.492 1 98.06 48 ASP B CA 1
ATOM 3185 C C . ASP B 1 48 ? 10.859 -9.953 12.344 1 98.06 48 ASP B C 1
ATOM 3187 O O . ASP B 1 48 ? 10.82 -9.227 13.336 1 98.06 48 ASP B O 1
ATOM 3191 N N . ILE B 1 49 ? 10.82 -9.484 11.125 1 98.38 49 ILE B N 1
ATOM 3192 C CA . ILE B 1 49 ? 10.664 -8.062 10.844 1 98.38 49 ILE B CA 1
ATOM 3193 C C . ILE B 1 49 ? 9.312 -7.582 11.367 1 98.38 49 ILE B C 1
ATOM 3195 O O . ILE B 1 49 ? 9.234 -6.566 12.062 1 98.38 49 ILE B O 1
ATOM 3199 N N . LEU B 1 50 ? 8.273 -8.336 11.055 1 98.5 50 LEU B N 1
ATOM 3200 C CA . LEU B 1 50 ? 6.914 -7.984 11.453 1 98.5 50 LEU B CA 1
ATOM 3201 C C . LEU B 1 50 ? 6.781 -7.945 12.969 1 98.5 50 LEU B C 1
ATOM 3203 O O . LEU B 1 50 ? 6.242 -6.984 13.531 1 98.5 50 LEU B O 1
ATOM 3207 N N . GLU B 1 51 ? 7.297 -8.945 13.625 1 98.19 51 GLU B N 1
ATOM 3208 C CA . GLU B 1 51 ? 7.203 -9.047 15.078 1 98.19 51 GLU B CA 1
ATOM 3209 C C . GLU B 1 51 ? 7.984 -7.93 15.758 1 98.19 51 GLU B C 1
ATOM 3211 O O . GLU B 1 51 ? 7.516 -7.352 16.75 1 98.19 51 GLU B O 1
ATOM 3216 N N . ASN B 1 52 ? 9.156 -7.707 15.266 1 98.44 52 ASN B N 1
ATOM 3217 C CA . ASN B 1 52 ? 9.953 -6.621 15.828 1 98.44 52 ASN B CA 1
ATOM 3218 C C . ASN B 1 52 ? 9.242 -5.277 15.68 1 98.44 52 ASN B C 1
ATOM 3220 O O . ASN B 1 52 ? 9.25 -4.465 16.609 1 98.44 52 ASN B O 1
ATOM 3224 N N . THR B 1 53 ? 8.688 -5.023 14.508 1 98.69 53 THR B N 1
ATOM 3225 C CA . THR B 1 53 ? 7.988 -3.77 14.242 1 98.69 53 THR B CA 1
ATOM 3226 C C . THR B 1 53 ? 6.805 -3.605 15.188 1 98.69 53 THR B C 1
ATOM 3228 O O . THR B 1 53 ? 6.613 -2.537 15.773 1 98.69 53 THR B O 1
ATOM 3231 N N . LYS B 1 54 ? 6.004 -4.652 15.391 1 98.69 54 LYS B N 1
ATOM 3232 C CA . LYS B 1 54 ? 4.871 -4.613 16.312 1 98.69 54 LYS B CA 1
ATOM 3233 C C . LYS B 1 54 ? 5.336 -4.395 17.75 1 98.69 54 LYS B C 1
ATOM 3235 O O . LYS B 1 54 ? 4.742 -3.607 18.484 1 98.69 54 LYS B O 1
ATOM 3240 N N . HIS B 1 55 ? 6.383 -5.086 18.094 1 98.62 55 HIS B N 1
ATOM 3241 C CA . HIS B 1 55 ? 6.926 -4.965 19.453 1 98.62 55 HIS B CA 1
ATOM 3242 C C . HIS B 1 55 ? 7.363 -3.531 19.734 1 98.62 55 HIS B C 1
ATOM 3244 O O . HIS B 1 55 ? 7.043 -2.982 20.797 1 98.62 55 HIS B O 1
ATOM 3250 N N . LEU B 1 56 ? 8.07 -2.979 18.828 1 98.81 56 LEU B N 1
ATOM 3251 C CA . LEU B 1 56 ? 8.586 -1.624 19 1 98.81 56 LEU B CA 1
ATOM 3252 C C . LEU B 1 56 ? 7.438 -0.618 19.078 1 98.81 56 LEU B C 1
ATOM 3254 O O . LEU B 1 56 ? 7.484 0.324 19.859 1 98.81 56 LEU B O 1
ATOM 3258 N N . LEU B 1 57 ? 6.438 -0.774 18.234 1 98.81 57 LEU B N 1
ATOM 3259 C CA . LEU B 1 57 ? 5.293 0.13 18.266 1 98.81 57 LEU B CA 1
ATOM 3260 C C . LEU B 1 57 ? 4.57 0.038 19.609 1 98.81 57 LEU B C 1
ATOM 3262 O O . LEU B 1 57 ? 4.188 1.059 20.172 1 98.81 57 LEU B O 1
ATOM 3266 N N . LYS B 1 58 ? 4.371 -1.169 20.078 1 98.69 58 LYS B N 1
ATOM 3267 C CA . LYS B 1 58 ? 3.754 -1.393 21.391 1 98.69 58 LYS B CA 1
ATOM 3268 C C . LYS B 1 58 ? 4.551 -0.711 22.5 1 98.69 58 LYS B C 1
ATOM 3270 O O . LYS B 1 58 ? 3.977 -0.048 23.359 1 98.69 58 LYS B O 1
ATOM 3275 N N . LYS B 1 59 ? 5.832 -0.87 22.422 1 98.56 59 LYS B N 1
ATOM 3276 C CA . LYS B 1 59 ? 6.719 -0.296 23.438 1 98.56 59 LYS B CA 1
ATOM 3277 C C . LYS B 1 59 ? 6.688 1.229 23.391 1 98.56 59 LYS B C 1
ATOM 3279 O O . LYS B 1 59 ? 6.441 1.88 24.406 1 98.56 59 LYS B O 1
ATOM 3284 N N . VAL B 1 60 ? 6.859 1.776 22.219 1 98.38 60 VAL B N 1
ATOM 3285 C CA . VAL B 1 60 ? 7.039 3.215 22.062 1 98.38 60 VAL B CA 1
ATOM 3286 C C . VAL B 1 60 ? 5.742 3.941 22.406 1 98.38 60 VAL B C 1
ATOM 3288 O O . VAL B 1 60 ? 5.77 5.027 23 1 98.38 60 VAL B O 1
ATOM 3291 N N . MET B 1 61 ? 4.566 3.324 22.141 1 98.69 61 MET B N 1
ATOM 3292 C CA . MET B 1 61 ? 3.283 3.988 22.359 1 98.69 61 MET B CA 1
ATOM 3293 C C . MET B 1 61 ? 2.602 3.445 23.609 1 98.69 61 MET B C 1
ATOM 3295 O O . MET B 1 61 ? 1.489 3.857 23.953 1 98.69 61 MET B O 1
ATOM 3299 N N . SER B 1 62 ? 3.232 2.5 24.266 1 98.5 62 SER B N 1
ATOM 3300 C CA . SER B 1 62 ? 2.627 1.853 25.422 1 98.5 62 SER B CA 1
ATOM 3301 C C . SER B 1 62 ? 1.225 1.345 25.109 1 98.5 62 SER B C 1
ATOM 3303 O O . SER B 1 62 ? 0.27 1.651 25.828 1 98.5 62 SER B O 1
ATOM 3305 N N . ILE B 1 63 ? 1.124 0.575 24.062 1 98.81 63 ILE B N 1
ATOM 3306 C CA . ILE B 1 63 ? -0.167 0.062 23.625 1 98.81 63 ILE B CA 1
ATOM 3307 C C . ILE B 1 63 ? -0.616 -1.073 24.547 1 98.81 63 ILE B C 1
ATOM 3309 O O . ILE B 1 63 ? 0.107 -2.055 24.719 1 98.81 63 ILE B O 1
ATOM 3313 N N . PRO B 1 64 ? -1.817 -0.977 25.109 1 98.75 64 PRO B N 1
ATOM 3314 C CA . PRO B 1 64 ? -2.305 -2.037 26 1 98.75 64 PRO B CA 1
ATOM 3315 C C . PRO B 1 64 ? -2.516 -3.363 25.266 1 98.75 64 PRO B C 1
ATOM 3317 O O . PRO B 1 64 ? -2.648 -3.383 24.047 1 98.75 64 PRO B O 1
ATOM 3320 N N . GLU B 1 65 ? -2.633 -4.461 25.984 1 98.25 65 GLU B N 1
ATOM 3321 C CA . GLU B 1 65 ? -2.707 -5.812 25.438 1 98.25 65 GLU B CA 1
ATOM 3322 C C . GLU B 1 65 ? -4.035 -6.047 24.719 1 98.25 65 GLU B C 1
ATOM 3324 O O . GLU B 1 65 ? -4.125 -6.902 23.828 1 98.25 65 GLU B O 1
ATOM 3329 N N . ASN B 1 66 ? -5.027 -5.344 25.141 1 98.56 66 ASN B N 1
ATOM 3330 C CA . ASN B 1 66 ? -6.344 -5.562 24.547 1 98.56 66 ASN B CA 1
ATOM 3331 C C . ASN B 1 66 ? -6.523 -4.758 23.266 1 98.56 66 ASN B C 1
ATOM 3333 O O . ASN B 1 66 ? -7.648 -4.465 22.859 1 98.56 66 ASN B O 1
ATOM 3337 N N . TYR B 1 67 ? -5.48 -4.301 22.719 1 98.88 67 TYR B N 1
ATOM 3338 C CA . TYR B 1 67 ? -5.488 -3.684 21.406 1 98.88 67 TYR B CA 1
ATOM 3339 C C . TYR B 1 67 ? -4.777 -4.566 20.375 1 98.88 67 TYR B C 1
ATOM 3341 O O . TYR B 1 67 ? -3.908 -5.359 20.734 1 98.88 67 TYR B O 1
ATOM 3349 N N . LYS B 1 68 ? -5.164 -4.469 19.109 1 98.81 68 LYS B N 1
ATOM 3350 C CA . LYS B 1 68 ? -4.488 -5.105 17.984 1 98.81 68 LYS B CA 1
ATOM 3351 C C . LYS B 1 68 ? -3.807 -4.07 17.094 1 98.81 68 LYS B C 1
ATOM 3353 O O . LYS B 1 68 ? -4.305 -2.953 16.938 1 98.81 68 LYS B O 1
ATOM 3358 N N . ILE B 1 69 ? -2.656 -4.418 16.641 1 98.88 69 ILE B N 1
ATOM 3359 C CA . ILE B 1 69 ? -1.928 -3.613 15.664 1 98.88 69 ILE B CA 1
ATOM 3360 C C . ILE B 1 69 ? -2.08 -4.223 14.266 1 98.88 69 ILE B C 1
ATOM 3362 O O . ILE B 1 69 ? -1.697 -5.371 14.047 1 98.88 69 ILE B O 1
ATOM 3366 N N . LEU B 1 70 ? -2.643 -3.48 13.328 1 98.81 70 LEU B N 1
ATOM 3367 C CA . LEU B 1 70 ? -2.832 -3.938 11.953 1 98.81 70 LEU B CA 1
ATOM 3368 C C . LEU B 1 70 ? -2.035 -3.078 10.984 1 98.81 70 LEU B C 1
ATOM 3370 O O . LEU B 1 70 ? -2.037 -1.849 11.086 1 98.81 70 LEU B O 1
ATOM 3374 N N . PHE B 1 71 ? -1.268 -3.688 10.117 1 98.75 71 PHE B N 1
ATOM 3375 C CA . PHE B 1 71 ? -0.639 -3.037 8.977 1 98.75 71 PHE B CA 1
ATOM 3376 C C . PHE B 1 71 ? -1.478 -3.223 7.719 1 98.75 71 PHE B C 1
ATOM 3378 O O . PHE B 1 71 ? -1.591 -4.336 7.199 1 98.75 71 PHE B O 1
ATOM 3385 N N . LEU B 1 72 ? -2.047 -2.139 7.254 1 98.5 72 LEU B N 1
ATOM 3386 C CA . LEU B 1 72 ? -2.986 -2.156 6.137 1 98.5 72 LEU B CA 1
ATOM 3387 C C . LEU B 1 72 ? -2.488 -1.277 4.996 1 98.5 72 LEU B C 1
ATOM 3389 O O . LEU B 1 72 ? -1.349 -0.806 5.02 1 98.5 72 LEU B O 1
ATOM 3393 N N . GLN B 1 73 ? -3.291 -1.156 3.949 1 98 73 GLN B N 1
ATOM 3394 C CA . GLN B 1 73 ? -2.998 -0.327 2.785 1 98 73 GLN B CA 1
ATOM 3395 C C . GLN B 1 73 ? -4.176 0.585 2.447 1 98 73 GLN B C 1
ATOM 3397 O O . GLN B 1 73 ? -5.273 0.411 2.979 1 98 73 GLN B O 1
ATOM 3402 N N . GLY B 1 74 ? -3.939 1.602 1.632 1 97.19 74 GLY B N 1
ATOM 3403 C CA . GLY B 1 74 ? -5.004 2.496 1.203 1 97.19 74 GLY B CA 1
ATOM 3404 C C . GLY B 1 74 ? -4.98 3.836 1.917 1 97.19 74 GLY B C 1
ATOM 3405 O O . GLY B 1 74 ? -5.699 4.762 1.537 1 97.19 74 GLY B O 1
ATOM 3406 N N . GLY B 1 75 ? -4.168 3.941 2.959 1 96.69 75 GLY B N 1
ATOM 3407 C CA . GLY B 1 75 ? -4.031 5.207 3.664 1 96.69 75 GLY B CA 1
ATOM 3408 C C . GLY B 1 75 ? -5.215 5.52 4.559 1 96.69 75 GLY B C 1
ATOM 3409 O O . GLY B 1 75 ? -6.117 4.695 4.715 1 96.69 75 GLY B O 1
ATOM 3410 N N . ALA B 1 76 ? -5.133 6.711 5.176 1 96.88 76 ALA B N 1
ATOM 3411 C CA . ALA B 1 76 ? -6.254 7.191 5.98 1 96.88 76 ALA B CA 1
ATOM 3412 C C . ALA B 1 76 ? -7.523 7.297 5.141 1 96.88 76 ALA B C 1
ATOM 3414 O O . ALA B 1 76 ? -8.625 7.07 5.641 1 96.88 76 ALA B O 1
ATOM 3415 N N . SER B 1 77 ? -7.34 7.566 3.883 1 98.12 77 SER B N 1
ATOM 3416 C CA . SER B 1 77 ? -8.477 7.723 2.986 1 98.12 77 SER B CA 1
ATOM 3417 C C . SER B 1 77 ? -9.336 6.461 2.949 1 98.12 77 SER B C 1
ATOM 3419 O O . SER B 1 77 ? -10.562 6.535 2.969 1 98.12 77 SER B O 1
ATOM 3421 N N . LEU B 1 78 ? -8.68 5.32 2.879 1 98.69 78 LEU B N 1
ATOM 3422 C CA . LEU B 1 78 ? -9.469 4.09 2.891 1 98.69 78 LEU B CA 1
ATOM 3423 C C . LEU B 1 78 ? -10.055 3.832 4.273 1 98.69 78 LEU B C 1
ATOM 3425 O O . LEU B 1 78 ? -11.148 3.275 4.398 1 98.69 78 LEU B O 1
ATOM 3429 N N . GLN B 1 79 ? -9.406 4.25 5.324 1 98.88 79 GLN B N 1
ATOM 3430 C CA . GLN B 1 79 ? -9.93 4.086 6.676 1 98.88 79 GLN B CA 1
ATOM 3431 C C . GLN B 1 79 ? -11.211 4.883 6.875 1 98.88 79 GLN B C 1
ATOM 3433 O O . GLN B 1 79 ? -12.094 4.473 7.629 1 98.88 79 GLN B O 1
ATOM 3438 N N . PHE B 1 80 ? -11.344 6.051 6.145 1 98.88 80 PHE B N 1
ATOM 3439 C CA . PHE B 1 80 ? -12.578 6.828 6.227 1 98.88 80 PHE B CA 1
ATOM 3440 C C . PHE B 1 80 ? -13.789 5.957 5.922 1 98.88 80 PHE B C 1
ATOM 3442 O O . PHE B 1 80 ? -14.867 6.164 6.48 1 98.88 80 PHE B O 1
ATOM 3449 N N . SER B 1 81 ? -13.625 4.957 5.074 1 98.62 81 SER B N 1
ATOM 3450 C CA . SER B 1 81 ? -14.711 4.055 4.715 1 98.62 81 SER B CA 1
ATOM 3451 C C . SER B 1 81 ? -14.711 2.809 5.594 1 98.62 81 SER B C 1
ATOM 3453 O O . SER B 1 81 ? -15.773 2.33 6.004 1 98.62 81 SER B O 1
ATOM 3455 N N . MET B 1 82 ? -13.539 2.258 5.91 1 98.75 82 MET B N 1
ATOM 3456 C CA . MET B 1 82 ? -13.453 1.022 6.684 1 98.75 82 MET B CA 1
ATOM 3457 C C . MET B 1 82 ? -14.062 1.204 8.07 1 98.75 82 MET B C 1
ATOM 3459 O O . MET B 1 82 ? -14.734 0.305 8.586 1 98.75 82 MET B O 1
ATOM 3463 N N . ILE B 1 83 ? -13.852 2.369 8.672 1 98.88 83 ILE B N 1
ATOM 3464 C CA . ILE B 1 83 ? -14.289 2.627 10.039 1 98.88 83 ILE B CA 1
ATOM 3465 C C . ILE B 1 83 ? -15.812 2.498 10.125 1 98.88 83 ILE B C 1
ATOM 3467 O O . ILE B 1 83 ? -16.328 1.665 10.875 1 98.88 83 ILE B O 1
ATOM 3471 N N . PRO B 1 84 ? -16.578 3.266 9.336 1 98.5 84 PRO B N 1
ATOM 3472 C CA . PRO B 1 84 ? -18.031 3.104 9.445 1 98.5 84 PRO B CA 1
ATOM 3473 C C . PRO B 1 84 ? -18.5 1.733 8.969 1 98.5 84 PRO B C 1
ATOM 3475 O O . PRO B 1 84 ? -19.469 1.189 9.516 1 98.5 84 PRO B O 1
ATOM 3478 N N . LEU B 1 85 ? -17.859 1.127 7.992 1 98.25 85 LEU B N 1
ATOM 3479 C CA . LEU B 1 85 ? -18.266 -0.178 7.488 1 98.25 85 LEU B CA 1
ATOM 3480 C C . LEU B 1 85 ? -18.125 -1.246 8.562 1 98.25 85 LEU B C 1
ATOM 3482 O O . LEU B 1 85 ? -18.859 -2.234 8.57 1 98.25 85 LEU B O 1
ATOM 3486 N N . ASN B 1 86 ? -17.172 -1.075 9.43 1 98.62 86 ASN B N 1
ATOM 3487 C CA . ASN B 1 86 ? -16.906 -2.074 10.461 1 98.62 86 ASN B CA 1
ATOM 3488 C C . ASN B 1 86 ? -17.594 -1.717 11.781 1 98.62 86 ASN B C 1
ATOM 3490 O O . ASN B 1 86 ? -17.969 -2.602 12.555 1 98.62 86 ASN B O 1
ATOM 3494 N N . LEU B 1 87 ? -17.734 -0.381 12.094 1 98.38 87 LEU B N 1
ATOM 3495 C CA . LEU B 1 87 ? -18 -0.005 13.477 1 98.38 87 LEU B CA 1
ATOM 3496 C C . LEU B 1 87 ? -19.375 0.648 13.602 1 98.38 87 LEU B C 1
ATOM 3498 O O . LEU B 1 87 ? -19.922 0.751 14.703 1 98.38 87 LEU B O 1
ATOM 3502 N N . LEU B 1 88 ? -19.906 1.219 12.484 1 97.62 88 LEU B N 1
ATOM 3503 C CA . LEU B 1 88 ? -21.203 1.882 12.57 1 97.62 88 LEU B CA 1
ATOM 3504 C C . LEU B 1 88 ? -22.328 0.859 12.664 1 97.62 88 LEU B C 1
ATOM 3506 O O . LEU B 1 88 ? -22.625 0.154 11.695 1 97.62 88 LEU B O 1
ATOM 3510 N N . GLN B 1 89 ? -22.938 0.78 13.812 1 94.44 89 GLN B N 1
ATOM 3511 C CA . GLN B 1 89 ? -23.984 -0.202 14.078 1 94.44 89 GLN B CA 1
ATOM 3512 C C . GLN B 1 89 ? -25.312 0.238 13.469 1 94.44 89 GLN B C 1
ATOM 3514 O O . GLN B 1 89 ? -25.594 1.435 13.391 1 94.44 89 GLN B O 1
ATOM 3519 N N . LYS B 1 90 ? -26.062 -0.811 13.266 1 90.44 90 LYS B N 1
ATOM 3520 C CA . LYS B 1 90 ? -27.406 -0.541 12.75 1 90.44 90 LYS B CA 1
ATOM 3521 C C . LYS B 1 90 ? -28.234 0.258 13.758 1 90.44 90 LYS B C 1
ATOM 3523 O O . LYS B 1 90 ? -28.156 0.012 14.961 1 90.44 90 LYS B O 1
ATOM 3528 N N . ASP B 1 91 ? -28.891 1.236 13.477 1 90.81 91 ASP B N 1
ATOM 3529 C CA . ASP B 1 91 ? -29.797 2.051 14.281 1 90.81 91 ASP B CA 1
ATOM 3530 C C . ASP B 1 91 ? -29.016 2.959 15.234 1 90.81 91 ASP B C 1
ATOM 3532 O O . ASP B 1 91 ? -29.594 3.496 16.188 1 90.81 91 ASP B O 1
ATOM 3536 N N . HIS B 1 92 ? -27.734 2.93 15.203 1 94.5 92 HIS B N 1
ATOM 3537 C CA . HIS B 1 92 ? -26.906 3.879 15.93 1 94.5 92 HIS B CA 1
ATOM 3538 C C . HIS B 1 92 ? -26.375 4.973 15.008 1 94.5 92 HIS B C 1
ATOM 3540 O O . HIS B 1 92 ? -26.625 4.934 13.797 1 94.5 92 HIS B O 1
ATOM 3546 N N . GLU B 1 93 ? -25.812 5.934 15.602 1 95.12 93 GLU B N 1
ATOM 3547 C CA . GLU B 1 93 ? -25.219 7.027 14.836 1 95.12 93 GLU B CA 1
ATOM 3548 C C . GLU B 1 93 ? -23.719 7.145 15.109 1 95.12 93 GLU B C 1
ATOM 3550 O O . GLU B 1 93 ? -23.234 6.742 16.172 1 95.12 93 GLU B O 1
ATOM 3555 N N . ALA B 1 94 ? -23 7.594 14.164 1 96.62 94 ALA B N 1
ATOM 3556 C CA . ALA B 1 94 ? -21.609 8 14.344 1 96.62 94 ALA B CA 1
ATOM 3557 C C . ALA B 1 94 ? -21.484 9.516 14.477 1 96.62 94 ALA B C 1
ATOM 3559 O O . ALA B 1 94 ? -22.062 10.258 13.672 1 96.62 94 ALA B O 1
ATOM 3560 N N . ALA B 1 95 ? -20.844 9.938 15.484 1 96.19 95 ALA B N 1
ATOM 3561 C CA . ALA B 1 95 ? -20.656 11.367 15.703 1 96.19 95 ALA B CA 1
ATOM 3562 C C . ALA B 1 95 ? -19.312 11.828 15.141 1 96.19 95 ALA B C 1
ATOM 3564 O O . ALA B 1 95 ? -18.312 11.125 15.266 1 96.19 95 ALA B O 1
ATOM 3565 N N . TYR B 1 96 ? -19.328 13.016 14.555 1 97.19 96 TYR B N 1
ATOM 3566 C CA . TYR B 1 96 ? -18.109 13.594 14 1 97.19 96 TYR B CA 1
ATOM 3567 C C . TYR B 1 96 ? -17.891 15.016 14.516 1 97.19 96 TYR B C 1
ATOM 3569 O O . TYR B 1 96 ? -18.844 15.789 14.625 1 97.19 96 TYR B O 1
ATOM 3577 N N . ILE B 1 97 ? -16.703 15.32 14.922 1 97.5 97 ILE B N 1
ATOM 3578 C CA . ILE B 1 97 ? -16.266 16.688 15.156 1 97.5 97 ILE B CA 1
ATOM 3579 C C . ILE B 1 97 ? -15.5 17.203 13.945 1 97.5 97 ILE B C 1
ATOM 3581 O O . ILE B 1 97 ? -14.453 16.656 13.586 1 97.5 97 ILE B O 1
ATOM 3585 N N . ILE B 1 98 ? -16 18.266 13.305 1 98.25 98 ILE B N 1
ATOM 3586 C CA . ILE B 1 98 ? -15.484 18.734 12.023 1 98.25 98 ILE B CA 1
ATOM 3587 C C . ILE B 1 98 ? -14.5 19.875 12.25 1 98.25 98 ILE B C 1
ATOM 3589 O O . ILE B 1 98 ? -14.891 20.969 12.672 1 98.25 98 ILE B O 1
ATOM 3593 N N . THR B 1 99 ? -13.227 19.547 11.969 1 98.56 99 THR B N 1
ATOM 3594 C CA . THR B 1 99 ? -12.18 20.516 12.258 1 98.56 99 THR B CA 1
ATOM 3595 C C . THR B 1 99 ? -11.336 20.797 11.016 1 98.56 99 THR B C 1
ATOM 3597 O O . THR B 1 99 ? -10.258 21.391 11.109 1 98.56 99 THR B O 1
ATOM 3600 N N . GLY B 1 100 ? -11.812 20.312 9.852 1 97.94 100 GLY B N 1
ATOM 3601 C CA . GLY B 1 100 ? -11.078 20.578 8.625 1 97.94 100 GLY B CA 1
ATOM 3602 C C . GLY B 1 100 ? -11.391 19.594 7.516 1 97.94 100 GLY B C 1
ATOM 3603 O O . GLY B 1 100 ? -12.422 18.922 7.551 1 97.94 100 GLY B O 1
ATOM 3604 N N . SER B 1 101 ? -10.492 19.562 6.512 1 96.94 101 SER B N 1
ATOM 3605 C CA . SER B 1 101 ? -10.688 18.812 5.273 1 96.94 101 SER B CA 1
ATOM 3606 C C . SER B 1 101 ? -10.805 17.312 5.547 1 96.94 101 SER B C 1
ATOM 3608 O O . SER B 1 101 ? -11.672 16.641 4.984 1 96.94 101 SER B O 1
ATOM 3610 N N . TRP B 1 102 ? -9.984 16.781 6.426 1 97.88 102 TRP B N 1
ATOM 3611 C CA . TRP B 1 102 ? -9.938 15.336 6.648 1 97.88 102 TRP B CA 1
ATOM 3612 C C . TRP B 1 102 ? -11.164 14.859 7.414 1 97.88 102 TRP B C 1
ATOM 3614 O O . TRP B 1 102 ? -11.734 13.812 7.098 1 97.88 102 TRP B O 1
ATOM 3624 N N . SER B 1 103 ? -11.555 15.57 8.406 1 98.62 103 SER B N 1
ATOM 3625 C CA . SER B 1 103 ? -12.766 15.203 9.133 1 98.62 103 SER B CA 1
ATOM 3626 C C . SER B 1 103 ? -13.992 15.305 8.234 1 98.62 103 SER B C 1
ATOM 3628 O O . SER B 1 103 ? -14.922 14.5 8.352 1 98.62 103 SER B O 1
ATOM 3630 N N . GLN B 1 104 ? -13.992 16.281 7.324 1 98.5 104 GLN B N 1
ATOM 3631 C CA . GLN B 1 104 ? -15.086 16.391 6.363 1 98.5 104 GLN B CA 1
ATOM 3632 C C . GLN B 1 104 ? -15.125 15.188 5.426 1 98.5 104 GLN B C 1
ATOM 3634 O O . GLN B 1 104 ? -16.203 14.648 5.145 1 98.5 104 GLN B O 1
ATOM 3639 N N . LYS B 1 105 ? -14.008 14.812 4.941 1 98.38 105 LYS B N 1
ATOM 3640 C CA . LYS B 1 105 ? -13.93 13.648 4.059 1 98.38 105 LYS B CA 1
ATOM 3641 C C . LYS B 1 105 ? -14.359 12.383 4.785 1 98.38 105 LYS B C 1
ATOM 3643 O O . LYS B 1 105 ? -15.047 11.531 4.207 1 98.38 105 LYS B O 1
ATOM 3648 N N . ALA B 1 106 ? -13.945 12.242 6.043 1 98.88 106 ALA B N 1
ATOM 3649 C CA . ALA B 1 106 ? -14.336 11.086 6.84 1 98.88 106 ALA B CA 1
ATOM 3650 C C . ALA B 1 106 ? -15.852 11.031 7.012 1 98.88 106 ALA B C 1
ATOM 3652 O O . ALA B 1 106 ? -16.469 9.969 6.867 1 98.88 106 ALA B O 1
ATOM 3653 N N . LEU B 1 107 ? -16.438 12.195 7.312 1 98.75 107 LEU B N 1
ATOM 3654 C CA . LEU B 1 107 ? -17.891 12.273 7.461 1 98.75 107 LEU B CA 1
ATOM 3655 C C . LEU B 1 107 ? -18.594 11.875 6.168 1 98.75 107 LEU B C 1
ATOM 3657 O O . LEU B 1 107 ? -19.594 11.141 6.191 1 98.75 107 LEU B O 1
ATOM 3661 N N . LYS B 1 108 ? -18.109 12.398 5.066 1 98.56 108 LYS B N 1
ATOM 3662 C CA . LYS B 1 108 ? -18.703 12.109 3.77 1 98.56 108 LYS B CA 1
ATOM 3663 C C . LYS B 1 108 ? -18.766 10.602 3.518 1 98.56 108 LYS B C 1
ATOM 3665 O O . LYS B 1 108 ? -19.766 10.094 3.021 1 98.56 108 LYS B O 1
ATOM 3670 N N . GLU B 1 109 ? -17.75 9.867 3.822 1 98.62 109 GLU B N 1
ATOM 3671 C CA . GLU B 1 109 ? -17.734 8.414 3.648 1 98.62 109 GLU B CA 1
ATOM 3672 C C . GLU B 1 109 ? -18.703 7.73 4.605 1 98.62 109 GLU B C 1
ATOM 3674 O O . GLU B 1 109 ? -19.375 6.77 4.227 1 98.62 109 GLU B O 1
ATOM 3679 N N . ALA B 1 110 ? -18.734 8.195 5.828 1 98.62 110 ALA B N 1
ATOM 3680 C CA . ALA B 1 110 ? -19.609 7.598 6.824 1 98.62 110 ALA B CA 1
ATOM 3681 C C . ALA B 1 110 ? -21.078 7.738 6.414 1 98.62 110 ALA B C 1
ATOM 3683 O O . ALA B 1 110 ? -21.891 6.848 6.668 1 98.62 110 ALA B O 1
ATOM 3684 N N . LYS B 1 111 ? -21.406 8.852 5.773 1 98.19 111 LYS B N 1
ATOM 3685 C CA . LYS B 1 111 ? -22.781 9.117 5.34 1 98.19 111 LYS B CA 1
ATOM 3686 C C . LYS B 1 111 ? -23.234 8.094 4.305 1 98.19 111 LYS B C 1
ATOM 3688 O O . LYS B 1 111 ? -24.438 7.848 4.152 1 98.19 111 LYS B O 1
ATOM 3693 N N . LYS B 1 112 ? -22.312 7.5 3.609 1 97.25 112 LYS B N 1
ATOM 3694 C CA . LYS B 1 112 ? -22.641 6.469 2.631 1 97.25 112 LYS B CA 1
ATOM 3695 C C . LYS B 1 112 ? -23.047 5.168 3.316 1 97.25 112 LYS B C 1
ATOM 3697 O O . LYS B 1 112 ? -23.625 4.277 2.686 1 97.25 112 LYS B O 1
ATOM 3702 N N . VAL B 1 113 ? -22.734 5.043 4.582 1 96.56 113 VAL B N 1
ATOM 3703 C CA . VAL B 1 113 ? -22.859 3.77 5.277 1 96.56 113 VAL B CA 1
ATOM 3704 C C . VAL B 1 113 ? -24.094 3.803 6.18 1 96.56 113 VAL B C 1
ATOM 3706 O O . VAL B 1 113 ? -24.875 2.846 6.215 1 96.56 113 VAL B O 1
ATOM 3709 N N . GLY B 1 114 ? -24.234 4.941 6.973 1 96.75 114 GLY B N 1
ATOM 3710 C CA . GLY B 1 114 ? -25.344 5 7.922 1 96.75 114 GLY B CA 1
ATOM 3711 C C . GLY B 1 114 ? -25.578 6.395 8.477 1 96.75 114 GLY B C 1
ATOM 3712 O O . GLY B 1 114 ? -25.234 7.391 7.832 1 96.75 114 GLY B O 1
ATOM 3713 N N . GLN B 1 115 ? -26.219 6.438 9.68 1 96.62 115 GLN B N 1
ATOM 3714 C CA . GLN B 1 115 ? -26.609 7.707 10.297 1 96.62 115 GLN B CA 1
ATOM 3715 C C . GLN B 1 115 ? -25.406 8.383 10.953 1 96.62 115 GLN B C 1
ATOM 3717 O O . GLN B 1 115 ? -24.625 7.727 11.641 1 96.62 115 GLN B O 1
ATOM 3722 N N . THR B 1 116 ? -25.312 9.633 10.688 1 96.81 116 THR B N 1
ATOM 3723 C CA . THR B 1 116 ? -24.219 10.406 11.258 1 96.81 116 THR B CA 1
ATOM 3724 C C . THR B 1 116 ? -24.75 11.703 11.875 1 96.81 116 THR B C 1
ATOM 3726 O O . THR B 1 116 ? -25.859 12.141 11.578 1 96.81 116 THR B O 1
ATOM 3729 N N . THR B 1 117 ? -24 12.242 12.805 1 94.62 117 THR B N 1
ATOM 3730 C CA . THR B 1 117 ? -24.297 13.531 13.398 1 94.62 117 THR B CA 1
ATOM 3731 C C . THR B 1 117 ? -23.031 14.352 13.594 1 94.62 117 THR B C 1
ATOM 3733 O O . THR B 1 117 ? -21.969 13.797 13.898 1 94.62 117 THR B O 1
ATOM 3736 N N . VAL B 1 118 ? -23.109 15.641 13.289 1 95.62 118 VAL B N 1
ATOM 3737 C CA . VAL B 1 118 ? -22.031 16.578 13.602 1 95.62 118 VAL B CA 1
ATOM 3738 C C . VAL B 1 118 ? -22.25 17.188 14.977 1 95.62 118 VAL B C 1
ATOM 3740 O O . VAL B 1 118 ? -23.219 17.922 15.18 1 95.62 118 VAL B O 1
ATOM 3743 N N . ILE B 1 119 ? -21.312 16.891 15.859 1 93.06 119 ILE B N 1
ATOM 3744 C CA . ILE B 1 119 ? -21.562 17.328 17.234 1 93.06 119 ILE B CA 1
ATOM 3745 C C . ILE B 1 119 ? -20.906 18.688 17.469 1 93.06 119 ILE B C 1
ATOM 3747 O O . ILE B 1 119 ? -21.297 19.422 18.375 1 93.06 119 ILE B O 1
ATOM 3751 N N . ALA B 1 120 ? -19.875 19 16.812 1 95.69 120 ALA B N 1
ATOM 3752 C CA . ALA B 1 120 ? -19.172 20.281 16.859 1 95.69 120 ALA B CA 1
ATOM 3753 C C . ALA B 1 120 ? -18.438 20.547 15.547 1 95.69 120 ALA B C 1
ATOM 3755 O O . ALA B 1 120 ? -18.016 19.625 14.859 1 95.69 120 ALA B O 1
ATOM 3756 N N . THR B 1 121 ? -18.297 21.828 15.211 1 96.94 121 THR B N 1
ATOM 3757 C CA . THR B 1 121 ? -17.594 22.203 13.984 1 96.94 121 THR B CA 1
ATOM 3758 C C . THR B 1 121 ? -16.953 23.562 14.117 1 96.94 121 THR B C 1
ATOM 3760 O O . THR B 1 121 ? -17.453 24.438 14.836 1 96.94 121 THR B O 1
ATOM 3763 N N . SER B 1 122 ? -15.812 23.734 13.539 1 97.88 122 SER B N 1
ATOM 3764 C CA . SER B 1 122 ? -15.164 25.047 13.492 1 97.88 122 SER B CA 1
ATOM 3765 C C . SER B 1 122 ? -15.258 25.656 12.094 1 97.88 122 SER B C 1
ATOM 3767 O O . SER B 1 122 ? -14.469 26.531 11.742 1 97.88 122 SER B O 1
ATOM 3769 N N . GLU B 1 123 ? -16.203 25.203 11.273 1 97.19 123 GLU B N 1
ATOM 3770 C CA . GLU B 1 123 ? -16.375 25.688 9.906 1 97.19 123 GLU B CA 1
ATOM 3771 C C . GLU B 1 123 ? -16.609 27.203 9.875 1 97.19 123 GLU B C 1
ATOM 3773 O O . GLU B 1 123 ? -16.109 27.875 8.969 1 97.19 123 GLU B O 1
ATOM 3778 N N . GLU B 1 124 ? -17.234 27.766 10.82 1 96.62 124 GLU B N 1
ATOM 3779 C CA . GLU B 1 124 ? -17.562 29.188 10.859 1 96.62 124 GLU B CA 1
ATOM 3780 C C . GLU B 1 124 ? -16.297 30.047 11.031 1 96.62 124 GLU B C 1
ATOM 3782 O O . GLU B 1 124 ? -16.266 31.203 10.602 1 96.62 124 GLU B O 1
ATOM 3787 N N . THR B 1 125 ? -15.336 29.469 11.664 1 96.75 125 THR B N 1
ATOM 3788 C CA . THR B 1 125 ? -14.078 30.188 11.867 1 96.75 125 THR B CA 1
ATOM 3789 C C . THR B 1 125 ? -13.047 29.781 10.812 1 96.75 125 THR B C 1
ATOM 3791 O O . THR B 1 125 ? -11.852 30 11 1 96.75 125 THR B O 1
ATOM 3794 N N . GLN B 1 126 ? -13.516 29.062 9.773 1 95.69 126 GLN B N 1
ATOM 3795 C CA . GLN B 1 126 ? -12.656 28.594 8.695 1 95.69 126 GLN B CA 1
ATOM 3796 C C . GLN B 1 126 ? -11.594 27.641 9.211 1 95.69 126 GLN B C 1
ATOM 3798 O O . GLN B 1 126 ? -10.453 27.656 8.758 1 95.69 126 GLN B O 1
ATOM 3803 N N . PHE B 1 127 ? -11.984 26.891 10.273 1 97.81 127 PHE B N 1
ATOM 3804 C CA . PHE B 1 127 ? -11.18 25.812 10.844 1 97.81 127 PHE B CA 1
ATOM 3805 C C . PHE B 1 127 ? -9.898 26.359 11.461 1 97.81 127 PHE B C 1
ATOM 3807 O O . PHE B 1 127 ? -8.859 25.703 11.414 1 97.81 127 PHE B O 1
ATOM 3814 N N . ARG B 1 128 ? -9.914 27.562 12.008 1 97.69 128 ARG B N 1
ATOM 3815 C CA . ARG B 1 128 ? -8.742 28.203 12.617 1 97.69 128 ARG B CA 1
ATOM 3816 C C . ARG B 1 128 ? -8.617 27.828 14.086 1 97.69 128 ARG B C 1
ATOM 3818 O O . ARG B 1 128 ? -7.727 28.312 14.781 1 97.69 128 ARG B O 1
ATOM 3825 N N . ASN B 1 129 ? -9.5 26.984 14.555 1 98.12 129 ASN B N 1
ATOM 3826 C CA . ASN B 1 129 ? -9.523 26.547 15.945 1 98.12 129 ASN B CA 1
ATOM 3827 C C . ASN B 1 129 ? -10.227 25.203 16.094 1 98.12 129 ASN B C 1
ATOM 3829 O O . ASN B 1 129 ? -10.898 24.734 15.172 1 98.12 129 ASN B O 1
ATOM 3833 N N . ILE B 1 130 ? -9.961 24.531 17.203 1 98.25 130 ILE B N 1
ATOM 3834 C CA . ILE B 1 130 ? -10.781 23.391 17.609 1 98.25 130 ILE B CA 1
ATOM 3835 C C . ILE B 1 130 ? -12.086 23.891 18.219 1 98.25 130 ILE B C 1
ATOM 3837 O O . ILE B 1 130 ? -12.086 24.781 19.078 1 98.25 130 ILE B O 1
ATOM 3841 N N . PRO B 1 131 ? -13.211 23.406 17.734 1 97.25 131 PRO B N 1
ATOM 3842 C CA . PRO B 1 131 ? -14.492 23.891 18.266 1 97.25 131 PRO B CA 1
ATOM 3843 C C . PRO B 1 131 ? -14.742 23.469 19.703 1 97.25 131 PRO B C 1
ATOM 3845 O O . PRO B 1 131 ? -14.125 22.5 20.172 1 97.25 131 PRO B O 1
ATOM 3848 N N . ASP B 1 132 ? -15.586 24.234 20.328 1 93.06 132 ASP B N 1
ATOM 3849 C CA . ASP B 1 132 ? -16.047 23.859 21.656 1 93.06 132 ASP B CA 1
ATOM 3850 C C . ASP B 1 132 ? -16.938 22.625 21.594 1 93.06 132 ASP B C 1
ATOM 3852 O O . ASP B 1 132 ? -17.906 22.594 20.828 1 93.06 132 ASP B O 1
ATOM 3856 N N . PHE B 1 133 ? -16.656 21.531 22.312 1 90.25 133 PHE B N 1
ATOM 3857 C CA . PHE B 1 133 ? -17.438 20.312 22.297 1 90.25 133 PHE B CA 1
ATOM 3858 C C . PHE B 1 133 ? -17.906 19.938 23.703 1 90.25 133 PHE B C 1
ATOM 3860 O O . PHE B 1 133 ? -18.234 18.781 23.969 1 90.25 133 PHE B O 1
ATOM 3867 N N . SER B 1 134 ? -17.859 20.859 24.594 1 81.06 134 SER B N 1
ATOM 3868 C CA . SER B 1 134 ? -18.219 20.609 25.984 1 81.06 134 SER B CA 1
ATOM 3869 C C . SER B 1 134 ? -19.703 20.281 26.125 1 81.06 134 SER B C 1
ATOM 3871 O O . SER B 1 134 ? -20.109 19.594 27.078 1 81.06 134 SER B O 1
ATOM 3873 N N . GLN B 1 135 ? -20.516 20.875 25.203 1 66.06 135 GLN B N 1
ATOM 3874 C CA . GLN B 1 135 ? -21.953 20.719 25.328 1 66.06 135 GLN B CA 1
ATOM 3875 C C . GLN B 1 135 ? -22.438 19.516 24.531 1 66.06 135 GLN B C 1
ATOM 3877 O O . GLN B 1 135 ? -23.641 19.297 24.391 1 66.06 135 GLN B O 1
ATOM 3882 N N . ILE B 1 136 ? -21.516 18.828 23.953 1 63.94 136 ILE B N 1
ATOM 3883 C CA . ILE B 1 136 ? -21.875 17.781 23 1 63.94 136 ILE B CA 1
ATOM 3884 C C . ILE B 1 136 ? -22.547 16.625 23.75 1 63.94 136 ILE B C 1
ATOM 3886 O O . ILE B 1 136 ? -22.062 16.172 24.781 1 63.94 136 ILE B O 1
ATOM 3890 N N . THR B 1 137 ? -23.875 16.469 23.562 1 58.16 137 THR B N 1
ATOM 3891 C CA . THR B 1 137 ? -24.891 15.633 24.203 1 58.16 137 THR B CA 1
ATOM 3892 C C . THR B 1 137 ? -24.469 14.164 24.203 1 58.16 137 THR B C 1
ATOM 3894 O O . THR B 1 137 ? -23.859 13.695 23.25 1 58.16 137 THR B O 1
ATOM 3897 N N . HIS B 1 138 ? -24.438 13.68 25.406 1 62.81 138 HIS B N 1
ATOM 3898 C CA . HIS B 1 138 ? -24.375 12.281 25.797 1 62.81 138 HIS B CA 1
ATOM 3899 C C . HIS B 1 138 ? -25.453 11.453 25.094 1 62.81 138 HIS B C 1
ATOM 3901 O O . HIS B 1 138 ? -26.594 11.391 25.547 1 62.81 138 HIS B O 1
ATOM 3907 N N . LYS B 1 139 ? -25.312 11.43 23.734 1 69.12 139 LYS B N 1
ATOM 3908 C CA . LYS B 1 139 ? -26.266 10.586 23.016 1 69.12 139 LYS B CA 1
ATOM 3909 C C . LYS B 1 139 ? -26 9.109 23.297 1 69.12 139 LYS B C 1
ATOM 3911 O O . LYS B 1 139 ? -24.859 8.648 23.234 1 69.12 139 LYS B O 1
ATOM 3916 N N . GLU B 1 140 ? -26.969 8.531 23.828 1 75.69 140 GLU B N 1
ATOM 3917 C CA . GLU B 1 140 ? -26.891 7.137 24.25 1 75.69 140 GLU B CA 1
ATOM 3918 C C . GLU B 1 140 ? -26.719 6.207 23.047 1 75.69 140 GLU B C 1
ATOM 3920 O O . GLU B 1 140 ? -26.188 5.105 23.188 1 75.69 140 GLU B O 1
ATOM 3925 N N . ASN B 1 141 ? -26.891 6.586 21.812 1 89.81 141 ASN B N 1
ATOM 3926 C CA . ASN B 1 141 ? -26.859 5.652 20.703 1 89.81 141 ASN B CA 1
ATOM 3927 C C . ASN B 1 141 ? -25.75 5.992 19.719 1 89.81 141 ASN B C 1
ATOM 3929 O O . ASN B 1 141 ? -25.953 5.961 18.5 1 89.81 141 ASN B O 1
ATOM 3933 N N . LEU B 1 142 ? -24.547 6.18 20.328 1 93.06 142 LEU B N 1
ATOM 3934 C CA . LEU B 1 142 ? -23.422 6.457 19.438 1 93.06 142 LEU B CA 1
ATOM 3935 C C . LEU B 1 142 ? -22.547 5.219 19.266 1 93.06 142 LEU B C 1
ATOM 3937 O O . LEU B 1 142 ? -22.141 4.598 20.25 1 93.06 142 LEU B O 1
ATOM 3941 N N . SER B 1 143 ? -22.312 4.883 18 1 96.44 143 SER B N 1
ATOM 3942 C CA . SER B 1 143 ? -21.344 3.824 17.703 1 96.44 143 SER B CA 1
ATOM 3943 C C . SER B 1 143 ? -19.922 4.273 18 1 96.44 143 SER B C 1
ATOM 3945 O O . SER B 1 143 ? -19.109 3.486 18.469 1 96.44 143 SER B O 1
ATOM 3947 N N . TYR B 1 144 ? -19.625 5.535 17.719 1 97.19 144 TYR B N 1
ATOM 3948 C CA . TYR B 1 144 ? -18.312 6.117 17.969 1 97.19 144 TYR B CA 1
ATOM 3949 C C . TYR B 1 144 ? -18.328 7.625 17.75 1 97.19 144 TYR B C 1
ATOM 3951 O O . TYR B 1 144 ? -19.297 8.172 17.234 1 97.19 144 TYR B O 1
ATOM 3959 N N . VAL B 1 145 ? -17.281 8.273 18.266 1 96.5 145 VAL B N 1
ATOM 3960 C CA . VAL B 1 145 ? -17 9.672 17.984 1 96.5 145 VAL B CA 1
ATOM 3961 C C . VAL B 1 145 ? -15.688 9.789 17.203 1 96.5 145 VAL B C 1
ATOM 3963 O O . VAL B 1 145 ? -14.633 9.352 17.672 1 96.5 145 VAL B O 1
ATOM 3966 N N . HIS B 1 146 ? -15.805 10.391 16.031 1 98.12 146 HIS B N 1
ATOM 3967 C CA . HIS B 1 146 ? -14.625 10.531 15.18 1 98.12 146 HIS B CA 1
ATOM 3968 C C . HIS B 1 146 ? -14 11.906 15.32 1 98.12 146 HIS B C 1
ATOM 3970 O O . HIS B 1 146 ? -14.695 12.922 15.258 1 98.12 146 HIS B O 1
ATOM 3976 N N . ILE B 1 147 ? -12.672 11.938 15.5 1 98.44 147 ILE B N 1
ATOM 3977 C CA . ILE B 1 147 ? -11.922 13.188 15.492 1 98.44 147 ILE B CA 1
ATOM 3978 C C . ILE B 1 147 ? -10.711 13.062 14.562 1 98.44 147 ILE B C 1
ATOM 3980 O O . ILE B 1 147 ? -10.266 11.961 14.258 1 98.44 147 ILE B O 1
ATOM 3984 N N . THR B 1 148 ? -10.289 14.172 14.047 1 98.75 148 THR B N 1
ATOM 3985 C CA . THR B 1 148 ? -8.977 14.328 13.438 1 98.75 148 THR B CA 1
ATOM 3986 C C . THR B 1 148 ? -8.008 15.008 14.398 1 98.75 148 THR B C 1
ATOM 3988 O O . THR B 1 148 ? -8.023 16.234 14.555 1 98.75 148 THR B O 1
ATOM 3991 N N . GLY B 1 149 ? -7.184 14.203 15.047 1 98.62 149 GLY B N 1
ATOM 3992 C CA . GLY B 1 149 ? -6.379 14.664 16.156 1 98.62 149 GLY B CA 1
ATOM 3993 C C . GLY B 1 149 ? -5.461 15.82 15.797 1 98.62 149 GLY B C 1
ATOM 3994 O O . GLY B 1 149 ? -5.18 16.688 16.625 1 98.62 149 GLY B O 1
ATOM 3995 N N . ASN B 1 150 ? -4.973 15.789 14.633 1 98.62 150 ASN B N 1
ATOM 3996 C CA . ASN B 1 150 ? -4.113 16.812 14.055 1 98.62 150 ASN B CA 1
ATOM 3997 C C . ASN B 1 150 ? -4.449 17.078 12.586 1 98.62 150 ASN B C 1
ATOM 3999 O O . ASN B 1 150 ? -4.48 16.141 11.781 1 98.62 150 ASN B O 1
ATOM 4003 N N . ASN B 1 151 ? -4.754 18.328 12.289 1 98.31 151 ASN B N 1
ATOM 4004 C CA . ASN B 1 151 ? -5.133 18.688 10.922 1 98.31 151 ASN B CA 1
ATOM 4005 C C . ASN B 1 151 ? -3.936 19.188 10.117 1 98.31 151 ASN B C 1
ATOM 4007 O O . ASN B 1 151 ? -3.482 20.312 10.305 1 98.31 151 ASN B O 1
ATOM 4011 N N . THR B 1 152 ? -3.58 18.406 9.148 1 97.75 152 THR B N 1
ATOM 4012 C CA . THR B 1 152 ? -2.402 18.688 8.336 1 97.75 152 THR B CA 1
ATOM 4013 C C . THR B 1 152 ? -2.57 20 7.578 1 97.75 152 THR B C 1
ATOM 4015 O O . THR B 1 152 ? -1.633 20.797 7.488 1 97.75 152 THR B O 1
ATOM 4018 N N . ILE B 1 153 ? -3.736 20.25 7.059 1 96.44 153 ILE B N 1
ATOM 4019 C CA . ILE B 1 153 ? -3.98 21.391 6.188 1 96.44 153 ILE B CA 1
ATOM 4020 C C . ILE B 1 153 ? -4.199 22.641 7.031 1 96.44 153 ILE B C 1
ATOM 4022 O O . ILE B 1 153 ? -3.545 23.672 6.816 1 96.44 153 ILE B O 1
ATOM 4026 N N . GLU B 1 154 ? -5 22.516 8.102 1 97.44 154 GLU B N 1
ATOM 4027 C CA . GLU B 1 154 ? -5.449 23.688 8.859 1 97.44 154 GLU B CA 1
ATOM 4028 C C . GLU B 1 154 ? -4.465 24.031 9.977 1 97.44 154 GLU B C 1
ATOM 4030 O O . GLU B 1 154 ? -4.457 25.141 10.484 1 97.44 154 GLU B O 1
ATOM 4035 N N . GLY B 1 155 ? -3.699 23.016 10.375 1 98.25 155 GLY B N 1
ATOM 4036 C CA . GLY B 1 155 ? -2.682 23.266 11.383 1 98.25 155 GLY B CA 1
ATOM 4037 C C . GLY B 1 155 ? -3.24 23.344 12.789 1 98.25 155 GLY B C 1
ATOM 4038 O O . GLY B 1 155 ? -2.641 23.953 13.672 1 98.25 155 GLY B O 1
ATOM 4039 N N . THR B 1 156 ? -4.438 22.781 13.008 1 98.62 156 THR B N 1
ATOM 4040 C CA . THR B 1 156 ? -5.016 22.719 14.344 1 98.62 156 THR B CA 1
ATOM 4041 C C . THR B 1 156 ? -4.844 21.328 14.945 1 98.62 156 THR B C 1
ATOM 4043 O O . THR B 1 156 ? -4.715 20.344 14.219 1 98.62 156 THR B O 1
ATOM 4046 N N . ARG B 1 157 ? -4.836 21.281 16.266 1 98.44 157 ARG B N 1
ATOM 4047 C CA . ARG B 1 157 ? -4.59 20.031 17 1 98.44 157 ARG B CA 1
ATOM 4048 C C . ARG B 1 157 ? -5.453 19.969 18.25 1 98.44 157 ARG B C 1
ATOM 4050 O O . ARG B 1 157 ? -5.625 20.969 18.953 1 98.44 157 ARG B O 1
ATOM 4057 N N . PHE B 1 158 ? -6.016 18.75 18.5 1 98 158 PHE B N 1
ATOM 4058 C CA . PHE B 1 158 ? -6.742 18.516 19.734 1 98 158 PHE B CA 1
ATOM 4059 C C . PHE B 1 158 ? -5.785 18.453 20.922 1 98 158 PHE B C 1
ATOM 4061 O O . PHE B 1 158 ? -4.789 17.734 20.891 1 98 158 PHE B O 1
ATOM 4068 N N . THR B 1 159 ? -6.035 19.219 21.938 1 95.75 159 THR B N 1
ATOM 4069 C CA . THR B 1 159 ? -5.234 19.156 23.156 1 95.75 159 THR B CA 1
ATOM 4070 C C . THR B 1 159 ? -6.035 18.531 24.297 1 95.75 159 THR B C 1
ATOM 4072 O O . THR B 1 159 ? -5.469 18.156 25.328 1 95.75 159 THR B O 1
ATOM 4075 N N . THR B 1 160 ? -7.336 18.406 24.109 1 94.5 160 THR B N 1
ATOM 4076 C CA . THR B 1 160 ? -8.25 17.703 25.016 1 94.5 160 THR B CA 1
ATOM 4077 C C . THR B 1 160 ? -9.211 16.812 24.219 1 94.5 160 THR B C 1
ATOM 4079 O O . THR B 1 160 ? -9.422 17.031 23.031 1 94.5 160 THR B O 1
ATOM 4082 N N . LEU B 1 161 ? -9.711 15.852 24.875 1 95 161 LEU B N 1
ATOM 4083 C CA . LEU B 1 161 ? -10.625 14.93 24.219 1 95 161 LEU B CA 1
ATOM 4084 C C . LEU B 1 161 ? -12.055 15.148 24.703 1 95 161 LEU B C 1
ATOM 4086 O O . LEU B 1 161 ? -12.266 15.602 25.828 1 95 161 LEU B O 1
ATOM 4090 N N . PRO B 1 162 ? -12.977 14.82 23.828 1 92.56 162 PRO B N 1
ATOM 4091 C CA . PRO B 1 162 ? -14.367 14.883 24.281 1 92.56 162 PRO B CA 1
ATOM 4092 C C . PRO B 1 162 ? -14.68 13.844 25.359 1 92.56 162 PRO B C 1
ATOM 4094 O O . PRO B 1 162 ? -14.109 12.75 25.344 1 92.56 162 PRO B O 1
ATOM 4097 N N . LYS B 1 163 ? -15.633 14.234 26.281 1 90.44 163 LYS B N 1
ATOM 4098 C CA . LYS B 1 163 ? -16.141 13.281 27.25 1 90.44 163 LYS B CA 1
ATOM 4099 C C . LYS B 1 163 ? -17.281 12.461 26.672 1 90.44 163 LYS B C 1
ATOM 4101 O O . LYS B 1 163 ? -18.344 13.008 26.344 1 90.44 163 LYS B O 1
ATOM 4106 N N . THR B 1 164 ? -17.047 11.188 26.516 1 90.38 164 THR B N 1
ATOM 4107 C CA . THR B 1 164 ? -18.031 10.305 25.906 1 90.38 164 THR B CA 1
ATOM 4108 C C . THR B 1 164 ? -17.828 8.867 26.359 1 90.38 164 THR B C 1
ATOM 4110 O O . THR B 1 164 ? -16.719 8.484 26.766 1 90.38 164 THR B O 1
ATOM 4113 N N . ASP B 1 165 ? -18.953 8.102 26.359 1 90.38 165 ASP B N 1
ATOM 4114 C CA . ASP B 1 165 ? -18.859 6.676 26.641 1 90.38 165 ASP B CA 1
ATOM 4115 C C . ASP B 1 165 ? -18.594 5.875 25.375 1 90.38 165 ASP B C 1
ATOM 4117 O O . ASP B 1 165 ? -18.203 4.707 25.438 1 90.38 165 ASP B O 1
ATOM 4121 N N . ALA B 1 166 ? -18.859 6.504 24.234 1 94.44 166 ALA B N 1
ATOM 4122 C CA . ALA B 1 166 ? -18.594 5.848 22.953 1 94.44 166 ALA B CA 1
ATOM 4123 C C . ALA B 1 166 ? -17.094 5.848 22.641 1 94.44 166 ALA B C 1
ATOM 4125 O O . ALA B 1 166 ? -16.359 6.738 23.078 1 94.44 166 ALA B O 1
ATOM 4126 N N . PRO B 1 167 ? -16.641 4.824 21.953 1 96.69 167 PRO B N 1
ATOM 4127 C CA . PRO B 1 167 ? -15.227 4.832 21.562 1 96.69 167 PRO B CA 1
ATOM 4128 C C . PRO B 1 167 ? -14.859 6.043 20.703 1 96.69 167 PRO B C 1
ATOM 4130 O O . PRO B 1 167 ? -15.641 6.457 19.844 1 96.69 167 PRO B O 1
ATOM 4133 N N . ILE B 1 168 ? -13.695 6.629 20.953 1 97.75 168 ILE B N 1
ATOM 4134 C CA . ILE B 1 168 ? -13.164 7.711 20.141 1 97.75 168 ILE B CA 1
ATOM 4135 C C . ILE B 1 168 ? -12.281 7.137 19.031 1 97.75 168 ILE B C 1
ATOM 4137 O O . ILE B 1 168 ? -11.414 6.305 19.281 1 97.75 168 ILE B O 1
ATOM 4141 N N . ILE B 1 169 ? -12.578 7.48 17.812 1 98.81 169 ILE B N 1
ATOM 4142 C CA . ILE B 1 169 ? -11.758 7.148 16.656 1 98.81 169 ILE B CA 1
ATOM 4143 C C . ILE B 1 169 ? -10.883 8.344 16.281 1 98.81 169 ILE B C 1
ATOM 4145 O O . ILE B 1 169 ? -11.398 9.438 16 1 98.81 169 ILE B O 1
ATOM 4149 N N . ASN B 1 170 ? -9.617 8.133 16.203 1 98.88 170 ASN B N 1
ATOM 4150 C CA . ASN B 1 170 ? -8.695 9.242 16 1 98.88 170 ASN B CA 1
ATOM 4151 C C . ASN B 1 170 ? -7.887 9.07 14.711 1 98.88 170 ASN B C 1
ATOM 4153 O O . ASN B 1 170 ? -7.074 8.148 14.602 1 98.88 170 ASN B O 1
ATOM 4157 N N . ASP B 1 171 ? -8.148 9.93 13.719 1 98.81 171 ASP B N 1
ATOM 4158 C CA . ASP B 1 171 ? -7.172 10.086 12.648 1 98.81 171 ASP B CA 1
ATOM 4159 C C . ASP B 1 171 ? -5.902 10.758 13.156 1 98.81 171 ASP B C 1
ATOM 4161 O O . ASP B 1 171 ? -5.879 11.977 13.359 1 98.81 171 ASP B O 1
ATOM 4165 N N . TRP B 1 172 ? -4.871 9.984 13.305 1 98.62 172 TRP B N 1
ATOM 4166 C CA . TRP B 1 172 ? -3.637 10.484 13.898 1 98.62 172 TRP B CA 1
ATOM 4167 C C . TRP B 1 172 ? -2.492 10.445 12.891 1 98.62 172 TRP B C 1
ATOM 4169 O O . TRP B 1 172 ? -1.327 10.305 13.273 1 98.62 172 TRP B O 1
ATOM 4179 N N . SER B 1 173 ? -2.775 10.555 11.586 1 98.19 173 SER B N 1
ATOM 4180 C CA . SER B 1 173 ? -1.782 10.438 10.523 1 98.19 173 SER B CA 1
ATOM 4181 C C . SER B 1 173 ? -0.638 11.43 10.719 1 98.19 173 SER B C 1
ATOM 4183 O O . SER B 1 173 ? 0.533 11.039 10.711 1 98.19 173 SER B O 1
ATOM 4185 N N . SER B 1 174 ? -0.948 12.664 10.945 1 98.06 174 SER B N 1
ATOM 4186 C CA . SER B 1 174 ? 0.102 13.68 11.023 1 98.06 174 SER B CA 1
ATOM 4187 C C . SER B 1 174 ? 0.578 13.875 12.461 1 98.06 174 SER B C 1
ATOM 4189 O O . SER B 1 174 ? 1.569 14.562 12.703 1 98.06 174 SER B O 1
ATOM 4191 N N . GLY B 1 175 ? -0.079 13.203 13.43 1 98.31 175 GLY B N 1
ATOM 4192 C CA . GLY B 1 175 ? 0.306 13.383 14.82 1 98.31 175 GLY B CA 1
ATOM 4193 C C . GLY B 1 175 ? 0.873 12.125 15.453 1 98.31 175 GLY B C 1
ATOM 4194 O O . GLY B 1 175 ? 1.411 12.172 16.562 1 98.31 175 GLY B O 1
ATOM 4195 N N . ILE B 1 176 ? 0.794 10.992 14.719 1 98.12 176 ILE B N 1
ATOM 4196 C CA . ILE B 1 176 ? 1.218 9.727 15.297 1 98.12 176 ILE B CA 1
ATOM 4197 C C . ILE B 1 176 ? 2.689 9.805 15.695 1 98.12 176 ILE B C 1
ATOM 4199 O O . ILE B 1 176 ? 3.52 10.305 14.938 1 98.12 176 ILE B O 1
ATOM 4203 N N . LEU B 1 177 ? 3.018 9.406 16.938 1 98.25 177 LEU B N 1
ATOM 4204 C CA . LEU B 1 177 ? 4.359 9.305 17.5 1 98.25 177 LEU B CA 1
ATOM 4205 C C . LEU B 1 177 ? 4.961 10.695 17.734 1 98.25 177 LEU B C 1
ATOM 4207 O O . LEU B 1 177 ? 6.156 10.82 18 1 98.25 177 LEU B O 1
ATOM 4211 N N . SER B 1 178 ? 4.18 11.781 17.562 1 98.25 178 SER B N 1
ATOM 4212 C CA . SER B 1 178 ? 4.719 13.133 17.719 1 98.25 178 SER B CA 1
ATOM 4213 C C . SER B 1 178 ? 4.77 13.547 19.188 1 98.25 178 SER B C 1
ATOM 4215 O O . SER B 1 178 ? 5.508 14.461 19.547 1 98.25 178 SER B O 1
ATOM 4217 N N . GLU B 1 179 ? 3.967 12.922 19.969 1 98.25 179 GLU B N 1
ATOM 4218 C CA . GLU B 1 179 ? 3.834 13.203 21.406 1 98.25 179 GLU B CA 1
ATOM 4219 C C . GLU B 1 179 ? 3.246 12.008 22.141 1 98.25 179 GLU B C 1
ATOM 4221 O O . GLU B 1 179 ? 2.734 11.07 21.516 1 98.25 179 GLU B O 1
ATOM 4226 N N . GLU B 1 180 ? 3.379 12 23.406 1 97.69 180 GLU B N 1
ATOM 4227 C CA . GLU B 1 180 ? 2.781 10.93 24.203 1 97.69 180 GLU B CA 1
ATOM 4228 C C . GLU B 1 180 ? 1.264 11.078 24.281 1 97.69 180 GLU B C 1
ATOM 4230 O O . GLU B 1 180 ? 0.753 12.18 24.5 1 97.69 180 GLU B O 1
ATOM 4235 N N . ILE B 1 181 ? 0.575 10.008 24.031 1 97.81 181 ILE B N 1
ATOM 4236 C CA . ILE B 1 181 ? -0.867 9.93 24.25 1 97.81 181 ILE B CA 1
ATOM 4237 C C . ILE B 1 181 ? -1.207 8.656 25.031 1 97.81 181 ILE B C 1
ATOM 4239 O O . ILE B 1 181 ? -0.41 7.719 25.062 1 97.81 181 ILE B O 1
ATOM 4243 N N . ASN B 1 182 ? -2.361 8.672 25.688 1 98.31 182 ASN B N 1
ATOM 4244 C CA . ASN B 1 182 ? -2.883 7.453 26.297 1 98.31 182 ASN B CA 1
ATOM 4245 C C . ASN B 1 182 ? -3.74 6.656 25.312 1 98.31 182 ASN B C 1
ATOM 4247 O O . ASN B 1 182 ? -4.898 6.996 25.078 1 98.31 182 ASN B O 1
ATOM 4251 N N . VAL B 1 183 ? -3.227 5.562 24.828 1 98.75 183 VAL B N 1
ATOM 4252 C CA . VAL B 1 183 ? -3.887 4.766 23.797 1 98.75 183 VAL B CA 1
ATOM 4253 C C . VAL B 1 183 ? -5.258 4.312 24.297 1 98.75 183 VAL B C 1
ATOM 4255 O O . VAL B 1 183 ? -6.211 4.23 23.516 1 98.75 183 VAL B O 1
ATOM 4258 N N . SER B 1 184 ? -5.426 4.109 25.547 1 98.5 184 SER B N 1
ATOM 4259 C CA . SER B 1 184 ? -6.656 3.584 26.125 1 98.5 184 SER B CA 1
ATOM 4260 C C . SER B 1 184 ? -7.797 4.594 26.016 1 98.5 184 SER B C 1
ATOM 4262 O O . SER B 1 184 ? -8.961 4.246 26.219 1 98.5 184 SER B O 1
ATOM 4264 N N . ASP B 1 185 ? -7.469 5.832 25.766 1 98.31 185 ASP B N 1
ATOM 4265 C CA . ASP B 1 185 ? -8.5 6.852 25.594 1 98.31 185 ASP B CA 1
ATOM 4266 C C . ASP B 1 185 ? -9.227 6.68 24.266 1 98.31 185 ASP B C 1
ATOM 4268 O O . ASP B 1 185 ? -10.281 7.281 24.047 1 98.31 185 ASP B O 1
ATOM 4272 N N . TYR B 1 186 ? -8.711 5.828 23.422 1 98.69 186 TYR B N 1
ATOM 4273 C CA . TYR B 1 186 ? -9.234 5.695 22.062 1 98.69 186 TYR B CA 1
ATOM 4274 C C . TYR B 1 186 ? -9.719 4.273 21.797 1 98.69 186 TYR B C 1
ATOM 4276 O O . TYR B 1 186 ? -9.203 3.318 22.391 1 98.69 186 TYR B O 1
ATOM 4284 N N . GLY B 1 187 ? -10.719 4.168 20.953 1 98.81 187 GLY B N 1
ATOM 4285 C CA . GLY B 1 187 ? -11.102 2.867 20.422 1 98.81 187 GLY B CA 1
ATOM 4286 C C . GLY B 1 187 ? -10.273 2.447 19.219 1 98.81 187 GLY B C 1
ATOM 4287 O O . GLY B 1 187 ? -9.961 1.266 19.047 1 98.81 187 GLY B O 1
ATOM 4288 N N . VAL B 1 188 ? -10.008 3.428 18.375 1 98.94 188 VAL B N 1
ATOM 4289 C CA . VAL B 1 188 ? -9.18 3.215 17.188 1 98.94 188 VAL B CA 1
ATOM 4290 C C . VAL B 1 188 ? -8.258 4.414 16.984 1 98.94 188 VAL B C 1
ATOM 4292 O O . VAL B 1 188 ? -8.688 5.562 17.109 1 98.94 188 VAL B O 1
ATOM 4295 N N . ILE B 1 189 ? -6.988 4.16 16.75 1 98.94 189 ILE B N 1
ATOM 4296 C CA . ILE B 1 189 ? -6.031 5.121 16.234 1 98.94 189 ILE B CA 1
ATOM 4297 C C . ILE B 1 189 ? -5.52 4.648 14.867 1 98.94 189 ILE B C 1
ATOM 4299 O O . ILE B 1 189 ? -5.066 3.508 14.734 1 98.94 189 ILE B O 1
ATOM 4303 N N . TYR B 1 190 ? -5.645 5.461 13.867 1 98.88 190 TYR B N 1
ATOM 4304 C CA . TYR B 1 190 ? -5.117 5.051 12.57 1 98.88 190 TYR B CA 1
ATOM 4305 C C . TYR B 1 190 ? -4.258 6.148 11.961 1 98.88 190 TYR B C 1
ATOM 4307 O O . TYR B 1 190 ? -4.402 7.324 12.305 1 98.88 190 TYR B O 1
ATOM 4315 N N . ALA B 1 191 ? -3.32 5.75 11.094 1 98.75 191 ALA B N 1
ATOM 4316 C CA . ALA B 1 191 ? -2.379 6.711 10.531 1 98.75 191 ALA B CA 1
ATOM 4317 C C . ALA B 1 191 ? -1.755 6.176 9.242 1 98.75 191 ALA B C 1
ATOM 4319 O O . ALA B 1 191 ? -1.243 5.055 9.219 1 98.75 191 ALA B O 1
ATOM 4320 N N . GLY B 1 192 ? -1.867 6.98 8.148 1 97.94 192 GLY B N 1
ATOM 4321 C CA . GLY B 1 192 ? -0.933 6.73 7.062 1 97.94 192 GLY B CA 1
ATOM 4322 C C . GLY B 1 192 ? 0.517 6.918 7.465 1 97.94 192 GLY B C 1
ATOM 4323 O O . GLY B 1 192 ? 0.845 7.844 8.211 1 97.94 192 GLY B O 1
ATOM 4324 N N . ALA B 1 193 ? 1.382 6.16 6.965 1 96.75 193 ALA B N 1
ATOM 4325 C CA . ALA B 1 193 ? 2.736 6.094 7.508 1 96.75 193 ALA B CA 1
ATOM 4326 C C . ALA B 1 193 ? 3.584 7.258 7 1 96.75 193 ALA B C 1
ATOM 4328 O O . ALA B 1 193 ? 4.562 7.648 7.645 1 96.75 193 ALA B O 1
ATOM 4329 N N . GLN B 1 194 ? 3.283 7.871 5.914 1 96.5 194 GLN B N 1
ATOM 4330 C CA . GLN B 1 194 ? 4.176 8.688 5.094 1 96.5 194 GLN B CA 1
ATOM 4331 C C . GLN B 1 194 ? 4.473 10.023 5.766 1 96.5 194 GLN B C 1
ATOM 4333 O O . GLN B 1 194 ? 5.133 10.883 5.18 1 96.5 194 GLN B O 1
ATOM 4338 N N . LYS B 1 195 ? 3.943 10.234 6.934 1 95.25 195 LYS B N 1
ATOM 4339 C CA . LYS B 1 195 ? 4.176 11.5 7.625 1 95.25 195 LYS B CA 1
ATOM 4340 C C . LYS B 1 195 ? 5.164 11.328 8.773 1 95.25 195 LYS B C 1
ATOM 4342 O O . LYS B 1 195 ? 6.293 11.82 8.719 1 95.25 195 LYS B O 1
ATOM 4347 N N . ASN B 1 196 ? 4.887 10.422 9.672 1 94.69 196 ASN B N 1
ATOM 4348 C CA . ASN B 1 196 ? 5.719 10.266 10.859 1 94.69 196 ASN B CA 1
ATOM 4349 C C . ASN B 1 196 ? 6.207 8.828 11.023 1 94.69 196 ASN B C 1
ATOM 4351 O O . ASN B 1 196 ? 7.188 8.57 11.727 1 94.69 196 ASN B O 1
ATOM 4355 N N . LEU B 1 197 ? 5.641 7.91 10.297 1 94.69 197 LEU B N 1
ATOM 4356 C CA . LEU B 1 197 ? 5.844 6.5 10.609 1 94.69 197 LEU B CA 1
ATOM 4357 C C . LEU B 1 197 ? 6.801 5.852 9.617 1 94.69 197 LEU B C 1
ATOM 4359 O O . LEU B 1 197 ? 7.414 4.828 9.914 1 94.69 197 LEU B O 1
ATOM 4363 N N . GLY B 1 198 ? 6.785 6.391 8.445 1 95.94 198 GLY B N 1
ATOM 4364 C CA . GLY B 1 198 ? 7.516 5.73 7.379 1 95.94 198 GLY B CA 1
ATOM 4365 C C . GLY B 1 198 ? 7.102 6.191 5.996 1 95.94 198 GLY B C 1
ATOM 4366 O O . GLY B 1 198 ? 6.754 7.359 5.805 1 95.94 198 GLY B O 1
ATOM 4367 N N . PRO B 1 199 ? 7.285 5.316 5.012 1 97.62 199 PRO B N 1
ATOM 4368 C CA . PRO B 1 199 ? 6.918 5.703 3.646 1 97.62 199 PRO B CA 1
ATOM 4369 C C . PRO B 1 199 ? 5.418 5.578 3.381 1 97.62 199 PRO B C 1
ATOM 4371 O O . PRO B 1 199 ? 4.695 4.977 4.18 1 97.62 199 PRO B O 1
ATOM 4374 N N . SER B 1 200 ? 4.996 6.215 2.295 1 98 200 SER B N 1
ATOM 4375 C CA . SER B 1 200 ? 3.625 5.992 1.851 1 98 200 SER B CA 1
ATOM 4376 C C . SER B 1 200 ? 3.404 4.539 1.438 1 98 200 SER B C 1
ATOM 4378 O O . SER B 1 200 ? 4.355 3.838 1.09 1 98 200 SER B O 1
ATOM 4380 N N . GLY B 1 201 ? 2.117 4.078 1.58 1 97.62 201 GLY B N 1
ATOM 4381 C CA . GLY B 1 201 ? 1.771 2.736 1.142 1 97.62 201 GLY B CA 1
ATOM 4382 C C . GLY B 1 201 ? 1.478 1.791 2.291 1 97.62 201 GLY B C 1
ATOM 4383 O O . GLY B 1 201 ? 1.057 0.653 2.074 1 97.62 201 GLY B O 1
ATOM 4384 N N . VAL B 1 202 ? 1.697 2.256 3.518 1 98.12 202 VAL B N 1
ATOM 4385 C CA . VAL B 1 202 ? 1.359 1.472 4.703 1 98.12 202 VAL B CA 1
ATOM 4386 C C . VAL B 1 202 ? 0.496 2.307 5.645 1 98.12 202 VAL B C 1
ATOM 4388 O O . VAL B 1 202 ? 0.771 3.486 5.867 1 98.12 202 VAL B O 1
ATOM 4391 N N . THR B 1 203 ? -0.526 1.697 6.074 1 98.62 203 THR B N 1
ATOM 4392 C CA . THR B 1 203 ? -1.41 2.285 7.074 1 98.62 203 THR B CA 1
ATOM 4393 C C . THR B 1 203 ? -1.37 1.483 8.375 1 98.62 203 THR B C 1
ATOM 4395 O O . THR B 1 203 ? -1.453 0.254 8.352 1 98.62 203 THR B O 1
ATOM 4398 N N . VAL B 1 204 ? -1.193 2.133 9.461 1 98.81 204 VAL B N 1
ATOM 4399 C CA . VAL B 1 204 ? -1.222 1.473 10.758 1 98.81 204 VAL B CA 1
ATOM 4400 C C . VAL B 1 204 ? -2.568 1.721 11.438 1 98.81 204 VAL B C 1
ATOM 4402 O O . VAL B 1 204 ? -3.051 2.855 11.477 1 98.81 204 VAL B O 1
ATOM 4405 N N . VAL B 1 205 ? -3.174 0.664 11.914 1 98.88 205 VAL B N 1
ATOM 4406 C CA . VAL B 1 205 ? -4.41 0.736 12.68 1 98.88 205 VAL B CA 1
ATOM 4407 C C . VAL B 1 205 ? -4.215 0.066 14.039 1 98.88 205 VAL B C 1
ATOM 4409 O O . VAL B 1 205 ? -3.84 -1.106 14.117 1 98.88 20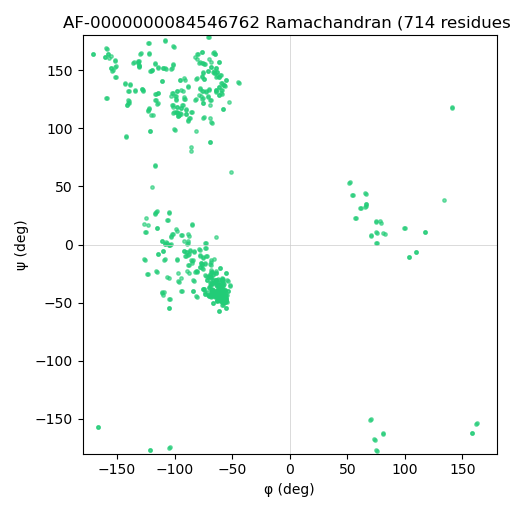5 VAL B O 1
ATOM 4412 N N . ILE B 1 206 ? -4.301 0.806 15.047 1 98.94 206 ILE B N 1
ATOM 4413 C CA . ILE B 1 206 ? -4.359 0.323 16.422 1 98.94 206 ILE B CA 1
ATOM 4414 C C . ILE B 1 206 ? -5.809 0.295 16.891 1 98.94 206 ILE B C 1
ATOM 4416 O O . ILE B 1 206 ? -6.445 1.343 17.031 1 98.94 206 ILE B O 1
ATOM 4420 N N . ILE B 1 207 ? -6.355 -0.879 17.156 1 98.94 207 ILE B N 1
ATOM 4421 C CA . ILE B 1 207 ? -7.793 -1.011 17.375 1 98.94 207 ILE B CA 1
ATOM 4422 C C . ILE B 1 207 ? -8.055 -1.88 18.594 1 98.94 207 ILE B C 1
ATOM 4424 O O . ILE B 1 207 ? -7.426 -2.926 18.766 1 98.94 207 ILE B O 1
ATOM 4428 N N . ARG B 1 208 ? -8.914 -1.412 19.438 1 98.88 208 ARG B N 1
ATOM 4429 C CA . ARG B 1 208 ? -9.32 -2.189 20.594 1 98.88 208 ARG B CA 1
ATOM 4430 C C . ARG B 1 208 ? -10 -3.49 20.172 1 98.88 208 ARG B C 1
ATOM 4432 O O . ARG B 1 208 ? -10.836 -3.498 19.281 1 98.88 208 ARG B O 1
ATOM 4439 N N . ASP B 1 209 ? -9.656 -4.57 20.797 1 98.12 209 ASP B N 1
ATOM 4440 C CA . ASP B 1 209 ? -10.023 -5.902 20.312 1 98.12 209 ASP B CA 1
ATOM 4441 C C . ASP B 1 209 ? -11.531 -6.098 20.328 1 98.12 209 ASP B C 1
ATOM 4443 O O . ASP B 1 209 ? -12.078 -6.793 19.469 1 98.12 209 ASP B O 1
ATOM 4447 N N . ASP B 1 210 ? -12.32 -5.488 21.328 1 98.38 210 ASP B N 1
ATOM 4448 C CA . ASP B 1 210 ? -13.766 -5.68 21.438 1 98.38 210 ASP B CA 1
ATOM 4449 C C . ASP B 1 210 ? -14.5 -5.027 20.266 1 98.38 210 ASP B C 1
ATOM 4451 O O . ASP B 1 210 ? -15.68 -5.301 20.047 1 98.38 210 ASP B O 1
ATOM 4455 N N . LEU B 1 211 ? -13.859 -4.145 19.5 1 98.5 211 LEU B N 1
ATOM 4456 C CA . LEU B 1 211 ? -14.484 -3.436 18.391 1 98.5 211 LEU B CA 1
ATOM 4457 C C . LEU B 1 211 ? -14.391 -4.254 17.094 1 98.5 211 LEU B C 1
ATOM 4459 O O . LEU B 1 211 ? -15 -3.895 16.094 1 98.5 211 LEU B O 1
ATOM 4463 N N . ILE B 1 212 ? -13.68 -5.297 17.094 1 98.56 212 ILE B N 1
ATOM 4464 C CA . ILE B 1 212 ? -13.453 -6.129 15.922 1 98.56 212 ILE B CA 1
ATOM 4465 C C . ILE B 1 212 ? -14.508 -7.227 15.852 1 98.56 212 ILE B C 1
ATOM 4467 O O . ILE B 1 212 ? -14.852 -7.832 16.875 1 98.56 212 ILE B O 1
ATOM 4471 N N . GLY B 1 213 ? -14.992 -7.57 14.625 1 96.38 213 GLY B N 1
ATOM 4472 C CA . GLY B 1 213 ? -15.828 -8.742 14.438 1 96.38 213 GLY B CA 1
ATOM 4473 C C . GLY B 1 213 ? -17.297 -8.414 14.352 1 96.38 213 GLY B C 1
ATOM 4474 O O . GLY B 1 213 ? -18.141 -9.312 14.422 1 96.38 213 GLY B O 1
ATOM 4475 N N . HIS B 1 214 ? -17.625 -7.121 14.164 1 93.75 214 HIS B N 1
ATOM 4476 C CA . HIS B 1 214 ? -19.016 -6.719 14.164 1 93.75 214 HIS B CA 1
ATOM 4477 C C . HIS B 1 214 ? -19.469 -6.285 12.766 1 93.75 214 HIS B C 1
ATOM 4479 O O . HIS B 1 214 ? -20.609 -5.863 12.578 1 93.75 214 HIS B O 1
ATOM 4485 N N . ALA B 1 215 ? -18.609 -6.387 11.789 1 94.5 215 ALA B N 1
ATOM 4486 C CA . ALA B 1 215 ? -18.938 -5.984 10.422 1 94.5 215 ALA B CA 1
ATOM 4487 C C . ALA B 1 215 ? -19.984 -6.918 9.812 1 94.5 215 ALA B C 1
ATOM 4489 O O . ALA B 1 215 ? -20.125 -8.062 10.242 1 94.5 215 ALA B O 1
ATOM 4490 N N . PRO B 1 216 ? -20.766 -6.391 8.875 1 94.19 216 PRO B N 1
ATOM 4491 C CA . PRO B 1 216 ? -21.719 -7.262 8.188 1 94.19 216 PRO B CA 1
ATOM 4492 C C . PRO B 1 216 ? -21.047 -8.391 7.418 1 94.19 216 PRO B C 1
ATOM 4494 O O . PRO B 1 216 ? -19.906 -8.234 6.957 1 94.19 216 PRO B O 1
ATOM 4497 N N . ASP B 1 217 ? -21.766 -9.453 7.164 1 91.38 217 ASP B N 1
ATOM 4498 C CA . ASP B 1 217 ? -21.219 -10.656 6.551 1 91.38 217 ASP B CA 1
ATOM 4499 C C . ASP B 1 217 ? -20.844 -10.414 5.09 1 91.38 217 ASP B C 1
ATOM 4501 O O . ASP B 1 217 ? -19.938 -11.07 4.559 1 91.38 217 ASP B O 1
ATOM 4505 N N . ASN B 1 218 ? -21.484 -9.492 4.473 1 93.44 218 ASN B N 1
ATOM 4506 C CA . ASN B 1 218 ? -21.25 -9.297 3.043 1 93.44 218 ASN B CA 1
ATOM 4507 C C . ASN B 1 218 ? -20.203 -8.227 2.781 1 93.44 218 ASN B C 1
ATOM 4509 O O . ASN B 1 218 ? -20.016 -7.793 1.643 1 93.44 218 ASN B O 1
ATOM 4513 N N . LEU B 1 219 ? -19.547 -7.766 3.871 1 97.06 219 LEU B N 1
ATOM 4514 C CA . LEU B 1 219 ? -18.469 -6.793 3.701 1 97.06 219 LEU B CA 1
ATOM 4515 C C . LEU B 1 219 ? -17.312 -7.402 2.924 1 97.06 219 LEU B C 1
ATOM 4517 O O . LEU B 1 219 ? -16.922 -8.547 3.174 1 97.06 219 LEU B O 1
ATOM 4521 N N . PRO B 1 220 ? -16.812 -6.699 1.891 1 97.81 220 PRO B N 1
ATOM 4522 C CA . PRO B 1 220 ? -15.602 -7.195 1.231 1 97.81 220 PRO B CA 1
ATOM 4523 C C . PRO B 1 220 ? -14.531 -7.656 2.223 1 97.81 220 PRO B C 1
ATOM 4525 O O . PRO B 1 220 ? -14.273 -6.977 3.221 1 97.81 220 PRO B O 1
ATOM 4528 N N . THR B 1 221 ? -13.891 -8.75 1.931 1 98.25 221 THR B N 1
ATOM 4529 C CA . THR B 1 221 ? -12.977 -9.422 2.84 1 98.25 221 THR B CA 1
ATOM 4530 C C . THR B 1 221 ? -11.828 -8.5 3.24 1 98.25 221 THR B C 1
ATOM 4532 O O . THR B 1 221 ? -11.469 -8.422 4.418 1 98.25 221 THR B O 1
ATOM 4535 N N . MET B 1 222 ? -11.352 -7.73 2.322 1 98.44 222 MET B N 1
ATOM 4536 C CA . MET B 1 222 ? -10.18 -6.887 2.547 1 98.44 222 MET B CA 1
ATOM 4537 C C . MET B 1 222 ? -10.547 -5.641 3.346 1 98.44 222 MET B C 1
ATOM 4539 O O . MET B 1 222 ? -9.672 -4.902 3.791 1 98.44 222 MET B O 1
ATOM 4543 N N . LEU B 1 223 ? -11.844 -5.375 3.557 1 98.62 223 LEU B N 1
ATOM 4544 C CA . LEU B 1 223 ? -12.273 -4.188 4.293 1 98.62 223 LEU B CA 1
ATOM 4545 C C . LEU B 1 223 ? -12.711 -4.555 5.703 1 98.62 223 LEU B C 1
ATOM 4547 O O . LEU B 1 223 ? -13.133 -3.688 6.473 1 98.62 223 LEU B O 1
ATOM 4551 N N . ASP B 1 224 ? -12.664 -5.824 6.07 1 98.69 224 ASP B N 1
ATOM 4552 C CA . ASP B 1 224 ? -13.047 -6.336 7.379 1 98.69 224 ASP B CA 1
ATOM 4553 C C . ASP B 1 224 ? -11.852 -6.406 8.32 1 98.69 224 ASP B C 1
ATOM 4555 O O . ASP B 1 224 ? -10.914 -7.168 8.086 1 98.69 224 ASP B O 1
ATOM 4559 N N . TYR B 1 225 ? -11.914 -5.688 9.445 1 98.81 225 TYR B N 1
ATOM 4560 C CA . TYR B 1 225 ? -10.812 -5.719 10.398 1 98.81 225 TYR B CA 1
ATOM 4561 C C . TYR B 1 225 ? -10.594 -7.133 10.922 1 98.81 225 TYR B C 1
ATOM 4563 O O . TYR B 1 225 ? -9.461 -7.516 11.227 1 98.81 225 TYR B O 1
ATOM 4571 N N . LYS B 1 226 ? -11.617 -7.887 11.039 1 98.62 226 LYS B N 1
ATOM 4572 C CA . LYS B 1 226 ? -11.508 -9.258 11.539 1 98.62 226 LYS B CA 1
ATOM 4573 C C . LYS B 1 226 ? -10.586 -10.094 10.648 1 98.62 226 LYS B C 1
ATOM 4575 O O . LYS B 1 226 ? -9.812 -10.914 11.148 1 98.62 226 LYS B O 1
ATOM 4580 N N . THR B 1 227 ? -10.719 -9.906 9.336 1 98.38 227 THR B N 1
ATOM 4581 C CA . THR B 1 227 ? -9.859 -10.602 8.391 1 98.38 227 THR B CA 1
ATOM 4582 C C . THR B 1 227 ? -8.383 -10.344 8.703 1 98.38 227 THR B C 1
ATOM 4584 O O . THR B 1 227 ? -7.586 -11.273 8.773 1 98.38 227 THR B O 1
ATOM 4587 N N . HIS B 1 228 ? -8.055 -9.109 8.938 1 98.44 228 HIS B N 1
ATOM 4588 C CA . HIS B 1 228 ? -6.68 -8.695 9.164 1 98.44 228 HIS B CA 1
ATOM 4589 C C . HIS B 1 228 ? -6.203 -9.102 10.555 1 98.44 228 HIS B C 1
ATOM 4591 O O . HIS B 1 228 ? -5.039 -9.461 10.734 1 98.44 228 HIS B O 1
ATOM 4597 N N . GLU B 1 229 ? -7.098 -8.984 11.516 1 98.44 229 GLU B N 1
ATOM 4598 C CA . GLU B 1 229 ? -6.766 -9.445 12.859 1 98.44 229 GLU B CA 1
ATOM 4599 C C . GLU B 1 229 ? -6.449 -10.938 12.875 1 98.44 229 GLU B C 1
ATOM 4601 O O . GLU B 1 229 ? -5.422 -11.352 13.422 1 98.44 229 GLU B O 1
ATOM 4606 N N . LYS B 1 230 ? -7.242 -11.773 12.234 1 97.81 230 LYS B N 1
ATOM 4607 C CA . LYS B 1 230 ? -7.102 -13.227 12.234 1 97.81 230 LYS B CA 1
ATOM 4608 C C . LYS B 1 230 ? -5.82 -13.656 11.523 1 97.81 230 LYS B C 1
ATOM 4610 O O . LYS B 1 230 ? -5.211 -14.664 11.891 1 97.81 230 LYS B O 1
ATOM 4615 N N . SER B 1 231 ? -5.43 -12.867 10.555 1 97.19 231 SER B N 1
ATOM 4616 C CA . SER B 1 231 ? -4.273 -13.242 9.75 1 97.19 231 SER B CA 1
ATOM 4617 C C . SER B 1 231 ? -3.035 -12.445 10.148 1 97.19 231 SER B C 1
ATOM 4619 O O . SER B 1 231 ? -2.027 -12.461 9.438 1 97.19 231 SER B O 1
ATOM 4621 N N . ASP B 1 232 ? -3.121 -11.664 11.211 1 96.81 232 ASP B N 1
ATOM 4622 C CA . ASP B 1 232 ? -2.014 -10.852 11.703 1 96.81 232 ASP B CA 1
ATOM 4623 C C . ASP B 1 232 ? -1.454 -9.953 10.609 1 96.81 232 ASP B C 1
ATOM 4625 O O . ASP B 1 232 ? -0.243 -9.93 10.375 1 96.81 232 ASP B O 1
ATOM 4629 N N . SER B 1 233 ? -2.373 -9.359 9.844 1 96.62 233 SER B N 1
ATOM 4630 C CA . SER B 1 233 ? -2.074 -8.398 8.789 1 96.62 233 SER B CA 1
ATOM 4631 C C . SER B 1 233 ? -1.525 -9.102 7.547 1 96.62 233 SER B C 1
ATOM 4633 O O . SER B 1 233 ? -1.05 -8.445 6.617 1 96.62 233 SER B O 1
ATOM 4635 N N . LEU B 1 234 ? -1.576 -10.414 7.484 1 96.75 234 LEU B N 1
ATOM 4636 C CA . LEU B 1 234 ? -0.945 -11.164 6.406 1 96.75 234 LEU B CA 1
ATOM 4637 C C . LEU B 1 234 ? -1.987 -11.922 5.59 1 96.75 234 LEU B C 1
ATOM 4639 O O . LEU B 1 234 ? -1.722 -13.031 5.105 1 96.75 234 LEU B O 1
ATOM 4643 N N . TYR B 1 235 ? -3.275 -11.422 5.547 1 96.19 235 TYR B N 1
ATOM 4644 C CA . TYR B 1 235 ? -4.262 -12.102 4.719 1 96.19 235 TYR B CA 1
ATOM 4645 C C . TYR B 1 235 ? -3.783 -12.211 3.275 1 96.19 235 TYR B C 1
ATOM 4647 O O . TYR B 1 235 ? -3.84 -13.281 2.674 1 96.19 235 TYR B O 1
ATOM 4655 N N . ASN B 1 236 ? -3.455 -11.117 2.723 1 95.81 236 ASN B N 1
ATOM 4656 C CA . ASN B 1 236 ? -2.693 -11.102 1.479 1 95.81 236 ASN B CA 1
ATOM 4657 C C . ASN B 1 236 ? -1.259 -10.633 1.707 1 95.81 236 ASN B C 1
ATOM 4659 O O . ASN B 1 236 ? -0.85 -10.398 2.846 1 95.81 236 ASN B O 1
ATOM 4663 N N . THR B 1 237 ? -0.436 -10.664 0.646 1 96.19 237 THR B N 1
ATOM 4664 C CA . THR B 1 237 ? 0.935 -10.188 0.766 1 96.19 237 THR B CA 1
ATOM 4665 C C . THR B 1 237 ? 0.958 -8.727 1.22 1 96.19 237 THR B C 1
ATOM 4667 O O . THR B 1 237 ? 0.421 -7.852 0.537 1 96.19 237 THR B O 1
ATOM 4670 N N . PRO B 1 238 ? 1.506 -8.438 2.379 1 97.62 238 PRO B N 1
ATOM 4671 C CA . PRO B 1 238 ? 1.581 -7.059 2.859 1 97.62 238 PRO B CA 1
ATOM 4672 C C . PRO B 1 238 ? 2.668 -6.246 2.158 1 97.62 238 PRO B C 1
ATOM 4674 O O . PRO B 1 238 ? 3.465 -6.805 1.398 1 97.62 238 PRO B O 1
ATOM 4677 N N . PRO B 1 239 ? 2.643 -4.906 2.291 1 98 239 PRO B N 1
ATOM 4678 C CA . PRO B 1 239 ? 3.777 -4.113 1.812 1 98 239 PRO B CA 1
ATOM 4679 C C . PRO B 1 239 ? 5.035 -4.316 2.65 1 98 239 PRO B C 1
ATOM 4681 O O . PRO B 1 239 ? 5.344 -3.5 3.521 1 98 239 PRO B O 1
ATOM 4684 N N . THR B 1 240 ? 5.816 -5.254 2.346 1 98.44 240 THR B N 1
ATOM 4685 C CA . THR B 1 240 ? 6.91 -5.758 3.172 1 98.44 240 THR B CA 1
ATOM 4686 C C . THR B 1 240 ? 7.957 -4.672 3.404 1 98.44 240 THR B C 1
ATOM 4688 O O . THR B 1 240 ? 8.398 -4.461 4.535 1 98.44 240 THR B O 1
ATOM 4691 N N . PHE B 1 241 ? 8.352 -3.941 2.305 1 98.56 241 PHE B N 1
ATOM 4692 C CA . PHE B 1 241 ? 9.352 -2.891 2.443 1 98.56 241 PHE B CA 1
ATOM 4693 C C . PHE B 1 241 ? 8.852 -1.787 3.367 1 98.56 241 PHE B C 1
ATOM 4695 O O . PHE B 1 241 ? 9.602 -1.281 4.203 1 98.56 241 PHE B O 1
ATOM 4702 N N . GLY B 1 242 ? 7.582 -1.408 3.166 1 98.5 242 GLY B N 1
ATOM 4703 C CA . GLY B 1 242 ? 7 -0.391 4.027 1 98.5 242 GLY B CA 1
ATOM 4704 C C . GLY B 1 242 ? 7.027 -0.764 5.496 1 98.5 242 GLY B C 1
ATOM 4705 O O . GLY B 1 242 ? 7.371 0.061 6.344 1 98.5 242 GLY B O 1
ATOM 4706 N N . ILE B 1 243 ? 6.695 -1.961 5.816 1 98.75 243 ILE B N 1
ATOM 4707 C CA . ILE B 1 243 ? 6.672 -2.434 7.195 1 98.75 243 ILE B CA 1
ATOM 4708 C C . ILE B 1 243 ? 8.094 -2.449 7.758 1 98.75 243 ILE B C 1
ATOM 4710 O O . ILE B 1 243 ? 8.32 -2.035 8.898 1 98.75 243 ILE B O 1
ATOM 4714 N N . TYR B 1 244 ? 9.039 -2.893 6.926 1 98.75 244 TYR B N 1
ATOM 4715 C CA . TYR B 1 244 ? 10.453 -2.852 7.297 1 98.75 244 TYR B CA 1
ATOM 4716 C C . TYR B 1 244 ? 10.883 -1.43 7.637 1 98.75 244 TYR B C 1
ATOM 4718 O O . TYR B 1 244 ? 11.516 -1.198 8.672 1 98.75 244 TYR B O 1
ATOM 4726 N N . MET B 1 245 ? 10.5 -0.46 6.852 1 98.75 245 MET B N 1
ATOM 4727 C CA . MET B 1 245 ? 10.867 0.938 7.066 1 98.75 245 MET B CA 1
ATOM 4728 C C . MET B 1 245 ? 10.25 1.472 8.352 1 98.75 245 MET B C 1
ATOM 4730 O O . MET B 1 245 ? 10.883 2.238 9.078 1 98.75 245 MET B O 1
ATOM 4734 N N . ILE B 1 246 ? 8.977 1.108 8.617 1 98.81 246 ILE B N 1
ATOM 4735 C CA . ILE B 1 246 ? 8.344 1.506 9.867 1 98.81 246 ILE B CA 1
ATOM 4736 C C . ILE B 1 246 ? 9.164 0.988 11.047 1 98.81 246 ILE B C 1
ATOM 4738 O O . ILE B 1 246 ? 9.383 1.71 12.023 1 98.81 246 ILE B O 1
ATOM 4742 N N . GLY B 1 247 ? 9.602 -0.274 10.93 1 98.81 247 GLY B N 1
ATOM 4743 C CA . GLY B 1 247 ? 10.453 -0.824 11.969 1 98.81 247 GLY B CA 1
ATOM 4744 C C . GLY B 1 247 ? 11.703 0.004 12.211 1 98.81 247 GLY B C 1
ATOM 4745 O O . GLY B 1 247 ? 12.055 0.287 13.359 1 98.81 247 GLY B O 1
ATOM 4746 N N . LEU B 1 248 ? 12.375 0.375 11.133 1 98.75 248 LEU B N 1
ATOM 4747 C CA . LEU B 1 248 ? 13.586 1.187 11.25 1 98.75 248 LEU B CA 1
ATOM 4748 C C . LEU B 1 248 ? 13.273 2.531 11.891 1 98.75 248 LEU B C 1
ATOM 4750 O O . LEU B 1 248 ? 14.055 3.029 12.711 1 98.75 248 LEU B O 1
ATOM 4754 N N . MET B 1 249 ? 12.164 3.166 11.555 1 98.62 249 MET B N 1
ATOM 4755 C CA . MET B 1 249 ? 11.742 4.438 12.133 1 98.62 249 MET B CA 1
ATOM 4756 C C . MET B 1 249 ? 11.523 4.297 13.641 1 98.62 249 MET B C 1
ATOM 4758 O O . MET B 1 249 ? 11.922 5.172 14.414 1 98.62 249 MET B O 1
ATOM 4762 N N . LEU B 1 250 ? 10.852 3.227 13.992 1 98.81 250 LEU B N 1
ATOM 4763 C CA . LEU B 1 250 ? 10.562 2.994 15.398 1 98.81 250 LEU B CA 1
ATOM 4764 C C . LEU B 1 250 ? 11.844 2.725 16.188 1 98.81 250 LEU B C 1
ATOM 4766 O O . LEU B 1 250 ? 11.977 3.158 17.328 1 98.81 250 LEU B O 1
ATOM 4770 N N . GLU B 1 251 ? 12.773 1.986 15.594 1 98.62 251 GLU B N 1
ATOM 4771 C CA . GLU B 1 251 ? 14.078 1.801 16.219 1 98.62 251 GLU B CA 1
ATOM 4772 C C . GLU B 1 251 ? 14.773 3.139 16.453 1 98.62 251 GLU B C 1
ATOM 4774 O O . GLU B 1 251 ? 15.383 3.355 17.5 1 98.62 251 GLU B O 1
ATOM 4779 N N . TRP B 1 252 ? 14.688 3.953 15.461 1 98.62 252 TRP B N 1
ATOM 4780 C CA . TRP B 1 252 ? 15.273 5.285 15.555 1 98.62 252 TRP B CA 1
ATOM 4781 C C . TRP B 1 252 ? 14.648 6.082 16.688 1 98.62 252 TRP B C 1
ATOM 4783 O O . TRP B 1 252 ? 15.359 6.648 17.531 1 98.62 252 TRP B O 1
ATOM 4793 N N . ILE B 1 253 ? 13.359 6.098 16.828 1 98.5 253 ILE B N 1
ATOM 4794 C CA . ILE B 1 253 ? 12.641 6.809 17.875 1 98.5 253 ILE B CA 1
ATOM 4795 C C . ILE B 1 253 ? 13.031 6.25 19.234 1 98.5 253 ILE B C 1
ATOM 4797 O O . ILE B 1 253 ? 13.312 7.008 20.172 1 98.5 253 ILE B O 1
ATOM 4801 N N . ASP B 1 254 ? 13.016 4.961 19.312 1 98.44 254 ASP B N 1
ATOM 4802 C CA . ASP B 1 254 ? 13.375 4.297 20.562 1 98.44 254 ASP B CA 1
ATOM 4803 C C . ASP B 1 254 ? 14.797 4.656 20.984 1 98.44 254 ASP B C 1
ATOM 4805 O O . ASP B 1 254 ? 15.062 4.875 22.156 1 98.44 254 ASP B O 1
ATOM 4809 N N . SER B 1 255 ? 15.695 4.746 20.031 1 98.19 255 SER B N 1
ATOM 4810 C CA . SER B 1 255 ? 17.094 5.043 20.312 1 98.19 255 SER B CA 1
ATOM 4811 C C . SER B 1 255 ? 17.266 6.469 20.828 1 98.19 255 SER B C 1
ATOM 4813 O O . SER B 1 255 ? 18.234 6.773 21.516 1 98.19 255 SER B O 1
ATOM 4815 N N . LEU B 1 256 ? 16.344 7.352 20.531 1 97.5 256 LEU B N 1
ATOM 4816 C CA . LEU B 1 256 ? 16.406 8.75 20.938 1 97.5 256 LEU B CA 1
ATOM 4817 C C . LEU B 1 256 ? 15.875 8.938 22.344 1 97.5 256 LEU B C 1
ATOM 4819 O O . LEU B 1 256 ? 16.016 10.016 22.938 1 97.5 256 LEU B O 1
ATOM 4823 N N . GLY B 1 257 ? 15.203 7.945 22.891 1 97.62 257 GLY B N 1
ATOM 4824 C CA . GLY B 1 257 ? 14.617 8.078 24.219 1 97.62 257 GLY B CA 1
ATOM 4825 C C . GLY B 1 257 ? 13.102 7.957 24.203 1 97.62 257 GLY B C 1
ATOM 4826 O O . GLY B 1 257 ? 12.445 8.281 25.203 1 97.62 257 GLY B O 1
ATOM 4827 N N . GLY B 1 258 ? 12.555 7.539 23.094 1 97.94 258 GLY B N 1
ATOM 4828 C CA . GLY B 1 258 ? 11.125 7.297 23.016 1 97.94 258 GLY B CA 1
ATOM 4829 C C . GLY B 1 258 ? 10.32 8.562 22.797 1 97.94 258 GLY B C 1
ATOM 4830 O O . GLY B 1 258 ? 10.852 9.578 22.344 1 97.94 258 GLY B O 1
ATOM 4831 N N . LEU B 1 259 ? 9 8.508 23.062 1 98.19 259 LEU B N 1
ATOM 4832 C CA . LEU B 1 259 ? 8.086 9.586 22.703 1 98.19 259 LEU B CA 1
ATOM 4833 C C . LEU B 1 259 ? 8.289 10.797 23.625 1 98.19 259 LEU B C 1
ATOM 4835 O O . LEU B 1 259 ? 7.996 11.93 23.234 1 98.19 259 LEU B O 1
ATOM 4839 N N . LYS B 1 260 ? 8.742 10.523 24.781 1 98 260 LYS B N 1
ATOM 4840 C CA . LYS B 1 260 ? 9.023 11.656 25.656 1 98 260 LYS B CA 1
ATOM 4841 C C . LYS B 1 260 ? 10.047 12.602 25.047 1 98 260 LYS B C 1
ATOM 4843 O O . LYS B 1 260 ? 9.852 13.82 25.031 1 98 260 LYS B O 1
ATOM 4848 N N . GLU B 1 261 ? 11.094 12.023 24.562 1 98.31 261 GLU B N 1
ATOM 4849 C CA . GLU B 1 261 ? 12.141 12.82 23.922 1 98.31 261 GLU B CA 1
ATOM 4850 C C . GLU B 1 261 ? 11.648 13.43 22.609 1 98.31 261 GLU B C 1
ATOM 4852 O O . GLU B 1 261 ? 11.93 14.594 22.312 1 98.31 261 GLU B O 1
ATOM 4857 N N . ILE B 1 262 ? 10.922 12.68 21.844 1 98.38 262 ILE B N 1
ATOM 4858 C CA . ILE B 1 262 ? 10.391 13.156 20.578 1 98.38 262 ILE B CA 1
ATOM 4859 C C . ILE B 1 262 ? 9.469 14.352 20.828 1 98.38 262 ILE B C 1
ATOM 4861 O O . ILE B 1 262 ? 9.539 15.352 20.109 1 98.38 262 ILE B O 1
ATOM 4865 N N . GLU B 1 263 ? 8.602 14.258 21.781 1 98.5 263 GLU B N 1
ATOM 4866 C CA . GLU B 1 263 ? 7.688 15.352 22.125 1 98.5 263 GLU B CA 1
ATOM 4867 C C . GLU B 1 263 ? 8.453 16.609 22.516 1 98.5 263 GLU B C 1
ATOM 4869 O O . GLU B 1 263 ? 8.102 17.719 22.094 1 98.5 263 GLU B O 1
ATOM 4874 N N . LYS B 1 264 ? 9.453 16.422 23.344 1 98.69 264 LYS B N 1
ATOM 4875 C CA . LYS B 1 264 ? 10.289 17.547 23.734 1 98.69 264 LYS B CA 1
ATOM 4876 C C . LYS B 1 264 ? 10.867 18.266 22.516 1 98.69 264 LYS B C 1
ATOM 4878 O O . LYS B 1 264 ? 10.766 19.484 22.406 1 98.69 264 LYS B O 1
ATOM 4883 N N . ARG B 1 265 ? 11.43 17.547 21.625 1 98.44 265 ARG B N 1
ATOM 4884 C CA . ARG B 1 265 ? 12.016 18.094 20.406 1 98.44 265 ARG B CA 1
ATOM 4885 C C . ARG B 1 265 ? 10.961 18.797 19.547 1 98.44 265 ARG B C 1
ATOM 4887 O O . ARG B 1 265 ? 11.203 19.859 18.984 1 98.44 265 ARG B O 1
ATOM 4894 N N . ASN B 1 266 ? 9.82 18.125 19.438 1 98.69 266 ASN B N 1
ATOM 4895 C CA . ASN B 1 266 ? 8.766 18.672 18.594 1 98.69 266 ASN B CA 1
ATOM 4896 C C . ASN B 1 266 ? 8.211 19.969 19.156 1 98.69 266 ASN B C 1
ATOM 4898 O O . ASN B 1 266 ? 7.891 20.891 18.406 1 98.69 266 ASN B O 1
ATOM 4902 N N . ARG B 1 267 ? 8.039 20.078 20.438 1 98.69 267 ARG B N 1
ATOM 4903 C CA . ARG B 1 267 ? 7.59 21.312 21.078 1 98.69 267 ARG B CA 1
ATOM 4904 C C . ARG B 1 267 ? 8.609 22.422 20.875 1 98.69 267 ARG B C 1
ATOM 4906 O O . ARG B 1 267 ? 8.242 23.578 20.656 1 98.69 267 ARG B O 1
ATOM 4913 N N . GLU B 1 268 ? 9.844 22.062 20.969 1 98.75 268 GLU B N 1
ATOM 4914 C CA . GLU B 1 268 ? 10.898 23.047 20.734 1 98.75 268 GLU B CA 1
ATOM 4915 C C . GLU B 1 268 ? 10.859 23.562 19.297 1 98.75 268 GLU B C 1
ATOM 4917 O O . GLU B 1 268 ? 10.938 24.766 19.062 1 98.75 268 GLU B O 1
ATOM 4922 N N . LYS B 1 269 ? 10.781 22.688 18.344 1 98.75 269 LYS B N 1
ATOM 4923 C CA . LYS B 1 269 ? 10.719 23.062 16.938 1 98.75 269 LYS B CA 1
ATOM 4924 C C . LYS B 1 269 ? 9.516 23.969 16.656 1 98.75 269 LYS B C 1
ATOM 4926 O O . LYS B 1 269 ? 9.648 25 16.016 1 98.75 269 LYS B O 1
ATOM 4931 N N . ALA B 1 270 ? 8.367 23.516 17.141 1 98.75 270 ALA B N 1
ATOM 4932 C CA . ALA B 1 270 ? 7.141 24.281 16.906 1 98.75 270 ALA B CA 1
ATOM 4933 C C . ALA B 1 270 ? 7.223 25.656 17.531 1 98.75 270 ALA B C 1
ATOM 4935 O O . ALA B 1 270 ? 6.863 26.656 16.891 1 98.75 270 ALA B O 1
ATOM 4936 N N . SER B 1 271 ? 7.695 25.703 18.75 1 98.69 271 SER B N 1
ATOM 4937 C CA . SER B 1 271 ? 7.82 26.984 19.453 1 98.69 271 SER B CA 1
ATOM 4938 C C . SER B 1 271 ? 8.734 27.938 18.688 1 98.69 271 SER B C 1
ATOM 4940 O O . SER B 1 271 ? 8.438 29.125 18.562 1 98.69 271 SER B O 1
ATOM 4942 N N . LEU B 1 272 ? 9.828 27.422 18.219 1 98.81 272 LEU B N 1
ATOM 4943 C CA . LEU B 1 272 ? 10.805 28.219 17.5 1 98.81 272 LEU B CA 1
ATOM 4944 C C . LEU B 1 272 ? 10.172 28.875 16.266 1 98.81 272 LEU B C 1
ATOM 4946 O O . LEU B 1 272 ? 10.328 30.078 16.047 1 98.81 272 LEU B O 1
ATOM 4950 N N . LEU B 1 273 ? 9.484 28.125 15.469 1 98.88 273 LEU B N 1
ATOM 4951 C CA . LEU B 1 273 ? 8.891 28.656 14.25 1 98.88 273 LEU B CA 1
ATOM 4952 C C . LEU B 1 273 ? 7.73 29.578 14.57 1 98.88 273 LEU B C 1
ATOM 4954 O O . LEU B 1 273 ? 7.602 30.656 13.961 1 98.88 273 LEU B O 1
ATOM 4958 N N . TYR B 1 274 ? 6.844 29.203 15.516 1 98.81 274 TYR B N 1
ATOM 4959 C CA . TYR B 1 274 ? 5.727 30.062 15.891 1 98.81 274 TYR B CA 1
ATOM 4960 C C . TYR B 1 274 ? 6.219 31.406 16.406 1 98.81 274 TYR B C 1
ATOM 4962 O O . TYR B 1 274 ? 5.625 32.438 16.109 1 98.81 274 TYR B O 1
ATOM 4970 N N . GLU B 1 275 ? 7.258 31.375 17.172 1 98.62 275 GLU B N 1
ATOM 4971 C CA . GLU B 1 275 ? 7.816 32.625 17.688 1 98.62 275 GLU B CA 1
ATOM 4972 C C . GLU B 1 275 ? 8.312 33.531 16.547 1 98.62 275 GLU B C 1
ATOM 4974 O O . GLU B 1 275 ? 8.078 34.719 16.562 1 98.62 275 GLU B O 1
ATOM 4979 N N . ALA B 1 276 ? 9.008 32.906 15.602 1 98.62 276 ALA B N 1
ATOM 4980 C CA . ALA B 1 276 ? 9.492 33.688 14.453 1 98.62 276 ALA B CA 1
ATOM 4981 C C . ALA B 1 276 ? 8.328 34.312 13.688 1 98.62 276 ALA B C 1
ATOM 4983 O O . ALA B 1 276 ? 8.406 35.438 13.25 1 98.62 276 ALA B O 1
ATOM 4984 N N . ILE B 1 277 ? 7.266 33.562 13.523 1 98.62 277 ILE B N 1
ATOM 4985 C CA . ILE B 1 277 ? 6.094 34.031 12.789 1 98.62 277 ILE B CA 1
ATOM 4986 C C . ILE B 1 277 ? 5.371 35.125 13.594 1 98.62 277 ILE B C 1
ATOM 4988 O O . ILE B 1 277 ? 5 36.156 13.047 1 98.62 277 ILE B O 1
ATOM 4992 N N . ASP B 1 278 ? 5.219 34.875 14.891 1 98.19 278 ASP B N 1
ATOM 4993 C CA . ASP B 1 278 ? 4.488 35.812 15.758 1 98.19 278 ASP B CA 1
ATOM 4994 C C . ASP B 1 278 ? 5.227 37.125 15.898 1 98.19 278 ASP B C 1
ATOM 4996 O O . ASP B 1 278 ? 4.609 38.156 16.125 1 98.19 278 ASP B O 1
ATOM 5000 N N . GLN B 1 279 ? 6.477 37.094 15.734 1 97.75 279 GLN B N 1
ATOM 5001 C CA . GLN B 1 279 ? 7.285 38.312 15.883 1 97.75 279 GLN B CA 1
ATOM 5002 C C . GLN B 1 279 ? 7.414 39.031 14.547 1 97.75 279 GLN B C 1
ATOM 5004 O O . GLN B 1 279 ? 7.887 40.188 14.508 1 97.75 279 GLN B O 1
ATOM 5009 N N . SER B 1 280 ? 6.996 38.406 13.531 1 97.5 280 SER B N 1
ATOM 5010 C CA . SER B 1 280 ? 7.113 39 12.203 1 97.5 280 SER B CA 1
ATOM 5011 C C . SER B 1 280 ? 6.059 40.094 11.977 1 97.5 280 SER B C 1
ATOM 5013 O O . SER B 1 280 ? 4.93 39.969 12.461 1 97.5 280 SER B O 1
ATOM 5015 N N . SER B 1 281 ? 6.395 41.156 11.258 1 96.81 281 SER B N 1
ATOM 5016 C CA . SER B 1 281 ? 5.434 42.156 10.844 1 96.81 281 SER B CA 1
ATOM 5017 C C . SER B 1 281 ? 4.812 41.812 9.5 1 96.81 281 SER B C 1
ATOM 5019 O O . SER B 1 281 ? 3.842 42.469 9.078 1 96.81 281 SER B O 1
ATOM 5021 N N . LEU B 1 282 ? 5.305 40.812 8.898 1 97.94 282 LEU B N 1
ATOM 5022 C CA . LEU B 1 282 ? 4.883 40.438 7.551 1 97.94 282 LEU B CA 1
ATOM 5023 C C . LEU B 1 282 ? 4.086 39.156 7.559 1 97.94 282 LEU B C 1
ATOM 5025 O O . LEU B 1 282 ? 3.068 39.031 6.871 1 97.94 282 LEU B O 1
ATOM 5029 N N . PHE B 1 283 ? 4.531 38.219 8.297 1 98.31 283 PHE B N 1
ATOM 5030 C CA . PHE B 1 283 ? 3.93 36.875 8.32 1 98.31 283 PHE B CA 1
ATOM 5031 C C . PHE B 1 283 ? 3.061 36.719 9.555 1 98.31 283 PHE B C 1
ATOM 5033 O O . PHE B 1 283 ? 3.324 37.312 10.602 1 98.31 283 PHE B O 1
ATOM 5040 N N . TYR B 1 284 ? 2.047 35.875 9.438 1 97.94 284 TYR B N 1
ATOM 5041 C CA . TYR B 1 284 ? 1.242 35.5 10.586 1 97.94 284 TYR B CA 1
ATOM 5042 C C . TYR B 1 284 ? 0.655 34.094 10.391 1 97.94 284 TYR B C 1
ATOM 5044 O O . TYR B 1 284 ? 0.511 33.625 9.258 1 97.94 284 TYR B O 1
ATOM 5052 N N . SER B 1 285 ? 0.401 33.406 11.414 1 98.12 285 SER B N 1
ATOM 5053 C CA . SER B 1 285 ? -0.366 32.188 11.383 1 98.12 285 SER B CA 1
ATOM 5054 C C . SER B 1 285 ? -1.848 32.438 11.633 1 98.12 285 SER B C 1
ATOM 5056 O O . SER B 1 285 ? -2.211 33.156 12.578 1 98.12 285 SER B O 1
ATOM 5058 N N . PRO B 1 286 ? -2.68 31.875 10.828 1 96.94 286 PRO B N 1
ATOM 5059 C CA . PRO B 1 286 ? -4.113 32.094 11.023 1 96.94 286 PRO B CA 1
ATOM 5060 C C . PRO B 1 286 ? -4.695 31.266 12.156 1 96.94 286 PRO B C 1
ATOM 5062 O O . PRO B 1 286 ? -5.871 31.422 12.5 1 96.94 286 PRO B O 1
ATOM 5065 N N . VAL B 1 287 ? -3.947 30.406 12.758 1 98.06 287 VAL B N 1
ATOM 5066 C CA . VAL B 1 287 ? -4.441 29.422 13.703 1 98.06 287 VAL B CA 1
ATOM 5067 C C . VAL B 1 287 ? -4.461 30 15.109 1 98.06 287 VAL B C 1
ATOM 5069 O O . VAL B 1 287 ? -3.506 30.672 15.531 1 98.06 287 VAL B O 1
ATOM 5072 N N . ASN B 1 288 ? -5.555 29.75 15.82 1 97.88 288 ASN B N 1
ATOM 5073 C CA . ASN B 1 288 ? -5.617 30.125 17.234 1 97.88 288 ASN B CA 1
ATOM 5074 C C . ASN B 1 288 ? -4.477 29.5 18.031 1 97.88 288 ASN B C 1
ATOM 5076 O O . ASN B 1 288 ? -4.211 28.312 17.906 1 97.88 288 ASN B O 1
ATOM 5080 N N . LYS B 1 289 ? -3.883 30.266 18.875 1 97.75 289 LYS B N 1
ATOM 5081 C CA . LYS B 1 289 ? -2.652 29.875 19.562 1 97.75 289 LYS B CA 1
ATOM 5082 C C . LYS B 1 289 ? -2.861 28.609 20.391 1 97.75 289 LYS B C 1
ATOM 5084 O O . LYS B 1 289 ? -2.002 27.719 20.406 1 97.75 289 LYS B O 1
ATOM 5089 N N . GLU B 1 290 ? -3.959 28.406 20.969 1 96.75 290 GLU B N 1
ATOM 5090 C CA . GLU B 1 290 ? -4.203 27.297 21.891 1 96.75 290 GLU B CA 1
ATOM 5091 C C . GLU B 1 290 ? -4.379 25.984 21.141 1 96.75 290 GLU B C 1
ATOM 5093 O O . GLU B 1 290 ? -4.309 24.906 21.75 1 96.75 290 GLU B O 1
ATOM 5098 N N . ASP B 1 291 ? -4.625 26.094 19.875 1 98.38 291 ASP B N 1
ATOM 5099 C CA . ASP B 1 291 ? -4.973 24.906 19.109 1 98.38 291 ASP B CA 1
ATOM 5100 C C . ASP B 1 291 ? -3.9 24.594 18.062 1 98.38 291 ASP B C 1
ATOM 5102 O O . ASP B 1 291 ? -4.117 23.766 17.172 1 98.38 291 ASP B O 1
ATOM 5106 N N . ARG B 1 292 ? -2.777 25.203 18.188 1 98.62 292 ARG B N 1
ATOM 5107 C CA . ARG B 1 292 ? -1.735 25.125 17.172 1 98.62 292 ARG B CA 1
ATOM 5108 C C . ARG B 1 292 ? -1.111 23.734 17.141 1 98.62 292 ARG B C 1
ATOM 5110 O O . ARG B 1 292 ? -0.799 23.156 18.188 1 98.62 292 ARG B O 1
ATOM 5117 N N . SER B 1 293 ? -0.976 23.203 15.945 1 98.69 293 SER B N 1
ATOM 5118 C CA . SER B 1 293 ? -0.323 21.922 15.695 1 98.69 293 SER B CA 1
ATOM 5119 C C . SER B 1 293 ? 1.162 21.984 16.047 1 98.69 293 SER B C 1
ATOM 5121 O O . SER B 1 293 ? 1.811 23 15.836 1 98.69 293 SER B O 1
ATOM 5123 N N . LEU B 1 294 ? 1.719 20.891 16.5 1 98.44 294 LEU B N 1
ATOM 5124 C CA . LEU B 1 294 ? 3.16 20.766 16.688 1 98.44 294 LEU B CA 1
ATOM 5125 C C . LEU B 1 294 ? 3.846 20.359 15.383 1 98.44 294 LEU B C 1
ATOM 5127 O O . LEU B 1 294 ? 5.07 20.484 15.266 1 98.44 294 LEU B O 1
ATOM 5131 N N . MET B 1 295 ? 3.1 19.875 14.406 1 98.62 295 MET B N 1
ATOM 5132 C CA . MET B 1 295 ? 3.648 19.203 13.227 1 98.62 295 MET B CA 1
ATOM 5133 C C . MET B 1 295 ? 3.482 20.062 11.984 1 98.62 295 MET B C 1
ATOM 5135 O O . MET B 1 295 ? 4.371 20.109 11.125 1 98.62 295 MET B O 1
ATOM 5139 N N . ASN B 1 296 ? 2.375 20.703 11.828 1 98.56 296 ASN B N 1
ATOM 5140 C CA . ASN B 1 296 ? 2.012 21.438 10.633 1 98.56 296 ASN B CA 1
ATOM 5141 C C . ASN B 1 296 ? 1.711 22.906 10.953 1 98.56 296 ASN B C 1
ATOM 5143 O O . ASN B 1 296 ? 0.729 23.203 11.633 1 98.56 296 ASN B O 1
ATOM 5147 N N . ILE B 1 297 ? 2.479 23.812 10.422 1 98.69 297 ILE B N 1
ATOM 5148 C CA . ILE B 1 297 ? 2.359 25.219 10.781 1 98.69 297 ILE B CA 1
ATOM 5149 C C . ILE B 1 297 ? 2.057 26.047 9.531 1 98.69 297 ILE B C 1
ATOM 5151 O O . ILE B 1 297 ? 2.967 26.406 8.781 1 98.69 297 ILE B O 1
ATOM 5155 N N . PRO B 1 298 ? 0.786 26.344 9.32 1 98.38 298 PRO B N 1
ATOM 5156 C CA . PRO B 1 298 ? 0.449 27.281 8.242 1 98.38 298 PRO B CA 1
ATOM 5157 C C . PRO B 1 298 ? 0.781 28.734 8.586 1 98.38 298 PRO B C 1
ATOM 5159 O O . PRO B 1 298 ? 0.621 29.141 9.742 1 98.38 298 PRO B O 1
ATOM 5162 N N . PHE B 1 299 ? 1.238 29.453 7.621 1 98.5 299 PHE B N 1
ATOM 5163 C CA . PHE B 1 299 ? 1.473 30.891 7.766 1 98.5 299 PHE B CA 1
ATOM 5164 C C . PHE B 1 299 ? 1.335 31.594 6.426 1 98.5 299 PHE B C 1
ATOM 5166 O O . PHE B 1 299 ? 1.328 30.953 5.375 1 98.5 299 PHE B O 1
ATOM 5173 N N . LYS B 1 300 ? 1.093 32.812 6.457 1 97.69 300 LYS B N 1
ATOM 5174 C CA . LYS B 1 300 ? 0.878 33.594 5.23 1 97.69 300 LYS B CA 1
ATOM 5175 C C . LYS B 1 300 ? 1.11 35.062 5.461 1 97.69 300 LYS B C 1
ATOM 5177 O O . LYS B 1 300 ? 1.396 35.5 6.586 1 97.69 300 LYS B O 1
ATOM 5182 N N . THR B 1 301 ? 1.179 35.812 4.406 1 97.44 301 THR B N 1
ATOM 5183 C CA . THR B 1 301 ? 1.143 37.281 4.426 1 97.44 301 THR B CA 1
ATOM 5184 C C . THR B 1 301 ? -0.221 37.812 3.971 1 97.44 301 THR B C 1
ATOM 5186 O O . THR B 1 301 ? -1.15 37 3.77 1 97.44 301 THR B O 1
ATOM 5189 N N . ASP B 1 302 ? -0.323 39.062 3.842 1 95.69 302 ASP B N 1
ATOM 5190 C CA . ASP B 1 302 ? -1.58 39.656 3.395 1 95.69 302 ASP B CA 1
ATOM 5191 C C . ASP B 1 302 ? -1.643 39.719 1.871 1 95.69 302 ASP B C 1
ATOM 5193 O O . ASP B 1 302 ? -2.586 40.281 1.309 1 95.69 302 ASP B O 1
ATOM 5197 N N . SER B 1 303 ? -0.673 39.125 1.221 1 95.69 303 SER B N 1
ATOM 5198 C CA . SER B 1 303 ? -0.579 39.219 -0.233 1 95.69 303 SER B CA 1
ATOM 5199 C C . SER B 1 303 ? -0.177 37.875 -0.834 1 95.69 303 SER B C 1
ATOM 5201 O O . SER B 1 303 ? 0.885 37.312 -0.513 1 95.69 303 SER B O 1
ATOM 5203 N N . GLU B 1 304 ? -1.007 37.375 -1.708 1 96.06 304 GLU B N 1
ATOM 5204 C CA . GLU B 1 304 ? -0.68 36.125 -2.406 1 96.06 304 GLU B CA 1
ATOM 5205 C C . GLU B 1 304 ? 0.62 36.281 -3.195 1 96.06 304 GLU B C 1
ATOM 5207 O O . GLU B 1 304 ? 1.38 35.312 -3.322 1 96.06 304 GLU B O 1
ATOM 5212 N N . GLU B 1 305 ? 0.782 37.438 -3.742 1 96.75 305 GLU B N 1
ATOM 5213 C CA . GLU B 1 305 ? 2.006 37.719 -4.488 1 96.75 305 GLU B CA 1
ATOM 5214 C C . GLU B 1 305 ? 3.234 37.625 -3.59 1 96.75 305 GLU B C 1
ATOM 5216 O O . GLU B 1 305 ? 4.266 37.062 -3.99 1 96.75 305 GLU B O 1
ATOM 5221 N N . THR B 1 306 ? 3.072 38.219 -2.395 1 97.38 306 THR B N 1
ATOM 5222 C CA . THR B 1 306 ? 4.168 38.156 -1.433 1 97.38 306 THR B CA 1
ATOM 5223 C C . THR B 1 306 ? 4.418 36.719 -0.982 1 97.38 306 THR B C 1
ATOM 5225 O O . THR B 1 306 ? 5.566 36.312 -0.798 1 97.38 306 THR B O 1
ATOM 5228 N N . ASP B 1 307 ? 3.336 36 -0.755 1 97.94 307 ASP B N 1
ATOM 5229 C CA . ASP B 1 307 ? 3.473 34.594 -0.407 1 97.94 307 ASP B CA 1
ATOM 5230 C C . ASP B 1 307 ? 4.266 33.844 -1.473 1 97.94 307 ASP B C 1
ATOM 5232 O O . ASP B 1 307 ? 5.176 33.062 -1.15 1 97.94 307 ASP B O 1
ATOM 5236 N N . LYS B 1 308 ? 3.92 34 -2.727 1 97.31 308 LYS B N 1
ATOM 5237 C CA . LYS B 1 308 ? 4.598 33.344 -3.84 1 97.31 308 LYS B CA 1
ATOM 5238 C C . LYS B 1 308 ? 6.074 33.719 -3.889 1 97.31 308 LYS B C 1
ATOM 5240 O O . LYS B 1 308 ? 6.934 32.875 -4.133 1 97.31 308 LYS B O 1
ATOM 5245 N N . ALA B 1 309 ? 6.309 35 -3.686 1 98 309 ALA B N 1
ATOM 5246 C CA . ALA B 1 309 ? 7.684 35.469 -3.684 1 98 309 ALA B CA 1
ATOM 5247 C C . ALA B 1 309 ? 8.5 34.812 -2.578 1 98 309 ALA B C 1
ATOM 5249 O O . ALA B 1 309 ? 9.672 34.5 -2.77 1 98 309 ALA B O 1
ATOM 5250 N N . PHE B 1 310 ? 7.934 34.688 -1.406 1 98.38 310 PHE B N 1
ATOM 5251 C CA . PHE B 1 310 ? 8.641 34.062 -0.305 1 98.38 310 PHE B CA 1
ATOM 5252 C C . PHE B 1 310 ? 8.953 32.594 -0.643 1 98.38 310 PHE B C 1
ATOM 5254 O O . PHE B 1 310 ? 10.047 32.094 -0.349 1 98.38 310 PHE B O 1
ATOM 5261 N N . ILE B 1 311 ? 7.996 31.859 -1.176 1 98.19 311 ILE B N 1
ATOM 5262 C CA . ILE B 1 311 ? 8.188 30.469 -1.534 1 98.19 311 ILE B CA 1
ATOM 5263 C C . ILE B 1 311 ? 9.367 30.328 -2.494 1 98.19 311 ILE B C 1
ATOM 5265 O O . ILE B 1 311 ? 10.203 29.438 -2.338 1 98.19 311 ILE B O 1
ATOM 5269 N N . GLU B 1 312 ? 9.461 31.188 -3.48 1 97.94 312 GLU B N 1
ATOM 5270 C CA . GLU B 1 312 ? 10.578 31.188 -4.422 1 97.94 312 GLU B CA 1
ATOM 5271 C C . GLU B 1 312 ? 11.891 31.516 -3.721 1 97.94 312 GLU B C 1
ATOM 5273 O O . GLU B 1 312 ? 12.922 30.891 -4 1 97.94 312 GLU B O 1
ATOM 5278 N N . PHE B 1 313 ? 11.789 32.5 -2.891 1 98.44 313 PHE B N 1
ATOM 5279 C CA . PHE B 1 313 ? 12.961 32.906 -2.113 1 98.44 313 PHE B CA 1
ATOM 5280 C C . PHE B 1 313 ? 13.461 31.734 -1.271 1 98.44 313 PHE B C 1
ATOM 5282 O O . PHE B 1 313 ? 14.656 31.438 -1.271 1 98.44 313 PHE B O 1
ATOM 5289 N N . ALA B 1 314 ? 12.555 31.125 -0.515 1 98.5 314 ALA B N 1
ATOM 5290 C CA . ALA B 1 314 ? 12.906 29.969 0.309 1 98.5 314 ALA B CA 1
ATOM 5291 C C . ALA B 1 314 ? 13.516 28.859 -0.537 1 98.5 314 ALA B C 1
ATOM 5293 O O . ALA B 1 314 ? 14.492 28.219 -0.128 1 98.5 314 ALA B O 1
ATOM 5294 N N . ALA B 1 315 ? 12.953 28.594 -1.695 1 97.25 315 ALA B N 1
ATOM 5295 C CA . ALA B 1 315 ? 13.461 27.562 -2.6 1 97.25 315 ALA B CA 1
ATOM 5296 C C . ALA B 1 315 ? 14.898 27.859 -3.025 1 97.25 315 ALA B C 1
ATOM 5298 O O . ALA B 1 315 ? 15.711 26.953 -3.188 1 97.25 315 ALA B O 1
ATOM 5299 N N . SER B 1 316 ? 15.172 29.109 -3.291 1 97.62 316 SER B N 1
ATOM 5300 C CA . SER B 1 316 ? 16.516 29.516 -3.67 1 97.62 316 SER B CA 1
ATOM 5301 C C . SER B 1 316 ? 17.531 29.203 -2.562 1 97.62 316 SER B C 1
ATOM 5303 O O . SER B 1 316 ? 18.734 29.141 -2.811 1 97.62 316 SER B O 1
ATOM 5305 N N . LYS B 1 317 ? 17.031 29.031 -1.364 1 97.62 317 LYS B N 1
ATOM 5306 C CA . LYS B 1 317 ? 17.859 28.656 -0.221 1 97.62 317 LYS B CA 1
ATOM 5307 C C . LYS B 1 317 ? 17.719 27.172 0.096 1 97.62 317 LYS B C 1
ATOM 5309 O O . LYS B 1 317 ? 18.062 26.734 1.196 1 97.62 317 LYS B O 1
ATOM 5314 N N . GLN B 1 318 ? 17.078 26.422 -0.745 1 97.12 318 GLN B N 1
ATOM 5315 C CA . GLN B 1 318 ? 16.938 24.969 -0.685 1 97.12 318 GLN B CA 1
ATOM 5316 C C . GLN B 1 318 ? 15.945 24.562 0.404 1 97.12 318 GLN B C 1
ATOM 5318 O O . GLN B 1 318 ? 16.047 23.469 0.962 1 97.12 318 GLN B O 1
ATOM 5323 N N . LEU B 1 319 ? 15.102 25.5 0.814 1 98.31 319 LEU B N 1
ATOM 5324 C CA . LEU B 1 319 ? 13.93 25.188 1.628 1 98.31 319 LEU B CA 1
ATOM 5325 C C . LEU B 1 319 ? 12.719 24.891 0.75 1 98.31 319 LEU B C 1
ATOM 5327 O O . LEU B 1 319 ? 12.156 25.797 0.131 1 98.31 319 LEU B O 1
ATOM 5331 N N . VAL B 1 320 ? 12.273 23.609 0.763 1 97.19 320 VAL B N 1
ATOM 5332 C CA . VAL B 1 320 ? 11.32 23.234 -0.277 1 97.19 320 VAL B CA 1
ATOM 5333 C C . VAL B 1 320 ? 10.031 22.719 0.363 1 97.19 320 VAL B C 1
ATOM 5335 O O . VAL B 1 320 ? 10 22.422 1.561 1 97.19 320 VAL B O 1
ATOM 5338 N N . GLU B 1 321 ? 8.969 22.641 -0.423 1 96.75 321 GLU B N 1
ATOM 5339 C CA . GLU B 1 321 ? 7.66 22.094 -0.079 1 96.75 321 GLU B CA 1
ATOM 5340 C C . GLU B 1 321 ? 6.977 22.922 1.005 1 96.75 321 GLU B C 1
ATOM 5342 O O . GLU B 1 321 ? 6.398 22.375 1.944 1 96.75 321 GLU B O 1
ATOM 5347 N N . LEU B 1 322 ? 7.051 24.266 0.841 1 97.88 322 LEU B N 1
ATOM 5348 C CA . LEU B 1 322 ? 6.438 25.172 1.809 1 97.88 322 LEU B CA 1
ATOM 5349 C C . LEU B 1 322 ? 5.074 25.641 1.316 1 97.88 322 LEU B C 1
ATOM 5351 O O . LEU B 1 322 ? 4.305 26.234 2.078 1 97.88 322 LEU B O 1
ATOM 5355 N N . LYS B 1 323 ? 4.832 25.375 0.014 1 94.81 323 LYS B N 1
ATOM 5356 C CA . LYS B 1 323 ? 3.559 25.844 -0.527 1 94.81 323 LYS B CA 1
ATOM 5357 C C . LYS B 1 323 ? 2.385 25.188 0.205 1 94.81 323 LYS B C 1
ATOM 5359 O O . LYS B 1 323 ? 2.338 23.969 0.357 1 94.81 323 LYS B O 1
ATOM 5364 N N . GLY B 1 324 ? 1.541 26.047 0.628 1 90.5 324 GLY B N 1
ATOM 5365 C CA . GLY B 1 324 ? 0.354 25.562 1.309 1 90.5 324 GLY B CA 1
ATOM 5366 C C . GLY B 1 324 ? -0.569 24.766 0.401 1 90.5 324 GLY B C 1
ATOM 5367 O O . GLY B 1 324 ? -0.423 24.797 -0.822 1 90.5 324 GLY B O 1
ATOM 5368 N N . HIS B 1 325 ? -1.447 24.094 1.03 1 83 325 HIS B N 1
ATOM 5369 C CA . HIS B 1 325 ? -2.439 23.328 0.276 1 83 325 HIS B CA 1
ATOM 5370 C C . HIS B 1 325 ? -3.277 24.25 -0.608 1 83 325 HIS B C 1
ATOM 5372 O O . HIS B 1 325 ? -3.602 25.375 -0.214 1 83 325 HIS B O 1
ATOM 5378 N N . ARG B 1 326 ? -3.656 23.859 -1.648 1 77.12 326 ARG B N 1
ATOM 5379 C CA . ARG B 1 326 ? -4.34 24.625 -2.68 1 77.12 326 ARG B CA 1
ATOM 5380 C C . ARG B 1 326 ? -5.629 25.234 -2.141 1 77.12 326 ARG B C 1
ATOM 5382 O O . ARG B 1 326 ? -6.043 26.312 -2.586 1 77.12 326 ARG B O 1
ATOM 5389 N N . SER B 1 327 ? -6.219 24.562 -1.156 1 75.75 327 SER B N 1
ATOM 5390 C CA . SER B 1 327 ? -7.5 25.016 -0.624 1 75.75 327 SER B CA 1
ATOM 5391 C C . SER B 1 327 ? -7.332 26.219 0.286 1 75.75 327 SER B C 1
ATOM 5393 O O . SER B 1 327 ? -8.289 26.953 0.548 1 75.75 327 SER B O 1
ATOM 5395 N N . VAL B 1 328 ? -6.148 26.5 0.833 1 82.94 328 VAL B N 1
ATOM 5396 C CA . VAL B 1 328 ? -5.996 27.531 1.842 1 82.94 328 VAL B CA 1
ATOM 5397 C C . VAL B 1 328 ? -4.949 28.547 1.387 1 82.94 328 VAL B C 1
ATOM 5399 O O . VAL B 1 328 ? -4.953 29.703 1.83 1 82.94 328 VAL B O 1
ATOM 5402 N N . GLY B 1 329 ? -4.016 28.078 0.514 1 88.56 329 GLY B N 1
ATOM 5403 C CA . GLY B 1 329 ? -2.955 28.953 0.051 1 88.56 329 GLY B CA 1
ATOM 5404 C C . GLY B 1 329 ? -1.904 29.234 1.109 1 88.56 329 GLY B C 1
ATOM 5405 O O . GLY B 1 329 ? -1.789 28.5 2.086 1 88.56 329 GLY B O 1
ATOM 5406 N N . GLY B 1 330 ? -1.031 30.266 0.83 1 96.31 330 GLY B N 1
ATOM 5407 C CA . GLY B 1 330 ? 0.033 30.578 1.769 1 96.31 330 GLY B CA 1
ATOM 5408 C C . GLY B 1 330 ? 1.115 29.516 1.822 1 96.31 330 GLY B C 1
ATOM 5409 O O . GLY B 1 330 ? 1.446 28.906 0.802 1 96.31 330 GLY B O 1
ATOM 5410 N N . MET B 1 331 ? 1.696 29.453 3.02 1 98.25 331 MET B N 1
ATOM 5411 C CA . MET B 1 331 ? 2.734 28.469 3.287 1 98.25 331 MET B CA 1
ATOM 5412 C C . MET B 1 331 ? 2.293 27.5 4.375 1 98.25 331 MET B C 1
ATOM 5414 O O . MET B 1 331 ? 1.4 27.797 5.164 1 98.25 331 MET B O 1
ATOM 5418 N N . ARG B 1 332 ? 2.844 26.391 4.363 1 98.38 332 ARG B N 1
ATOM 5419 C CA . ARG B 1 332 ? 2.738 25.422 5.453 1 98.38 332 ARG B CA 1
ATOM 5420 C C . ARG B 1 332 ? 4.066 24.719 5.68 1 98.38 332 ARG B C 1
ATOM 5422 O O . ARG B 1 332 ? 4.613 24.094 4.762 1 98.38 332 ARG B O 1
ATOM 5429 N N . ALA B 1 333 ? 4.582 24.844 6.824 1 98.62 333 ALA B N 1
ATOM 5430 C CA . ALA B 1 333 ? 5.777 24.094 7.203 1 98.62 333 ALA B CA 1
ATOM 5431 C C . ALA B 1 333 ? 5.41 22.844 7.996 1 98.62 333 ALA B C 1
ATOM 5433 O O . ALA B 1 333 ? 4.883 22.938 9.109 1 98.62 333 ALA B O 1
ATOM 5434 N N . SER B 1 334 ? 5.633 21.688 7.453 1 98.44 334 SER B N 1
ATOM 5435 C CA . SER B 1 334 ? 5.457 20.438 8.188 1 98.44 334 SER B CA 1
ATOM 5436 C C . SER B 1 334 ? 6.773 19.969 8.797 1 98.44 334 SER B C 1
ATOM 5438 O O . SER B 1 334 ? 7.742 19.719 8.078 1 98.44 334 SER B O 1
ATOM 5440 N N . MET B 1 335 ? 6.785 19.906 10.062 1 97.88 335 MET B N 1
ATOM 5441 C CA . MET B 1 335 ? 7.996 19.594 10.82 1 97.88 335 MET B CA 1
ATOM 5442 C C . MET B 1 335 ? 7.828 18.297 11.602 1 97.88 335 MET B C 1
ATOM 5444 O O . MET B 1 335 ? 7.914 18.281 12.828 1 97.88 335 MET B O 1
ATOM 5448 N N . TYR B 1 336 ? 7.738 17.219 10.891 1 98.12 336 TYR B N 1
ATOM 5449 C CA . TYR B 1 336 ? 7.5 15.922 11.5 1 98.12 336 TYR B CA 1
ATOM 5450 C C . TYR B 1 336 ? 8.727 15.453 12.273 1 98.12 336 TYR B C 1
ATOM 5452 O O . TYR B 1 336 ? 9.727 16.172 12.367 1 98.12 336 TYR B O 1
ATOM 5460 N N . ASN B 1 337 ? 8.664 14.297 12.914 1 97.88 337 ASN B N 1
ATOM 5461 C CA . ASN B 1 337 ? 9.664 13.781 13.844 1 97.88 337 ASN B CA 1
ATOM 5462 C C . ASN B 1 337 ? 11.062 13.812 13.234 1 97.88 337 ASN B C 1
ATOM 5464 O O . ASN B 1 337 ? 12.039 14.117 13.922 1 97.88 337 ASN B O 1
ATOM 5468 N N . ALA B 1 338 ? 11.188 13.586 11.992 1 96.88 338 ALA B N 1
ATOM 5469 C CA . ALA B 1 338 ? 12.461 13.375 11.32 1 96.88 3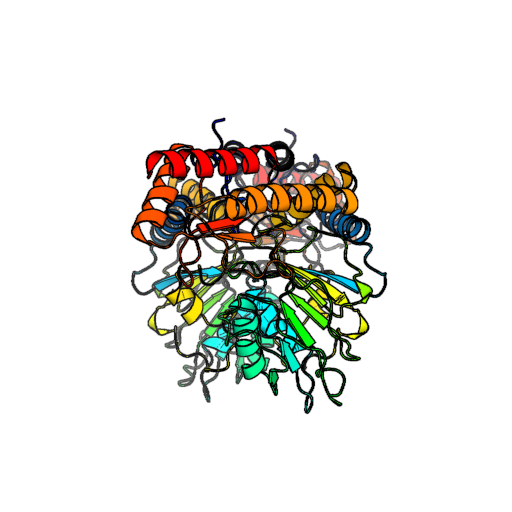38 ALA B CA 1
ATOM 5470 C C . ALA B 1 338 ? 13.188 14.695 11.086 1 96.88 338 ALA B C 1
ATOM 5472 O O . ALA B 1 338 ? 14.391 14.711 10.828 1 96.88 338 ALA B O 1
ATOM 5473 N N . MET B 1 339 ? 12.5 15.836 11.125 1 96.5 339 MET B N 1
ATOM 5474 C CA . MET B 1 339 ? 13.102 17.141 10.828 1 96.5 339 MET B CA 1
ATOM 5475 C C . MET B 1 339 ? 13.969 17.609 11.992 1 96.5 339 MET B C 1
ATOM 5477 O O . MET B 1 339 ? 13.477 17.797 13.102 1 96.5 339 MET B O 1
ATOM 5481 N N . PRO B 1 340 ? 15.211 17.844 11.719 1 96.31 340 PRO B N 1
ATOM 5482 C CA . PRO B 1 340 ? 16.047 18.375 12.789 1 96.31 340 PRO B CA 1
ATOM 5483 C C . PRO B 1 340 ? 15.766 19.859 13.07 1 96.31 340 PRO B C 1
ATOM 5485 O O . PRO B 1 340 ? 15.281 20.578 12.195 1 96.31 340 PRO B O 1
ATOM 5488 N N . ILE B 1 341 ? 16.062 20.281 14.266 1 98 341 ILE B N 1
ATOM 5489 C CA . ILE B 1 341 ? 15.781 21.641 14.711 1 98 341 ILE B CA 1
ATOM 5490 C C . ILE B 1 341 ? 16.547 22.625 13.844 1 98 341 ILE B C 1
ATOM 5492 O O . ILE B 1 341 ? 16.062 23.734 13.578 1 98 341 ILE B O 1
ATOM 5496 N N . GLU B 1 342 ? 17.75 22.219 13.305 1 98.06 342 GLU B N 1
ATOM 5497 C CA . GLU B 1 342 ? 18.578 23.078 12.477 1 98.06 342 GLU B CA 1
ATOM 5498 C C . GLU B 1 342 ? 17.844 23.484 11.195 1 98.06 342 GLU B C 1
ATOM 5500 O O . GLU B 1 342 ? 18.031 24.594 10.688 1 98.06 342 GLU B O 1
ATOM 5505 N N . HIS B 1 343 ? 17.047 22.609 10.672 1 98.06 343 HIS B N 1
ATOM 5506 C CA . HIS B 1 343 ? 16.281 22.906 9.477 1 98.06 343 HIS B CA 1
ATOM 5507 C C . HIS B 1 343 ? 15.188 23.938 9.766 1 98.06 343 HIS B C 1
ATOM 5509 O O . HIS B 1 343 ? 14.898 24.797 8.922 1 98.06 343 HIS B O 1
ATOM 5515 N N . VAL B 1 344 ? 14.609 23.875 10.953 1 98.69 344 VAL B N 1
ATOM 5516 C CA . VAL B 1 344 ? 13.617 24.859 11.367 1 98.69 344 VAL B CA 1
ATOM 5517 C C . VAL B 1 344 ? 14.289 26.219 11.547 1 98.69 344 VAL B C 1
ATOM 5519 O O . VAL B 1 344 ? 13.734 27.25 11.148 1 98.69 344 VAL B O 1
ATOM 5522 N N . GLU B 1 345 ? 15.469 26.203 12.078 1 98.75 345 GLU B N 1
ATOM 5523 C CA . GLU B 1 345 ? 16.234 27.438 12.242 1 98.75 345 GLU B CA 1
ATOM 5524 C C . GLU B 1 345 ? 16.516 28.109 10.898 1 98.75 345 GLU B C 1
ATOM 5526 O O . GLU B 1 345 ? 16.453 29.328 10.781 1 98.75 345 GLU B O 1
ATOM 5531 N N . ARG B 1 346 ? 16.797 27.297 9.945 1 98.62 346 ARG B N 1
ATOM 5532 C CA . ARG B 1 346 ? 17.031 27.828 8.609 1 98.62 346 ARG B CA 1
ATOM 5533 C C . ARG B 1 346 ? 15.789 28.516 8.062 1 98.62 346 ARG B C 1
ATOM 5535 O O . ARG B 1 346 ? 15.875 29.547 7.402 1 98.62 346 ARG B O 1
ATOM 5542 N N . LEU B 1 347 ? 14.68 27.938 8.289 1 98.75 347 LEU B N 1
ATOM 5543 C CA . LEU B 1 347 ? 13.43 28.547 7.844 1 98.75 347 LEU B CA 1
ATOM 5544 C C . LEU B 1 347 ? 13.188 29.859 8.578 1 98.75 347 LEU B C 1
ATOM 5546 O O . LEU B 1 347 ? 12.789 30.859 7.965 1 98.75 347 LEU B O 1
ATOM 5550 N N . CYS B 1 348 ? 13.422 29.891 9.898 1 98.75 348 CYS B N 1
ATOM 5551 C CA . CYS B 1 348 ? 13.266 31.109 10.68 1 98.75 348 CYS B CA 1
ATOM 5552 C C . CYS B 1 348 ? 14.164 32.219 10.141 1 98.75 348 CYS B C 1
ATOM 5554 O O . CYS B 1 348 ? 13.727 33.375 10.016 1 98.75 348 CYS B O 1
ATOM 5556 N N . SER B 1 349 ? 15.352 31.812 9.82 1 98.62 349 SER B N 1
ATOM 5557 C CA . SER B 1 349 ? 16.297 32.781 9.258 1 98.62 349 SER B CA 1
ATOM 5558 C C . SER B 1 349 ? 15.797 33.312 7.914 1 98.62 349 SER B C 1
ATOM 5560 O O . SER B 1 349 ? 15.953 34.5 7.613 1 98.62 349 SER B O 1
ATOM 5562 N N . ALA B 1 350 ? 15.312 32.438 7.094 1 98.62 350 ALA B N 1
ATOM 5563 C CA . ALA B 1 350 ? 14.781 32.812 5.793 1 98.62 350 ALA B CA 1
ATOM 5564 C C . ALA B 1 350 ? 13.609 33.781 5.945 1 98.62 350 ALA B C 1
ATOM 5566 O O . ALA B 1 350 ? 13.469 34.75 5.168 1 98.62 350 ALA B O 1
ATOM 5567 N N . ILE B 1 351 ? 12.766 33.562 6.918 1 98.5 351 ILE B N 1
ATOM 5568 C CA . ILE B 1 351 ? 11.617 34.438 7.199 1 98.5 351 ILE B CA 1
ATOM 5569 C C . ILE B 1 351 ? 12.109 35.844 7.555 1 98.5 351 ILE B C 1
ATOM 5571 O O . ILE B 1 351 ? 11.633 36.812 6.988 1 98.5 351 ILE B O 1
ATOM 5575 N N . ARG B 1 352 ? 13.07 35.906 8.352 1 98 352 ARG B N 1
ATOM 5576 C CA . ARG B 1 352 ? 13.609 37.188 8.773 1 98 352 ARG B CA 1
ATOM 5577 C C . ARG B 1 352 ? 14.289 37.906 7.621 1 98 352 ARG B C 1
ATOM 5579 O O . ARG B 1 352 ? 14.109 39.125 7.441 1 98 352 ARG B O 1
ATOM 5586 N N . GLU B 1 353 ? 15.031 37.125 6.922 1 98.19 353 GLU B N 1
ATOM 5587 C CA . GLU B 1 353 ? 15.742 37.688 5.789 1 98.19 353 GLU B CA 1
ATOM 5588 C C . GLU B 1 353 ? 14.766 38.25 4.754 1 98.19 353 GLU B C 1
ATOM 5590 O O . GLU B 1 353 ? 14.984 39.344 4.207 1 98.19 353 GLU B O 1
ATOM 5595 N N . PHE B 1 354 ? 13.805 37.5 4.441 1 98.31 354 PHE B N 1
ATOM 5596 C CA . PHE B 1 354 ? 12.812 37.938 3.453 1 98.31 354 PHE B CA 1
ATOM 5597 C C . PHE B 1 354 ? 12.086 39.188 3.922 1 98.31 354 PHE B C 1
ATOM 5599 O O . PHE B 1 354 ? 11.828 40.094 3.127 1 98.31 354 PHE B O 1
ATOM 5606 N N . GLU B 1 355 ? 11.688 39.219 5.168 1 96.94 355 GLU B N 1
ATOM 5607 C CA . GLU B 1 355 ? 11.023 40.375 5.746 1 96.94 355 GLU B CA 1
ATOM 5608 C C . GLU B 1 355 ? 11.875 41.625 5.59 1 96.94 355 GLU B C 1
ATOM 5610 O O . GLU B 1 355 ? 11.352 42.719 5.285 1 96.94 355 GLU B O 1
ATOM 5615 N N . GLU B 1 356 ? 13.117 41.5 5.758 1 96.25 356 GLU B N 1
ATOM 5616 C CA . GLU B 1 356 ? 14.031 42.625 5.617 1 96.25 356 GLU B CA 1
ATOM 5617 C C . GLU B 1 356 ? 14.125 43.094 4.16 1 96.25 356 GLU B C 1
ATOM 5619 O O . GLU B 1 356 ? 14.305 44.281 3.887 1 96.25 356 GLU B O 1
ATOM 5624 N N . LYS B 1 357 ? 14.023 42.125 3.301 1 94.38 357 LYS B N 1
ATOM 5625 C CA . LYS B 1 357 ? 14.117 42.438 1.876 1 94.38 357 LYS B CA 1
ATOM 5626 C C . LYS B 1 357 ? 12.875 43.156 1.381 1 94.38 357 LYS B C 1
ATOM 5628 O O . LYS B 1 357 ? 12.953 44 0.468 1 94.38 357 LYS B O 1
ATOM 5633 N N . VAL B 1 358 ? 11.797 42.75 1.798 1 91.44 358 VAL B N 1
ATOM 5634 C CA . VAL B 1 358 ? 10.531 43.344 1.35 1 91.44 358 VAL B CA 1
ATOM 5635 C C . VAL B 1 358 ? 10.289 44.688 2.039 1 91.44 358 VAL B C 1
ATOM 5637 O O . VAL B 1 358 ? 9.57 45.531 1.519 1 91.44 358 VAL B O 1
ATOM 5640 N N . LYS B 1 359 ? 10.953 45.031 3.104 1 78.56 359 LYS B N 1
ATOM 5641 C CA . LYS B 1 359 ? 10.883 46.344 3.709 1 78.56 359 LYS B CA 1
ATOM 5642 C C . LYS B 1 359 ? 11.617 47.406 2.855 1 78.56 359 LYS B C 1
ATOM 5644 O O . LYS B 1 359 ? 12.625 47.062 2.219 1 78.56 359 LYS B O 1
#

Foldseek 3Di:
DDAFLWQALFLTDFAPVLVVLCVVCQQPNPNPNGGLQPDDCPDPVLVVLLVLLVVLLCVQQVFDPQKAKAKAFDWVLLVLQLVLLQQVDDPAEAEEAAQDDSSVSSVVNNVVRDHYYYQYYPVVLVSQERTDRQVVADDDGHSEYEYAQADQQNQFGDPDDYDYPHFYEYACAQPPLQAHDDNVNHQKYKYQCSHAQFHGGIMIIIHRNVSADRGDPPPPLSSHVNNRRVVVNVNDPGPSSRSSSSSSSSVVCVVCPHSHSSNVQLQVLQVLLQVLQVPAPFKHFSHDPVGGHSFKTFMAGPDLVLLVVLQVQCVVVSHHNQFHDPVPTGGMGGQYSNRGSVSSVSVSVSSVVSSVVVD/DDAFLWLALFLTDFAPVLVVLCVVCQQPNPNPNGGLQPDDCPDPVLVVLLVLLVVLLCVQQVFDPQKAKAKAFDWVLLVLQLVLLQQVDDPFEAEEAAQDDSSVSSVVNNVVRDHYYYQYYPVVLVSQERTDNAPRDQDVRHSEYEYAQADQQNQFGDPDDDDYPHFYAYACAQPPLQAHDDNVNHQKYKYQCSHAQFHGGIMIIIHRNVSADRGDPPPPLSSHVNNRRVVVNVNDPGPSVRSSSSSSSSVVCVVCPHSHSSNVQLQVLQVLLQVLQVPAPFKHFSHDPVGGHSFKTFMAGPDLVLLVVLQVQCVVVSHHNQFHDPVPTGGMGGQYSNRGSVSSVSVSVSRVVSSVVVD

pLDDT: mean 96.43, std 5.33, range [57.81, 98.94]

Nearest PDB structures (foldseek):
  4xk1-assembly1_B  TM=9.816E-01  e=2.719E-44  Pseudomonas aeruginosa PAO1
  5yb0-assembly3_E  TM=9.705E-01  e=3.440E-44  Entamoeba histolytica
  7t7j-assembly1_B  TM=9.596E-01  e=8.819E-44  Klebsiella pneumoniae subsp. pneumoniae HS11286
  3qbo-assembly1_A  TM=9.656E-01  e=6.915E-43  Yersinia pestis CO92
  1bjo-assembly1_A  TM=9.385E-01  e=7.717E-42  Escherichia coli

Solvent-accessible surface area (backbone atoms only — not comparable to full-atom values): 36321 Å² total; per-residue (Å²): 132,81,62,52,45,58,19,28,80,48,17,14,52,64,40,66,69,49,42,50,52,49,32,74,25,44,61,36,30,90,74,67,30,36,22,55,44,31,39,37,74,83,34,67,75,39,43,52,48,54,50,49,29,51,50,44,51,32,60,59,50,59,51,59,84,66,44,43,79,36,60,45,52,55,36,52,71,36,43,30,39,33,47,36,60,34,50,54,45,87,95,29,28,35,34,34,39,35,49,45,72,67,33,46,51,30,49,57,40,31,56,55,71,48,52,66,44,79,70,28,55,14,66,91,63,71,17,28,34,69,50,79,46,84,80,55,61,70,66,86,52,48,45,28,37,39,41,49,42,33,32,67,81,50,10,26,29,63,88,72,75,77,65,63,92,43,40,29,34,31,42,25,29,64,41,47,75,44,44,81,66,67,53,84,75,39,37,30,42,33,25,28,16,13,33,52,41,36,33,38,38,28,15,43,37,39,33,35,52,88,63,51,73,64,44,60,89,62,54,51,64,84,55,36,62,44,50,33,60,78,39,70,28,50,71,57,79,46,32,45,51,40,51,48,42,29,28,46,46,44,51,52,40,52,74,68,58,26,26,65,43,42,24,53,53,32,50,50,44,33,50,53,47,51,49,48,32,70,70,37,93,61,40,38,55,77,42,39,79,89,17,50,32,56,31,19,45,40,34,34,49,95,35,71,68,58,33,52,51,47,53,54,52,37,40,77,70,40,40,37,53,37,68,25,55,85,92,76,41,48,29,25,44,24,48,39,79,45,55,55,61,67,57,52,50,50,50,43,49,47,52,54,53,50,52,59,65,76,97,131,81,62,53,45,59,19,28,81,46,18,14,52,66,40,65,68,49,44,51,52,49,35,74,24,44,62,37,30,91,74,67,29,35,22,55,46,30,40,36,73,82,34,68,72,39,44,51,50,54,50,50,29,52,50,43,50,33,62,58,50,58,51,60,85,65,42,41,80,37,60,45,52,56,35,52,71,37,44,30,38,35,50,37,58,33,50,55,44,87,95,27,28,35,34,33,41,35,47,45,72,65,34,46,53,30,49,58,39,29,56,56,71,52,53,66,45,78,62,30,55,14,66,90,63,71,17,25,34,68,48,80,50,85,79,44,74,86,61,88,53,44,46,27,36,36,41,49,43,32,30,68,81,50,9,26,26,62,88,72,76,80,86,68,92,43,40,30,33,31,42,24,29,66,40,47,74,44,43,80,65,67,54,84,73,39,35,30,41,34,24,28,17,13,34,54,42,34,33,37,38,30,15,43,37,40,33,35,51,89,64,51,74,64,44,60,88,62,54,52,65,84,57,36,63,44,50,33,61,76,40,71,28,50,71,56,78,46,32,46,51,40,51,50,43,28,29,46,45,44,50,51,42,52,74,66,57,26,28,66,42,41,24,53,52,30,50,49,44,34,49,54,46,51,49,49,32,69,69,36,94,60,40,40,54,80,42,39,78,88,17,50,30,58,29,21,46,40,35,33,48,98,35,73,66,56,33,53,50,48,53,54,52,36,40,75,71,39,39,38,54,37,69,24,55,84,90,78,40,49,30,25,44,22,48,41,80,45,55,55,61,68,57,51,50,50,50,43,50,48,53,53,51,50,52,58,64,75,96

InterPro domains:
  IPR000192 Aminotransferase class V domain [PF00266] (4-347)
  IPR015421 Pyridoxal phosphate-dependent transferase, major domain [G3DSA:3.40.640.10] (17-248)
  IPR015422 Pyridoxal phosphate-dependent transferase, small domain [G3DSA:3.90.1150.10] (249-358)
  IPR015424 Pyridoxal phosphate-dependent transferase [SSF53383] (1-357)
  IPR020578 Aminotransferase class-V, pyridoxal-phosphate binding site [PS00595] (186-205)
  IPR022278 Phosphoserine aminotransferase [MF_00160] (2-358)
  IPR022278 Phosphoserine aminotransferase [NF003764] (1-357)
  IPR022278 Phosphoserine aminotransferase [PIRSF000525] (2-358)
  IPR022278 Phosphoserine aminotransferase [PTHR43247] (2-358)
  IPR022278 Phosphoserine aminotransferase [TIGR01364] (4-357)

Radius of gyration: 26.38 Å; Cα contacts (8 Å, |Δi|>4): 1553; chains: 2; bounding box: 57×91×54 Å

Organism: NCBI:txid1508404

Sequence (718 aa):
MDRVVNFSAGPSAMPLEVLMRAQSELVDTNHAGMSVMEMSHRSKAFEDILENTKHLLKKVMSIPENYKILFLQGGASLQFSMIPLNLLQKDHEAAYIITGSWSQKALKEAKKVGQTTVIATSEETQFRNIPDFSQITHKENLSYVHITGNNTIEGTRFTTLPKTDAPIINDWSSGILSEEINVSDYGVIYAGAQKNLGPSGVTVVIIRDDLIGHAPDNLPTMLDYKTHEKSDSLYNTPPTFGIYMIGLMLEWIDSLGGLKEIEKRNREKASLLYEAIDQSSLFYSPVNKEDRSLMNIPFKTDSEETDKAFIEFAASKQLVELKGHRSVGGMRASMYNAMPIEHVERLCSAIREFEEKVKMDRVVNFSAGPSAMPLEVLMRAQSELVDTNHAGMSVMEMSHRSKAFEDILENTKHLLKKVMSIPENYKILFLQGGASLQFSMIPLNLLQKDHEAAYIITGSWSQKALKEAKKVGQTTVIATSEETQFRNIPDFSQITHKENLSYVHITGNNTIEGTRFTTLPKTDAPIINDWSSGILSEEINVSDYGVIYAGAQKNLGPSGVTVVIIRDDLIGHAPDNLPTMLDYKTHEKSDSLYNTPPTFGIYMIGLMLEWIDSLGGLKEIEKRNREKASLLYEAIDQSSLFYSPVNKEDRSLMNIPFKTDSEETDKAFIEFAASKQLVELKGHRSVGGMRASMYNAMPIEHVERLCSAIREFEEKVK

Secondary structure (DSSP, 8-state):
----EE--SSS----HHHHHHHHHHSSSGGGSSS-GGGS-TTSHHHHHHHHHHHHHHHHHHT--TTEEEEEESSHHHHHHHHHHHHH--TT-EEEEEE-SHHHHHHHHHHHTTSEEEEEEE-GGGTTSSPPP-TTGGG-S-EEEEEEESB-TTT-BB-SS----SSPEEEE-TTTTTSS---GGG-SEEEEETTTTTSSTT-EEEEEEGGGSS-S-TTS-GGG-HHHHHHTTT-SS---HHHHHHHHHHHHHHHHHTHHHHHHHHHHHHHHHHHHHHHH-SS-B--S-GGGB-SSEEEEB-S-HHHHHHHHHHHHHTTEE--BPPTTT-SEEEE--TTS-HHHHHHHHHHHHHHHHHH-/----EE--SSS----HHHHHHHHHHSSSGGGSSS-GGGS-TTSHHHHHHHHHHHHHHHHHHT--TTEEEEEESSHHHHHHHHHHHHH--TT-EEEEEE-SHHHHHHHHHHHTTSEEEEEEE-GGGTTSSPPP-TT----TTEEEEEEESB-TTT-BB-SS----SSPEEEE-TTTTTSS---GGG-SEEEEETTTTTSSTT-EEEEEEGGGSS-S-TTS-GGG-HHHHHHTTT-SS---HHHHHHHHHHHHHHHHHTHHHHHHHHHHHHHHHHHHHHHT-SS-B--S-GGGB-SSEEEEB-S-HHHHHHHHHHHHHTTEE--BPPTTT-SEEEE--TTS-HHHHHHHHHHHHHHHHHH-